Protein AF-0000000077108508 (afdb_homodimer)

Structure (mmCIF, N/CA/C/O backbone):
data_AF-0000000077108508-model_v1
#
loop_
_entity.id
_entity.type
_entity.pdbx_description
1 polymer 'Transcriptional regulator, LacI family'
#
loop_
_atom_site.group_PDB
_atom_site.id
_atom_site.type_symbol
_atom_site.label_atom_id
_atom_site.label_alt_id
_atom_site.label_comp_id
_atom_site.label_asym_id
_atom_site.label_entity_id
_atom_site.label_seq_id
_atom_site.pdbx_PDB_ins_code
_atom_site.Cartn_x
_atom_site.Cartn_y
_atom_site.Cartn_z
_atom_site.occupancy
_atom_site.B_iso_or_equiv
_atom_site.auth_seq_id
_atom_site.auth_comp_id
_atom_site.auth_asym_id
_atom_site.auth_atom_id
_atom_site.pdbx_PDB_model_num
ATOM 1 N N . MET A 1 1 ? 47.406 37.906 76.688 1 27.36 1 MET A N 1
ATOM 2 C CA . MET A 1 1 ? 47.469 37.531 75.312 1 27.36 1 MET A CA 1
ATOM 3 C C . MET A 1 1 ? 46.125 37 74.812 1 27.36 1 MET A C 1
ATOM 5 O O . MET A 1 1 ? 45.656 35.969 75.25 1 27.36 1 MET A O 1
ATOM 9 N N . SER A 1 2 ? 45.125 37.906 74.562 1 27.97 2 SER A N 1
ATOM 10 C CA . SER A 1 2 ? 43.688 38 74.312 1 27.97 2 SER A CA 1
ATOM 11 C C . SER A 1 2 ? 43.312 37.312 73 1 27.97 2 SER A C 1
ATOM 13 O O . SER A 1 2 ? 43.812 37.719 71.938 1 27.97 2 SER A O 1
ATOM 15 N N . SER A 1 3 ? 43.188 35.969 73 1 30.86 3 SER A N 1
ATOM 16 C CA . SER A 1 3 ? 42.969 35.125 71.812 1 30.86 3 SER A CA 1
ATOM 17 C C . SER A 1 3 ? 41.719 35.531 71.062 1 30.86 3 SER A C 1
ATOM 19 O O . SER A 1 3 ? 40.625 35.469 71.625 1 30.86 3 SER A O 1
ATOM 21 N N . ASP A 1 4 ? 41.719 36.469 70.188 1 29.7 4 ASP A N 1
ATOM 22 C CA . ASP A 1 4 ? 40.656 37.062 69.312 1 29.7 4 ASP A CA 1
ATOM 23 C C . ASP A 1 4 ? 40 36 68.438 1 29.7 4 ASP A C 1
ATOM 25 O O . ASP A 1 4 ? 40.656 35.312 67.688 1 29.7 4 ASP A O 1
ATOM 29 N N . ASP A 1 5 ? 38.875 35.438 68.938 1 31.34 5 ASP A N 1
ATOM 30 C CA . ASP A 1 5 ? 38.062 34.375 68.375 1 31.34 5 ASP A CA 1
ATOM 31 C C . ASP A 1 5 ? 37.594 34.75 66.938 1 31.34 5 ASP A C 1
ATOM 33 O O . ASP A 1 5 ? 37.062 35.844 66.75 1 31.34 5 ASP A O 1
ATOM 37 N N . PRO A 1 6 ? 38.094 34.094 65.875 1 32.44 6 PRO A N 1
ATOM 38 C CA . PRO A 1 6 ? 37.781 34.469 64.5 1 32.44 6 PRO A CA 1
ATOM 39 C C . PRO A 1 6 ? 36.281 34.375 64.188 1 32.44 6 PRO A C 1
ATOM 41 O O . PRO A 1 6 ? 35.562 33.594 64.812 1 32.44 6 PRO A O 1
ATOM 44 N N . GLU A 1 7 ? 35.531 35.469 63.812 1 29.55 7 GLU A N 1
ATOM 45 C CA . GLU A 1 7 ? 34.156 35.688 63.406 1 29.55 7 GLU A CA 1
ATOM 46 C C . GLU A 1 7 ? 33.75 34.719 62.281 1 29.55 7 GLU A C 1
ATOM 48 O O . GLU A 1 7 ? 34.438 34.625 61.281 1 29.55 7 GLU A O 1
ATOM 53 N N . GLU A 1 8 ? 33.125 33.594 62.625 1 28.28 8 GLU A N 1
ATOM 54 C CA . GLU A 1 8 ? 32.531 32.594 61.75 1 28.28 8 GLU A CA 1
ATOM 55 C C . GLU A 1 8 ? 31.609 33.25 60.719 1 28.28 8 GLU A C 1
ATOM 57 O O . GLU A 1 8 ? 30.688 33.969 61.062 1 28.28 8 GLU A O 1
ATOM 62 N N . PHE A 1 9 ? 32.062 33.531 59.438 1 27.84 9 PHE A N 1
ATOM 63 C CA . PHE A 1 9 ? 31.328 34 58.281 1 27.84 9 PHE A CA 1
ATOM 64 C C . PHE A 1 9 ? 30.156 33.031 58 1 27.84 9 PHE A C 1
ATOM 66 O O . PHE A 1 9 ? 30.359 31.828 57.812 1 27.84 9 PHE A O 1
ATOM 73 N N . ASP A 1 10 ? 28.938 33.25 58.594 1 28.22 10 ASP A N 1
ATOM 74 C CA . ASP A 1 10 ? 27.672 32.562 58.344 1 28.22 10 ASP A CA 1
ATOM 75 C C . ASP A 1 10 ? 27.297 32.625 56.875 1 28.22 10 ASP A C 1
ATOM 77 O O . ASP A 1 10 ? 26.984 33.719 56.344 1 28.22 10 ASP A O 1
ATOM 81 N N . SER A 1 11 ? 27.922 31.891 55.938 1 29.72 11 SER A N 1
ATOM 82 C CA . SER A 1 11 ? 27.656 31.75 54.5 1 29.72 11 SER A CA 1
ATOM 83 C C . SER A 1 11 ? 26.219 31.312 54.25 1 29.72 11 SER A C 1
ATOM 85 O O . SER A 1 11 ? 25.969 30.172 53.875 1 29.72 11 SER A O 1
ATOM 87 N N . SER A 1 12 ? 25.188 31.828 54.938 1 29.97 12 SER A N 1
ATOM 88 C CA . SER A 1 12 ? 23.828 31.438 54.562 1 29.97 12 SER A CA 1
ATOM 89 C C . SER A 1 12 ? 23.562 31.766 53.094 1 29.97 12 SER A C 1
ATOM 91 O O . SER A 1 12 ? 23.484 32.938 52.719 1 29.97 12 SER A O 1
ATOM 93 N N . ILE A 1 13 ? 24.031 31 52.156 1 32.47 13 ILE A N 1
ATOM 94 C CA . ILE A 1 13 ? 23.703 31.094 50.75 1 32.47 13 ILE A CA 1
ATOM 95 C C . ILE A 1 13 ? 22.188 31.125 50.562 1 32.47 13 ILE A C 1
ATOM 97 O O . ILE A 1 13 ? 21.484 30.234 51.062 1 32.47 13 ILE A O 1
ATOM 101 N N . PRO A 1 14 ? 21.562 32.344 50.438 1 33.72 14 PRO A N 1
ATOM 102 C CA . PRO A 1 14 ? 20.125 32.469 50.188 1 33.72 14 PRO A CA 1
ATOM 103 C C . PRO A 1 14 ? 19.609 31.422 49.188 1 33.72 14 PRO A C 1
ATOM 105 O O . PRO A 1 14 ? 20.359 30.953 48.344 1 33.72 14 PRO A O 1
ATOM 108 N N . ASN A 1 15 ? 18.5 30.75 49.531 1 32.88 15 ASN A N 1
ATOM 109 C CA . ASN A 1 15 ? 17.719 29.703 48.875 1 32.88 15 ASN A CA 1
ATOM 110 C C . ASN A 1 15 ? 17.406 30.094 47.438 1 32.88 15 ASN A C 1
ATOM 112 O O . ASN A 1 15 ? 16.625 31.016 47.188 1 32.88 15 ASN A O 1
ATOM 116 N N . GLU A 1 16 ? 18.422 30.078 46.531 1 34.88 16 GLU A N 1
ATOM 117 C CA . GLU A 1 16 ? 18.359 30.203 45.094 1 34.88 16 GLU A CA 1
ATOM 118 C C . GLU A 1 16 ? 17.219 29.359 44.531 1 34.88 16 GLU A C 1
ATOM 120 O O . GLU A 1 16 ? 17.016 29.312 43.312 1 34.88 16 GLU A O 1
ATOM 125 N N . GLU A 1 17 ? 16.516 28.641 45.406 1 37.62 17 GLU A N 1
ATOM 126 C CA . GLU A 1 17 ? 15.438 27.812 44.875 1 37.62 17 GLU A CA 1
ATOM 127 C C . GLU A 1 17 ? 14.258 28.656 44.406 1 37.62 17 GLU A C 1
ATOM 129 O O . GLU A 1 17 ? 13.453 28.203 43.594 1 37.62 17 GLU A O 1
ATOM 134 N N . ILE A 1 18 ? 14.016 29.797 45.094 1 37.59 18 ILE A N 1
ATOM 135 C CA . ILE A 1 18 ? 12.82 30.578 44.781 1 37.59 18 ILE A CA 1
ATOM 136 C C . ILE A 1 18 ? 12.93 31.109 43.344 1 37.59 18 ILE A C 1
ATOM 138 O O . ILE A 1 18 ? 11.93 31.188 42.625 1 37.59 18 ILE A O 1
ATOM 142 N N . SER A 1 19 ? 14.172 31.484 43 1 37.28 19 SER A N 1
ATOM 143 C CA . SER A 1 19 ? 14.273 32.188 41.75 1 37.28 19 SER A CA 1
ATOM 144 C C . SER A 1 19 ? 13.93 31.281 40.562 1 37.28 19 SER A C 1
ATOM 146 O O . SER A 1 19 ? 13.438 31.75 39.531 1 37.28 19 SER A O 1
ATOM 148 N N . LEU A 1 20 ? 14.203 30.016 40.719 1 40.56 20 LEU A N 1
ATOM 149 C CA . LEU A 1 20 ? 13.914 29.125 39.594 1 40.56 20 LEU A CA 1
ATOM 150 C C . LEU A 1 20 ? 12.414 28.938 39.438 1 40.56 20 LEU A C 1
ATOM 152 O O . LEU A 1 20 ? 11.922 28.766 38.312 1 40.56 20 LEU A O 1
ATOM 156 N N . SER A 1 21 ? 11.664 28.922 40.594 1 40.81 21 SER A N 1
ATOM 157 C CA . SER A 1 21 ? 10.227 28.656 40.562 1 40.81 21 SER A CA 1
ATOM 158 C C . SER A 1 21 ? 9.461 29.844 40 1 40.81 21 SER A C 1
ATOM 160 O O . SER A 1 21 ? 8.469 29.672 39.281 1 40.81 21 SER A O 1
ATOM 162 N N . LYS A 1 22 ? 9.68 31.078 40.406 1 41.69 22 LYS A N 1
ATOM 163 C CA . LYS A 1 22 ? 8.992 32.281 39.938 1 41.69 22 LYS A CA 1
ATOM 164 C C . LYS A 1 22 ? 9.266 32.562 38.469 1 41.69 22 LYS A C 1
ATOM 166 O O . LYS A 1 22 ? 8.43 33.125 37.781 1 41.69 22 LYS A O 1
ATOM 171 N N . LEU A 1 23 ? 10.469 32.406 38.062 1 40.44 23 LEU A N 1
ATOM 172 C CA . LEU A 1 23 ? 10.68 32.562 36.625 1 40.44 23 LEU A CA 1
ATOM 173 C C . LEU A 1 23 ? 9.883 31.516 35.844 1 40.44 23 LEU A C 1
ATOM 175 O O . LEU A 1 23 ? 9.648 31.672 34.656 1 40.44 23 LEU A O 1
ATOM 179 N N . ALA A 1 24 ? 9.477 30.438 36.469 1 40.66 24 ALA A N 1
ATOM 180 C CA . ALA A 1 24 ? 8.633 29.422 35.844 1 40.66 24 ALA A CA 1
ATOM 181 C C . ALA A 1 24 ? 7.195 29.922 35.688 1 40.66 24 ALA A C 1
ATOM 183 O O . ALA A 1 24 ? 6.434 29.391 34.875 1 40.66 24 ALA A O 1
ATOM 184 N N . ALA A 1 25 ? 6.535 30.625 36.625 1 38.41 25 ALA A N 1
ATOM 185 C CA . ALA A 1 25 ? 5.113 30.953 36.688 1 38.41 25 ALA A CA 1
ATOM 186 C C . ALA A 1 25 ? 4.73 31.984 35.625 1 38.41 25 ALA A C 1
ATOM 188 O O . ALA A 1 25 ? 3.633 31.922 35.062 1 38.41 25 ALA A O 1
ATOM 189 N N . SER A 1 26 ? 5.176 33.281 35.75 1 36.53 26 SER A N 1
ATOM 190 C CA . SER A 1 26 ? 4.477 34.375 35.062 1 36.53 26 SER A CA 1
ATOM 191 C C . SER A 1 26 ? 4.664 34.25 33.562 1 36.53 26 SER A C 1
ATOM 193 O O . SER A 1 26 ? 3.959 34.938 32.781 1 36.53 26 SER A O 1
ATOM 195 N N . LYS A 1 27 ? 5.973 34.188 33.156 1 37.41 27 LYS A N 1
ATOM 196 C CA . LYS A 1 27 ? 6.078 34.406 31.719 1 37.41 27 LYS A CA 1
ATOM 197 C C . LYS A 1 27 ? 5.402 33.312 30.938 1 37.41 27 LYS A C 1
ATOM 199 O O . LYS A 1 27 ? 5.465 32.125 31.328 1 37.41 27 LYS A O 1
ATOM 204 N N . ASP A 1 28 ? 4.488 33.719 30 1 38.06 28 ASP A N 1
ATOM 205 C CA . ASP A 1 28 ? 3.775 32.906 29.016 1 38.06 28 ASP A CA 1
ATOM 206 C C . ASP A 1 28 ? 4.574 31.656 28.656 1 38.06 28 ASP A C 1
ATOM 208 O O . ASP A 1 28 ? 5.766 31.75 28.344 1 38.06 28 ASP A O 1
ATOM 212 N N . ARG A 1 29 ? 4.492 30.547 29.406 1 42.03 29 ARG A N 1
ATOM 213 C CA . ARG A 1 29 ? 4.945 29.219 29 1 42.03 29 ARG A CA 1
ATOM 214 C C . ARG A 1 29 ? 5.363 29.219 27.531 1 42.03 29 ARG A C 1
ATOM 216 O O . ARG A 1 29 ? 5.375 28.156 26.891 1 42.03 29 ARG A O 1
ATOM 223 N N . SER A 1 30 ? 5.246 30.391 26.953 1 46.12 30 SER A N 1
ATOM 224 C CA . SER A 1 30 ? 5.637 30.453 25.547 1 46.12 30 SER A CA 1
ATOM 225 C C . SER A 1 30 ? 7.004 29.812 25.328 1 46.12 30 SER A C 1
ATOM 227 O O . SER A 1 30 ? 7.742 29.562 26.281 1 46.12 30 SER A O 1
ATOM 229 N N . ARG A 1 31 ? 7.812 30.062 24.078 1 58 31 ARG A N 1
ATOM 230 C CA . ARG A 1 31 ? 8.805 29.266 23.359 1 58 31 ARG A CA 1
ATOM 231 C C . ARG A 1 31 ? 10.172 29.359 24.016 1 58 31 ARG A C 1
ATOM 233 O O . ARG A 1 31 ? 10.859 30.391 23.906 1 58 31 ARG A O 1
ATOM 240 N N . SER A 1 32 ? 10.383 28.719 25.156 1 69.44 32 SER A N 1
ATOM 241 C CA . SER A 1 32 ? 11.758 28.578 25.609 1 69.44 32 SER A CA 1
ATOM 242 C C . SER A 1 32 ? 12.703 28.328 24.438 1 69.44 32 SER A C 1
ATOM 244 O O . SER A 1 32 ? 12.359 27.578 23.516 1 69.44 32 SER A O 1
ATOM 246 N N . THR A 1 33 ? 13.625 29.188 24.375 1 75.5 33 THR A N 1
ATOM 247 C CA . THR A 1 33 ? 14.609 29.094 23.297 1 75.5 33 THR A CA 1
ATOM 248 C C . THR A 1 33 ? 15.898 28.453 23.797 1 75.5 33 THR A C 1
ATOM 250 O O . THR A 1 33 ? 16.078 28.266 25 1 75.5 33 THR A O 1
ATOM 253 N N . ILE A 1 34 ? 16.641 28.094 22.859 1 83.19 34 ILE A N 1
ATOM 254 C CA . ILE A 1 34 ? 17.953 27.516 23.172 1 83.19 34 ILE A CA 1
ATOM 255 C C . ILE A 1 34 ? 18.766 28.5 24 1 83.19 34 ILE A C 1
ATOM 257 O O . ILE A 1 34 ? 19.562 28.094 24.844 1 83.19 34 ILE A O 1
ATOM 261 N N . ASN A 1 35 ? 18.5 29.797 23.844 1 83.56 35 ASN A N 1
ATOM 262 C CA . ASN A 1 35 ? 19.188 30.828 24.625 1 83.56 35 ASN A CA 1
ATOM 263 C C . ASN A 1 35 ? 18.797 30.781 26.109 1 83.56 35 ASN A C 1
ATOM 265 O O . ASN A 1 35 ? 19.641 31 26.984 1 83.56 35 ASN A O 1
ATOM 269 N N . ASP A 1 36 ? 17.562 30.469 26.266 1 85.25 36 ASP A N 1
ATOM 270 C CA . ASP A 1 36 ? 17.094 30.359 27.641 1 85.25 36 ASP A CA 1
ATOM 271 C C . ASP A 1 36 ? 17.781 29.203 28.359 1 85.25 36 ASP A C 1
ATOM 273 O O . ASP A 1 36 ? 18.188 29.344 29.516 1 85.25 36 ASP A O 1
ATOM 277 N N . VAL A 1 37 ? 17.844 28.156 27.594 1 88.06 37 VAL A N 1
ATOM 278 C CA . VAL A 1 37 ? 18.516 26.984 28.172 1 88.06 37 VAL A CA 1
ATOM 279 C C . VAL A 1 37 ? 19.969 27.328 28.484 1 88.06 37 VAL A C 1
ATOM 281 O O . VAL A 1 37 ? 20.469 27 29.547 1 88.06 37 VAL A O 1
ATOM 284 N N . ALA A 1 38 ? 20.547 27.953 27.594 1 90.38 38 ALA A N 1
ATOM 285 C CA . ALA A 1 38 ? 21.953 28.328 27.766 1 90.38 38 ALA A CA 1
ATOM 286 C C . ALA A 1 38 ? 22.141 29.234 28.969 1 90.38 38 ALA A C 1
ATOM 288 O O . ALA A 1 38 ? 23.062 29.031 29.766 1 90.38 38 ALA A O 1
ATOM 289 N N . ARG A 1 39 ? 21.328 30.156 29.094 1 87.06 39 ARG A N 1
ATOM 290 C CA . ARG A 1 39 ? 21.375 31.109 30.203 1 87.06 39 ARG A CA 1
ATOM 291 C C . ARG A 1 39 ? 21.172 30.406 31.531 1 87.06 39 ARG A C 1
ATOM 293 O O . ARG A 1 39 ? 21.953 30.609 32.469 1 87.06 39 ARG A O 1
ATOM 300 N N . LEU A 1 40 ? 20.219 29.578 31.562 1 87.75 40 LEU A N 1
ATOM 301 C CA . LEU A 1 40 ? 19.875 28.891 32.812 1 87.75 40 LEU A CA 1
ATOM 302 C C . LEU A 1 40 ? 20.953 27.875 33.188 1 87.75 40 LEU A C 1
ATOM 304 O O . LEU A 1 40 ? 21.234 27.672 34.375 1 87.75 40 LEU A O 1
ATOM 308 N N . ALA A 1 41 ? 21.438 27.266 32.188 1 89.94 41 ALA A N 1
ATOM 309 C CA . ALA A 1 41 ? 22.469 26.266 32.406 1 89.94 41 ALA A CA 1
ATOM 310 C C . ALA A 1 41 ? 23.844 26.906 32.562 1 89.94 41 ALA A C 1
ATOM 312 O O . ALA A 1 41 ? 24.828 26.234 32.906 1 89.94 41 ALA A O 1
ATOM 313 N N . GLN A 1 42 ? 23.984 28.188 32.312 1 89.62 42 GLN A N 1
ATOM 314 C CA . GLN A 1 42 ? 25.234 28.953 32.344 1 89.62 42 GLN A CA 1
ATOM 315 C C . GLN A 1 42 ? 26.281 28.344 31.438 1 89.62 42 GLN A C 1
ATOM 317 O O . GLN A 1 42 ? 27.422 28.141 31.844 1 89.62 42 GLN A O 1
ATOM 322 N N . VAL A 1 43 ? 25.828 27.969 30.328 1 90.25 43 VAL A N 1
ATOM 323 C CA . VAL A 1 43 ? 26.703 27.484 29.266 1 90.25 43 VAL A CA 1
ATOM 324 C C . VAL A 1 43 ? 26.391 28.234 27.969 1 90.25 43 VAL A C 1
ATOM 326 O O . VAL A 1 43 ? 25.406 28.984 27.891 1 90.25 43 VAL A O 1
ATOM 329 N N . SER A 1 44 ? 27.312 28.109 27.047 1 85.31 44 SER A N 1
ATOM 330 C CA . SER A 1 44 ? 27.094 28.734 25.75 1 85.31 44 SER A CA 1
ATOM 331 C C . SER A 1 44 ? 25.969 28.016 24.984 1 85.31 44 SER A C 1
ATOM 333 O O . SER A 1 44 ? 25.656 26.859 25.266 1 85.31 44 SER A O 1
ATOM 335 N N . LYS A 1 45 ? 25.375 28.719 24 1 86.69 45 LYS A N 1
ATOM 336 C CA . LYS A 1 45 ? 24.391 28.125 23.094 1 86.69 45 LYS A CA 1
ATOM 337 C C . LYS A 1 45 ? 24.969 26.906 22.375 1 86.69 45 LYS A C 1
ATOM 339 O O . LYS A 1 45 ? 24.266 25.922 22.172 1 86.69 45 LYS A O 1
ATOM 344 N N . LYS A 1 46 ? 26.234 27.031 22.141 1 81.88 46 LYS A N 1
ATOM 345 C CA . LYS A 1 46 ? 26.922 25.938 21.453 1 81.88 46 LYS A CA 1
ATOM 346 C C . LYS A 1 46 ? 26.984 24.688 22.312 1 81.88 46 LYS A C 1
ATOM 348 O O . LYS A 1 46 ? 26.812 23.578 21.812 1 81.88 46 LYS A O 1
ATOM 353 N N . THR A 1 47 ? 27.188 24.922 23.531 1 85.69 47 THR A N 1
ATOM 354 C CA . THR A 1 47 ? 27.25 23.812 24.469 1 85.69 47 THR A CA 1
ATOM 355 C C . THR A 1 47 ? 25.891 23.141 24.609 1 85.69 47 THR A C 1
ATOM 357 O O . THR A 1 47 ? 25.797 21.906 24.641 1 85.69 47 THR A O 1
ATOM 360 N N . VAL A 1 48 ? 24.828 23.969 24.641 1 85.25 48 VAL A N 1
ATOM 361 C CA . VAL A 1 48 ? 23.469 23.422 24.719 1 85.25 48 VAL A CA 1
ATOM 362 C C . VAL A 1 48 ? 23.172 22.594 23.484 1 85.25 48 VAL A C 1
ATOM 364 O O . VAL A 1 48 ? 22.656 21.484 23.578 1 85.25 48 VAL A O 1
ATOM 367 N N . SER A 1 49 ? 23.562 23.062 22.375 1 80.38 49 SER A N 1
ATOM 368 C CA . SER A 1 49 ? 23.359 22.375 21.109 1 80.38 49 SER A CA 1
ATOM 369 C C . SER A 1 49 ? 24.094 21.031 21.094 1 80.38 49 SER A C 1
ATOM 371 O O . SER A 1 49 ? 23.547 20.016 20.656 1 80.38 49 SER A O 1
ATOM 373 N N . ARG A 1 50 ? 25.281 21.094 21.641 1 77.94 50 ARG A N 1
ATOM 374 C CA . ARG A 1 50 ? 26.094 19.891 21.688 1 77.94 50 ARG A CA 1
ATOM 375 C C . ARG A 1 50 ? 25.453 18.844 22.594 1 77.94 50 ARG A C 1
ATOM 377 O O . ARG A 1 50 ? 25.484 17.641 22.281 1 77.94 50 ARG A O 1
ATOM 384 N N . VAL A 1 51 ? 24.906 19.281 23.641 1 79.75 51 VAL A N 1
ATOM 385 C CA . VAL A 1 51 ? 24.266 18.375 24.578 1 79.75 51 VAL A CA 1
ATOM 386 C C . VAL A 1 51 ? 23.016 17.75 23.938 1 79.75 51 VAL A C 1
ATOM 388 O O . VAL A 1 51 ? 22.812 16.547 24.031 1 79.75 51 VAL A O 1
ATOM 391 N N . ILE A 1 52 ? 22.266 18.594 23.219 1 78.38 52 ILE A N 1
ATOM 392 C CA . ILE A 1 52 ? 21.031 18.172 22.594 1 78.38 52 ILE A CA 1
ATOM 393 C C . ILE A 1 52 ? 21.312 17.156 21.5 1 78.38 52 ILE A C 1
ATOM 395 O O . ILE A 1 52 ? 20.578 16.188 21.328 1 78.38 52 ILE A O 1
ATOM 399 N N . ASN A 1 53 ? 22.469 17.344 20.891 1 70.56 53 ASN A N 1
ATOM 400 C CA . ASN A 1 53 ? 22.812 16.516 19.766 1 70.56 53 ASN A CA 1
ATOM 401 C C . ASN A 1 53 ? 23.672 15.32 20.188 1 70.56 53 ASN A C 1
ATOM 403 O O . ASN A 1 53 ? 24.219 14.609 19.344 1 70.56 53 ASN A O 1
ATOM 407 N N . GLY A 1 54 ? 23.844 15.203 21.406 1 68.88 54 GLY A N 1
ATOM 408 C CA . GLY A 1 54 ? 24.562 14.062 21.953 1 68.88 54 GLY A CA 1
ATOM 409 C C . GLY A 1 54 ? 26.047 14.102 21.656 1 68.88 54 GLY A C 1
ATOM 410 O O . GLY A 1 54 ? 26.688 13.055 21.516 1 68.88 54 GLY A O 1
ATOM 411 N N . SER A 1 55 ? 26.547 15.219 21.547 1 68.94 55 SER A N 1
ATOM 412 C CA . SER A 1 55 ? 27.969 15.352 21.281 1 68.94 55 SER A CA 1
ATOM 413 C C . SER A 1 55 ? 28.812 14.828 22.438 1 68.94 55 SER A C 1
ATOM 415 O O . SER A 1 55 ? 28.516 15.109 23.594 1 68.94 55 SER A O 1
ATOM 417 N N . PRO A 1 56 ? 29.766 14.047 22.078 1 73.5 56 PRO A N 1
ATOM 418 C CA . PRO A 1 56 ? 30.625 13.516 23.141 1 73.5 56 PRO A CA 1
ATOM 419 C C . PRO A 1 56 ? 31.547 14.57 23.75 1 73.5 56 PRO A C 1
ATOM 421 O O . PRO A 1 56 ? 32.125 14.352 24.812 1 73.5 56 PRO A O 1
ATOM 424 N N . SER A 1 57 ? 31.594 15.672 23.266 1 76.81 57 SER A N 1
ATOM 425 C CA . SER A 1 57 ? 32.562 16.672 23.656 1 76.81 57 SER A CA 1
ATOM 426 C C . SER A 1 57 ? 32.125 17.438 24.891 1 76.81 57 SER A C 1
ATOM 428 O O . SER A 1 57 ? 32.844 18.297 25.406 1 76.81 57 SER A O 1
ATOM 430 N N . VAL A 1 58 ? 30.984 17.078 25.391 1 81.38 58 VAL A N 1
ATOM 431 C CA . VAL A 1 58 ? 30.453 17.812 26.531 1 81.38 58 VAL A CA 1
ATOM 432 C C . VAL A 1 58 ? 30.609 16.969 27.797 1 81.38 58 VAL A C 1
ATOM 434 O O . VAL A 1 58 ? 30.328 15.766 27.781 1 81.38 58 VAL A O 1
ATOM 437 N N . ARG A 1 59 ? 31.141 17.594 28.844 1 86.75 59 ARG A N 1
ATOM 438 C CA . ARG A 1 59 ? 31.312 16.922 30.125 1 86.75 59 ARG A CA 1
ATOM 439 C C . ARG A 1 59 ? 29.984 16.406 30.656 1 86.75 59 ARG A C 1
ATOM 441 O O . ARG A 1 59 ? 28.953 17.062 30.5 1 86.75 59 ARG A O 1
ATOM 448 N N . GLU A 1 60 ? 30.047 15.289 31.281 1 86.38 60 GLU A N 1
ATOM 449 C CA . GLU A 1 60 ? 28.844 14.609 31.766 1 86.38 60 GLU A CA 1
ATOM 450 C C . GLU A 1 60 ? 28.047 15.492 32.719 1 86.38 60 GLU A C 1
ATOM 452 O O . GLU A 1 60 ? 26.828 15.516 32.688 1 86.38 60 GLU A O 1
ATOM 457 N N . GLU A 1 61 ? 28.766 16.125 33.562 1 86.62 61 GLU A N 1
ATOM 458 C CA . GLU A 1 61 ? 28.094 17 34.531 1 86.62 61 GLU A CA 1
ATOM 459 C C . GLU A 1 61 ? 27.266 18.078 33.812 1 86.62 61 GLU A C 1
ATOM 461 O O . GLU A 1 61 ? 26.125 18.344 34.219 1 86.62 61 GLU A O 1
ATOM 466 N N . THR A 1 62 ? 27.828 18.609 32.812 1 88.31 62 THR A N 1
ATOM 467 C CA . THR A 1 62 ? 27.156 19.641 32.031 1 88.31 62 THR A CA 1
ATOM 468 C C . THR A 1 62 ? 25.969 19.062 31.266 1 88.31 62 THR A C 1
ATOM 470 O O . THR A 1 62 ? 24.906 19.688 31.203 1 88.31 62 THR A O 1
ATOM 473 N N . ARG A 1 63 ? 26.141 17.969 30.719 1 88.69 63 ARG A N 1
ATOM 474 C CA . ARG A 1 63 ? 25.094 17.281 29.969 1 88.69 63 ARG A CA 1
ATOM 475 C C . ARG A 1 63 ? 23.859 17.047 30.828 1 88.69 63 ARG A C 1
ATOM 477 O O . ARG A 1 63 ? 22.734 17.312 30.406 1 88.69 63 ARG A O 1
ATOM 484 N N . VAL A 1 64 ? 24.141 16.516 32.031 1 87.25 64 VAL A N 1
ATOM 485 C CA . VAL A 1 64 ? 23.047 16.219 32.969 1 87.25 64 VAL A CA 1
ATOM 486 C C . VAL A 1 64 ? 22.312 17.5 33.344 1 87.25 64 VAL A C 1
ATOM 488 O O . VAL A 1 64 ? 21.078 17.547 33.344 1 87.25 64 VAL A O 1
ATOM 491 N N . ARG A 1 65 ? 23.078 18.5 33.625 1 87.19 65 ARG A N 1
ATOM 492 C CA . ARG A 1 65 ? 22.5 19.781 34 1 87.19 65 ARG A CA 1
ATOM 493 C C . ARG A 1 65 ? 21.656 20.359 32.875 1 87.19 65 ARG A C 1
ATOM 495 O O . ARG A 1 65 ? 20.531 20.812 33.125 1 87.19 65 ARG A O 1
ATOM 502 N N . VAL A 1 66 ? 22.156 20.375 31.688 1 89.12 66 VAL A N 1
ATOM 503 C CA . VAL A 1 66 ? 21.453 20.922 30.531 1 89.12 66 VAL A CA 1
ATOM 504 C C . VAL A 1 66 ? 20.172 20.141 30.266 1 89.12 66 VAL A C 1
ATOM 506 O O . VAL A 1 66 ? 19.109 20.719 30.047 1 89.12 66 VAL A O 1
ATOM 509 N N . LYS A 1 67 ? 20.266 18.859 30.344 1 86.31 67 LYS A N 1
ATOM 510 C CA . LYS A 1 67 ? 19.109 18 30.109 1 86.31 67 LYS A CA 1
ATOM 511 C C . LYS A 1 67 ? 18.031 18.25 31.156 1 86.31 67 LYS A C 1
ATOM 513 O O . LYS A 1 67 ? 16.828 18.25 30.828 1 86.31 67 LYS A O 1
ATOM 518 N N . GLN A 1 68 ? 18.469 18.391 32.406 1 84.38 68 GLN A N 1
ATOM 519 C CA . GLN A 1 68 ? 17.531 18.688 33.5 1 84.38 68 GLN A CA 1
ATOM 520 C C . GLN A 1 68 ? 16.797 19.984 33.25 1 84.38 68 GLN A C 1
ATOM 522 O O . GLN A 1 68 ? 15.578 20.078 33.438 1 84.38 68 GLN A O 1
ATOM 527 N N . ILE A 1 69 ? 17.484 20.938 32.812 1 85.12 69 ILE A N 1
ATOM 528 C CA . ILE A 1 69 ? 16.891 22.25 32.562 1 85.12 69 ILE A CA 1
ATOM 529 C C . ILE A 1 69 ? 15.922 22.156 31.391 1 85.12 69 ILE A C 1
ATOM 531 O O . ILE A 1 69 ? 14.836 22.75 31.438 1 85.12 69 ILE A O 1
ATOM 535 N N . ILE A 1 70 ? 16.344 21.484 30.328 1 81.62 70 ILE A N 1
ATOM 536 C CA . ILE A 1 70 ? 15.5 21.281 29.156 1 81.62 70 ILE A CA 1
ATOM 537 C C . ILE A 1 70 ? 14.164 20.672 29.594 1 81.62 70 ILE A C 1
ATOM 539 O O . ILE A 1 70 ? 13.102 21.125 29.172 1 81.62 70 ILE A O 1
ATOM 543 N N . LYS A 1 71 ? 14.266 19.75 30.422 1 79.62 71 LYS A N 1
ATOM 544 C CA . LYS A 1 71 ? 13.07 19.094 30.938 1 79.62 71 LYS A CA 1
ATOM 545 C C . LYS A 1 71 ? 12.234 20.047 31.797 1 79.62 71 LYS A C 1
ATOM 547 O O . LYS A 1 71 ? 11.008 20.078 31.672 1 79.62 71 LYS A O 1
ATOM 552 N N . GLU A 1 72 ? 12.875 20.75 32.594 1 78.12 72 GLU A N 1
ATOM 553 C CA . GLU A 1 72 ? 12.227 21.625 33.562 1 78.12 72 GLU A CA 1
ATOM 554 C C . GLU A 1 72 ? 11.469 22.766 32.875 1 78.12 72 GLU A C 1
ATOM 556 O O . GLU A 1 72 ? 10.367 23.125 33.281 1 78.12 72 GLU A O 1
ATOM 561 N N . ILE A 1 73 ? 12.086 23.203 31.812 1 79.19 73 ILE A N 1
ATOM 562 C CA . ILE A 1 73 ? 11.461 24.375 31.203 1 79.19 73 ILE A CA 1
ATOM 563 C C . ILE A 1 73 ? 10.633 23.969 30 1 79.19 73 ILE A C 1
ATOM 565 O O . ILE A 1 73 ? 10 24.797 29.344 1 79.19 73 ILE A O 1
ATOM 569 N N . GLY A 1 74 ? 10.742 22.688 29.672 1 70.5 74 GLY A N 1
ATOM 570 C CA . GLY A 1 74 ? 9.945 22.141 28.578 1 70.5 74 GLY A CA 1
ATOM 571 C C . GLY A 1 74 ? 10.438 22.578 27.219 1 70.5 74 GLY A C 1
ATOM 572 O O . GLY A 1 74 ? 9.633 22.828 26.312 1 70.5 74 GLY A O 1
ATOM 573 N N . PHE A 1 75 ? 11.781 22.828 27.203 1 72.5 75 PHE A N 1
ATOM 574 C CA . PHE A 1 75 ? 12.367 23.234 25.922 1 72.5 75 PHE A CA 1
ATOM 575 C C . PHE A 1 75 ? 12.398 22.062 24.953 1 72.5 75 PHE A C 1
ATOM 577 O O . PHE A 1 75 ? 12.82 20.969 25.297 1 72.5 75 PHE A O 1
ATOM 584 N N . THR A 1 76 ? 11.797 22.234 23.75 1 65.94 76 THR A N 1
ATOM 585 C CA . THR A 1 76 ? 11.93 21.281 22.656 1 65.94 76 THR A CA 1
ATOM 586 C C . THR A 1 76 ? 12.703 21.906 21.5 1 65.94 76 THR A C 1
ATOM 588 O O . THR A 1 76 ? 12.328 22.969 20.984 1 65.94 76 THR A O 1
ATOM 591 N N . PRO A 1 77 ? 13.906 21.297 21.297 1 62.41 77 PRO A N 1
ATOM 592 C CA . PRO A 1 77 ? 14.68 21.844 20.188 1 62.41 77 PRO A CA 1
ATOM 593 C C . PRO A 1 77 ? 13.883 21.938 18.891 1 62.41 77 PRO A C 1
ATOM 595 O O . PRO A 1 77 ? 13.055 21.062 18.609 1 62.41 77 PRO A O 1
ATOM 598 N N . ASP A 1 78 ? 13.977 23.062 18.219 1 62.84 78 ASP A N 1
ATOM 599 C CA . ASP A 1 78 ? 13.375 23.266 16.906 1 62.84 78 ASP A CA 1
ATOM 600 C C . ASP A 1 78 ? 14 22.328 15.875 1 62.84 78 ASP A C 1
ATOM 602 O O . ASP A 1 78 ? 15.211 22.344 15.664 1 62.84 78 ASP A O 1
ATOM 606 N N . PRO A 1 79 ? 13.242 21.391 15.391 1 60.25 79 PRO A N 1
ATOM 607 C CA . PRO A 1 79 ? 13.812 20.469 14.422 1 60.25 79 PRO A CA 1
ATOM 608 C C . PRO A 1 79 ? 14.516 21.172 13.258 1 60.25 79 PRO A C 1
ATOM 610 O O . PRO A 1 79 ? 15.531 20.688 12.758 1 60.25 79 PRO A O 1
ATOM 613 N N . GLN A 1 80 ? 13.992 22.234 12.844 1 61.91 80 GLN A N 1
ATOM 614 C CA . GLN A 1 80 ? 14.633 22.984 11.773 1 61.91 80 GLN A CA 1
ATOM 615 C C . GLN A 1 80 ? 15.984 23.531 12.211 1 61.91 80 GLN A C 1
ATOM 617 O O . GLN A 1 80 ? 16.953 23.5 11.445 1 61.91 80 GLN A O 1
ATOM 622 N N . ALA A 1 81 ? 15.969 23.984 13.43 1 59.94 81 ALA A N 1
ATOM 623 C CA . ALA A 1 81 ? 17.219 24.469 14 1 59.94 81 ALA A CA 1
ATOM 624 C C . ALA A 1 81 ? 18.219 23.328 14.18 1 59.94 81 ALA A C 1
ATOM 626 O O . ALA A 1 81 ? 19.406 23.484 13.914 1 59.94 81 ALA A O 1
ATOM 627 N N . ARG A 1 82 ? 17.672 22.266 14.656 1 58.81 82 ARG A N 1
ATOM 628 C CA . ARG A 1 82 ? 18.5 21.078 14.812 1 58.81 82 ARG A CA 1
ATOM 629 C C . ARG A 1 82 ? 19.094 20.641 13.477 1 58.81 82 ARG A C 1
ATOM 631 O O . ARG A 1 82 ? 20.266 20.266 13.391 1 58.81 82 ARG A O 1
ATOM 638 N N . ALA A 1 83 ? 18.156 20.578 12.57 1 60.06 83 ALA A N 1
ATOM 639 C CA . ALA A 1 83 ? 18.609 20.219 11.234 1 60.06 83 ALA A CA 1
ATOM 640 C C . ALA A 1 83 ? 19.719 21.141 10.75 1 60.06 83 ALA A C 1
ATOM 642 O O . ALA A 1 83 ? 20.688 20.703 10.141 1 60.06 83 ALA A O 1
ATOM 643 N N . LEU A 1 84 ? 19.562 22.344 11.047 1 58.12 84 LEU A N 1
ATOM 644 C CA . LEU A 1 84 ? 20.562 23.344 10.68 1 58.12 84 LEU A CA 1
ATOM 645 C C . LEU A 1 84 ? 21.875 23.078 11.406 1 58.12 84 LEU A C 1
ATOM 647 O O . LEU A 1 84 ? 22.953 23.172 10.82 1 58.12 84 LEU A O 1
ATOM 651 N N . ALA A 1 85 ? 21.641 22.719 12.672 1 53.5 85 ALA A N 1
ATOM 652 C CA . ALA A 1 85 ? 22.812 22.484 13.492 1 53.5 85 ALA A CA 1
ATOM 653 C C . ALA A 1 85 ? 23.531 21.203 13.078 1 53.5 85 ALA A C 1
ATOM 655 O O . ALA A 1 85 ? 24.766 21.156 13.039 1 53.5 85 ALA A O 1
ATOM 656 N N . MET A 1 86 ? 22.703 20.219 12.93 1 56.28 86 MET A N 1
ATOM 657 C CA . MET A 1 86 ? 23.25 18.906 12.586 1 56.28 86 MET A CA 1
ATOM 658 C C . MET A 1 86 ? 23.594 18.828 11.102 1 56.28 86 MET A C 1
ATOM 660 O O . MET A 1 86 ? 24.281 17.906 10.664 1 56.28 86 MET A O 1
ATOM 664 N N . ARG A 1 87 ? 23.203 19.797 10.461 1 61.78 87 ARG A N 1
ATOM 665 C CA . ARG A 1 87 ? 23.359 19.859 9.008 1 61.78 87 ARG A CA 1
ATOM 666 C C . ARG A 1 87 ? 22.594 18.719 8.336 1 61.78 87 ARG A C 1
ATOM 668 O O . ARG A 1 87 ? 22.938 18.312 7.215 1 61.78 87 ARG A O 1
ATOM 675 N N . LYS A 1 88 ? 21.75 17.922 9.195 1 74.06 88 LYS A N 1
ATOM 676 C CA . LYS A 1 88 ? 20.906 16.875 8.617 1 74.06 88 LYS A CA 1
ATOM 677 C C . LYS A 1 88 ? 19.484 16.953 9.156 1 74.06 88 LYS A C 1
ATOM 679 O O . LYS A 1 88 ? 19.266 17.312 10.312 1 74.06 88 LYS A O 1
ATOM 684 N N . SER A 1 89 ? 18.594 16.672 8.297 1 81.69 89 SER A N 1
ATOM 685 C CA . SER A 1 89 ? 17.203 16.625 8.711 1 81.69 89 SER A CA 1
ATOM 686 C C . SER A 1 89 ? 16.844 15.25 9.266 1 81.69 89 SER A C 1
ATOM 688 O O . SER A 1 89 ? 17.641 14.305 9.18 1 81.69 89 SER A O 1
ATOM 690 N N . MET A 1 90 ? 15.742 15.125 9.953 1 86.12 90 MET A N 1
ATOM 691 C CA . MET A 1 90 ? 15.281 13.875 10.547 1 86.12 90 MET A CA 1
ATOM 692 C C . MET A 1 90 ? 14.523 13.039 9.523 1 86.12 90 MET A C 1
ATOM 694 O O . MET A 1 90 ? 13.789 12.117 9.891 1 86.12 90 MET A O 1
ATOM 698 N N . LEU A 1 91 ? 14.766 13.336 8.242 1 92.88 91 LEU A N 1
ATOM 699 C CA . LEU A 1 91 ? 14.031 12.656 7.18 1 92.88 91 LEU A CA 1
ATOM 700 C C . LEU A 1 91 ? 14.758 11.383 6.746 1 92.88 91 LEU A C 1
ATOM 702 O O . LEU A 1 91 ? 15.984 11.375 6.629 1 92.88 91 LEU A O 1
ATOM 706 N N . ILE A 1 92 ? 14.023 10.305 6.688 1 97.06 92 ILE A N 1
ATOM 707 C CA . ILE A 1 92 ? 14.445 9.094 5.988 1 97.06 92 ILE A CA 1
ATOM 708 C C . ILE A 1 92 ? 13.617 8.914 4.719 1 97.06 92 ILE A C 1
ATOM 710 O O . ILE A 1 92 ? 12.383 8.883 4.77 1 97.06 92 ILE A O 1
ATOM 714 N N . GLY A 1 93 ? 14.297 8.867 3.572 1 97.75 93 GLY A N 1
ATOM 715 C CA . GLY A 1 93 ? 13.602 8.688 2.309 1 97.75 93 GLY A CA 1
ATOM 716 C C . GLY A 1 93 ? 13.562 7.242 1.853 1 97.75 93 GLY A C 1
ATOM 717 O O . GLY A 1 93 ? 14.578 6.547 1.88 1 97.75 93 GLY A O 1
ATOM 718 N N . MET A 1 94 ? 12.398 6.758 1.551 1 98 94 MET A N 1
ATOM 719 C CA . MET A 1 94 ? 12.266 5.508 0.811 1 98 94 MET A CA 1
ATOM 720 C C . MET A 1 94 ? 12.148 5.77 -0.687 1 98 94 MET A C 1
ATOM 722 O O . MET A 1 94 ? 11.188 6.398 -1.138 1 98 94 MET A O 1
ATOM 726 N N . VAL A 1 95 ? 13.117 5.324 -1.45 1 97 95 VAL A N 1
ATOM 727 C CA . VAL A 1 95 ? 13.156 5.512 -2.896 1 97 95 VAL A CA 1
ATOM 728 C C . VAL A 1 95 ? 12.75 4.215 -3.594 1 97 95 VAL A C 1
ATOM 730 O O . VAL A 1 95 ? 13.383 3.172 -3.395 1 97 95 VAL A O 1
ATOM 733 N N . TYR A 1 96 ? 11.703 4.301 -4.375 1 93.81 96 TYR A N 1
ATOM 734 C CA . TYR A 1 96 ? 11.219 3.037 -4.918 1 93.81 96 TYR A CA 1
ATOM 735 C C . TYR A 1 96 ? 10.586 3.238 -6.289 1 93.81 96 TYR A C 1
ATOM 737 O O . TYR A 1 96 ? 10.117 4.332 -6.609 1 93.81 96 TYR A O 1
ATOM 745 N N . ASP A 1 97 ? 10.727 2.186 -7.07 1 86.31 97 ASP A N 1
ATOM 746 C CA . ASP A 1 97 ? 10.07 2.004 -8.359 1 86.31 97 ASP A CA 1
ATOM 747 C C . ASP A 1 97 ? 9.305 0.682 -8.406 1 86.31 97 ASP A C 1
ATOM 749 O O . ASP A 1 97 ? 9.641 -0.205 -9.195 1 86.31 97 ASP A O 1
ATOM 753 N N . ASN A 1 98 ? 8.5 0.422 -7.387 1 73.25 98 ASN A N 1
ATOM 754 C CA . ASN A 1 98 ? 7.812 -0.86 -7.289 1 73.25 98 ASN A CA 1
ATOM 755 C C . ASN A 1 98 ? 6.309 -0.703 -7.484 1 73.25 98 ASN A C 1
ATOM 757 O O . ASN A 1 98 ? 5.664 0.087 -6.789 1 73.25 98 ASN A O 1
ATOM 761 N N . PRO A 1 99 ? 5.855 -1.459 -8.328 1 69.31 99 PRO A N 1
ATOM 762 C CA . PRO A 1 99 ? 4.438 -1.304 -8.664 1 69.31 99 PRO A CA 1
ATOM 763 C C . PRO A 1 99 ? 3.52 -2.064 -7.711 1 69.31 99 PRO A C 1
ATOM 765 O O . PRO A 1 99 ? 2.295 -1.94 -7.797 1 69.31 99 PRO A O 1
ATOM 768 N N . SER A 1 100 ? 4.09 -2.91 -6.844 1 83.62 100 SER A N 1
ATOM 769 C CA . SER A 1 100 ? 3.291 -3.797 -6.004 1 83.62 100 SER A CA 1
ATOM 770 C C . SER A 1 100 ? 2.855 -3.098 -4.719 1 83.62 100 SER A C 1
ATOM 772 O O . SER A 1 100 ? 3.68 -2.83 -3.842 1 83.62 100 SER A O 1
ATOM 774 N N . PRO A 1 101 ? 1.553 -2.922 -4.543 1 87.25 101 PRO A N 1
ATOM 775 C CA . PRO A 1 101 ? 1.085 -2.27 -3.316 1 87.25 101 PRO A CA 1
ATOM 776 C C . PRO A 1 101 ? 1.425 -3.064 -2.059 1 87.25 101 PRO A C 1
ATOM 778 O O . PRO A 1 101 ? 1.77 -2.479 -1.028 1 87.25 101 PRO A O 1
ATOM 781 N N . GLN A 1 102 ? 1.372 -4.375 -2.207 1 87.31 102 GLN A N 1
ATOM 782 C CA . GLN A 1 102 ? 1.649 -5.227 -1.052 1 87.31 102 GLN A CA 1
ATOM 783 C C . GLN A 1 102 ? 3.111 -5.117 -0.629 1 87.31 102 GLN A C 1
ATOM 785 O O . GLN A 1 102 ? 3.414 -5.039 0.563 1 87.31 102 GLN A O 1
ATOM 790 N N . TYR A 1 103 ? 3.928 -5.086 -1.6 1 90.88 103 TYR A N 1
ATOM 791 C CA . TYR A 1 103 ? 5.348 -4.922 -1.304 1 90.88 103 TYR A CA 1
ATOM 792 C C . TYR A 1 103 ? 5.613 -3.58 -0.631 1 90.88 103 TYR A C 1
ATOM 794 O O . TYR A 1 103 ? 6.309 -3.516 0.386 1 90.88 103 TYR A O 1
ATOM 802 N N . LEU A 1 104 ? 5.039 -2.564 -1.131 1 92.56 104 LEU A N 1
ATOM 803 C CA . LEU A 1 104 ? 5.293 -1.201 -0.68 1 92.56 104 LEU A CA 1
ATOM 804 C C . LEU A 1 104 ? 4.816 -1.006 0.756 1 92.56 104 LEU A C 1
ATOM 806 O O . LEU A 1 104 ? 5.562 -0.496 1.598 1 92.56 104 LEU A O 1
ATOM 810 N N . VAL A 1 105 ? 3.666 -1.44 1.009 1 92.69 105 VAL A N 1
ATOM 811 C CA . VAL A 1 105 ? 3.098 -1.221 2.334 1 92.69 105 VAL A CA 1
ATOM 812 C C . VAL A 1 105 ? 3.867 -2.039 3.369 1 92.69 105 VAL A C 1
ATOM 814 O O . VAL A 1 105 ? 4.117 -1.566 4.48 1 92.69 105 VAL A O 1
ATOM 817 N N . ASN A 1 106 ? 4.254 -3.254 3.029 1 93.38 106 ASN A N 1
ATOM 818 C CA . ASN A 1 106 ? 5.02 -4.078 3.959 1 93.38 106 ASN A CA 1
ATOM 819 C C . ASN A 1 106 ? 6.41 -3.502 4.207 1 93.38 106 ASN A C 1
ATOM 821 O O . ASN A 1 106 ? 6.914 -3.543 5.328 1 93.38 106 ASN A O 1
ATOM 825 N N . MET A 1 107 ? 6.992 -2.994 3.154 1 96.12 107 MET A N 1
ATOM 826 C CA . MET A 1 107 ? 8.281 -2.33 3.293 1 96.12 107 MET A CA 1
ATOM 827 C C . MET A 1 107 ? 8.172 -1.095 4.18 1 96.12 107 MET A C 1
ATOM 829 O O . MET A 1 107 ? 8.969 -0.91 5.098 1 96.12 107 MET A O 1
ATOM 833 N N . GLN A 1 108 ? 7.148 -0.297 3.951 1 96.25 108 GLN A N 1
ATOM 834 C CA . GLN A 1 108 ? 6.906 0.906 4.742 1 96.25 108 GLN A CA 1
ATOM 835 C C . GLN A 1 108 ? 6.68 0.562 6.211 1 96.25 108 GLN A C 1
ATOM 837 O O . GLN A 1 108 ? 7.25 1.201 7.098 1 96.25 108 GLN A O 1
ATOM 842 N N . ARG A 1 109 ? 5.898 -0.468 6.398 1 94.5 109 ARG A N 1
ATOM 843 C CA . ARG A 1 109 ? 5.625 -0.896 7.766 1 94.5 109 ARG A CA 1
ATOM 844 C C . ARG A 1 109 ? 6.906 -1.343 8.469 1 94.5 109 ARG A C 1
ATOM 846 O O . ARG A 1 109 ? 7.137 -0.998 9.625 1 94.5 109 ARG A O 1
ATOM 853 N N . GLY A 1 110 ? 7.703 -2.117 7.789 1 97 110 GLY A N 1
ATOM 854 C CA . GLY A 1 110 ? 8.977 -2.541 8.344 1 97 110 GLY A CA 1
ATOM 855 C C . GLY A 1 110 ? 9.891 -1.382 8.703 1 97 110 GLY A C 1
ATOM 856 O O . GLY A 1 110 ? 10.453 -1.341 9.797 1 97 110 GLY A O 1
ATOM 857 N N . ILE A 1 111 ? 9.969 -0.428 7.773 1 97.94 111 ILE A N 1
ATOM 858 C CA . ILE A 1 111 ? 10.812 0.742 7.996 1 97.94 111 ILE A CA 1
ATOM 859 C C . ILE A 1 111 ? 10.328 1.501 9.227 1 97.94 111 ILE A C 1
ATOM 861 O O . ILE A 1 111 ? 11.117 1.852 10.102 1 97.94 111 ILE A O 1
ATOM 865 N N . LEU A 1 112 ? 9.031 1.715 9.305 1 95.81 112 LEU A N 1
ATOM 866 C CA . LEU A 1 112 ? 8.453 2.473 10.414 1 95.81 112 LEU A CA 1
ATOM 867 C C . LEU A 1 112 ? 8.641 1.736 11.734 1 95.81 112 LEU A C 1
ATOM 869 O O . LEU A 1 112 ? 8.852 2.363 12.773 1 95.81 112 LEU A O 1
ATOM 873 N N . GLU A 1 113 ? 8.586 0.424 11.688 1 95.5 113 GLU A N 1
ATOM 874 C CA . GLU A 1 113 ? 8.859 -0.366 12.883 1 95.5 113 GLU A CA 1
ATOM 875 C C . GLU A 1 113 ? 10.297 -0.17 13.352 1 95.5 113 GLU A C 1
ATOM 877 O O . GLU A 1 113 ? 10.562 -0.121 14.562 1 95.5 113 GLU A O 1
ATOM 882 N N . GLY A 1 114 ? 11.203 -0.054 12.422 1 96.81 114 GLY A N 1
ATOM 883 C CA . GLY A 1 114 ? 12.602 0.175 12.75 1 96.81 114 GLY A CA 1
ATOM 884 C C . GLY A 1 114 ? 12.867 1.572 13.281 1 96.81 114 GLY A C 1
ATOM 885 O O . GLY A 1 114 ? 13.93 1.839 13.836 1 96.81 114 GLY A O 1
ATOM 886 N N . LEU A 1 115 ? 11.883 2.469 13.117 1 94.31 115 LEU A N 1
ATOM 887 C CA . LEU A 1 115 ? 12.047 3.863 13.508 1 94.31 115 LEU A CA 1
ATOM 888 C C . LEU A 1 115 ? 11.203 4.188 14.734 1 94.31 115 LEU A C 1
ATOM 890 O O . LEU A 1 115 ? 11.086 5.352 15.125 1 94.31 115 LEU A O 1
ATOM 894 N N . VAL A 1 116 ? 10.656 3.145 15.289 1 87.19 116 VAL A N 1
ATOM 895 C CA . VAL A 1 116 ? 9.828 3.355 16.469 1 87.19 116 VAL A CA 1
ATOM 896 C C . VAL A 1 116 ? 10.648 4.039 17.562 1 87.19 116 VAL A C 1
ATOM 898 O O . VAL A 1 116 ? 11.844 3.771 17.703 1 87.19 116 VAL A O 1
ATOM 901 N N . ASP A 1 117 ? 10.086 5.012 18.281 1 81.06 117 ASP A N 1
ATOM 902 C CA . ASP A 1 117 ? 10.68 5.723 19.422 1 81.06 117 ASP A CA 1
ATOM 903 C C . ASP A 1 117 ? 11.781 6.672 18.953 1 81.06 117 ASP A C 1
ATOM 905 O O . ASP A 1 117 ? 12.719 6.949 19.688 1 81.06 117 ASP A O 1
ATOM 909 N N . THR A 1 118 ? 11.844 6.945 17.656 1 86.5 118 THR A N 1
ATOM 910 C CA . THR A 1 118 ? 12.711 7.98 17.109 1 86.5 118 THR A CA 1
ATOM 911 C C . THR A 1 118 ? 11.891 9.133 16.547 1 86.5 118 THR A C 1
ATOM 913 O O . THR A 1 118 ? 10.664 9.047 16.453 1 86.5 118 THR A O 1
ATOM 916 N N . ASP A 1 119 ? 12.57 10.203 16.234 1 83.94 119 ASP A N 1
ATOM 917 C CA . ASP A 1 119 ? 11.898 11.367 15.672 1 83.94 119 ASP A CA 1
ATOM 918 C C . ASP A 1 119 ? 12.023 11.391 14.156 1 83.94 119 ASP A C 1
ATOM 920 O O . ASP A 1 119 ? 11.672 12.383 13.516 1 83.94 119 ASP A O 1
ATOM 924 N N . TYR A 1 120 ? 12.539 10.25 13.641 1 91.25 120 TYR A N 1
ATOM 925 C CA . TYR A 1 120 ? 12.703 10.227 12.195 1 91.25 120 TYR A CA 1
ATOM 926 C C . TYR A 1 120 ? 11.359 10.117 11.492 1 9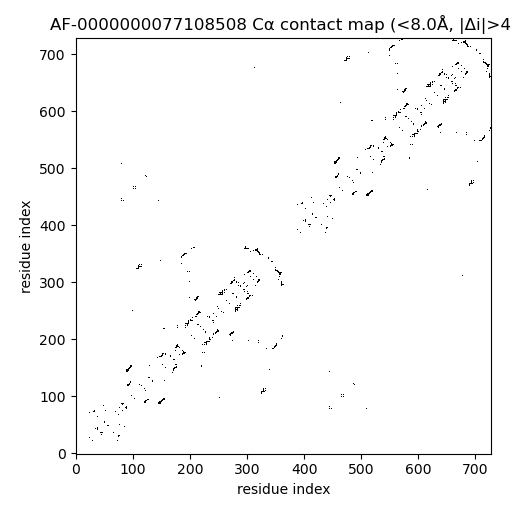1.25 120 TYR A C 1
ATOM 928 O O . TYR A 1 120 ? 10.43 9.492 12.008 1 91.25 120 TYR A O 1
ATOM 936 N N . LEU A 1 121 ? 11.312 10.773 10.367 1 93.81 121 LEU A N 1
ATOM 937 C CA . LEU A 1 121 ? 10.109 10.773 9.531 1 93.81 121 LEU A CA 1
ATOM 938 C C . LEU A 1 121 ? 10.375 10.078 8.203 1 93.81 121 LEU A C 1
ATOM 940 O O . LEU A 1 121 ? 11.438 10.242 7.605 1 93.81 121 LEU A O 1
ATOM 944 N N . LEU A 1 122 ? 9.43 9.242 7.832 1 96.94 122 LEU A N 1
ATOM 945 C CA . LEU A 1 122 ? 9.562 8.539 6.562 1 96.94 122 LEU A CA 1
ATOM 946 C C . LEU A 1 122 ? 8.922 9.328 5.43 1 96.94 122 LEU A C 1
ATOM 948 O O . LEU A 1 122 ? 7.734 9.648 5.48 1 96.94 122 LEU A O 1
ATOM 952 N N . VAL A 1 123 ? 9.742 9.633 4.426 1 96.5 123 VAL A N 1
ATOM 953 C CA . VAL A 1 123 ? 9.289 10.328 3.227 1 96.5 123 VAL A CA 1
ATOM 954 C C . VAL A 1 123 ? 9.32 9.375 2.033 1 96.5 123 VAL A C 1
ATOM 956 O O . VAL A 1 123 ? 10.25 8.578 1.895 1 96.5 123 VAL A O 1
ATOM 959 N N . LEU A 1 124 ? 8.273 9.492 1.252 1 95.62 124 LEU A N 1
ATOM 960 C CA . LEU A 1 124 ? 8.188 8.648 0.066 1 95.62 124 LEU A CA 1
ATOM 961 C C . LEU A 1 124 ? 8.742 9.375 -1.157 1 95.62 124 LEU A C 1
ATOM 963 O O . LEU A 1 124 ? 8.344 10.5 -1.449 1 95.62 124 LEU A O 1
ATOM 967 N N . ILE A 1 125 ? 9.688 8.727 -1.831 1 94.19 125 ILE A N 1
ATOM 968 C CA . ILE A 1 125 ? 10.25 9.242 -3.074 1 94.19 125 ILE A CA 1
ATOM 969 C C . ILE A 1 125 ? 10 8.242 -4.203 1 94.19 125 ILE A C 1
ATOM 971 O O . ILE A 1 125 ? 10.727 7.258 -4.348 1 94.19 125 ILE A O 1
ATOM 975 N N . VAL A 1 126 ? 8.992 8.531 -4.984 1 91.19 126 VAL A N 1
ATOM 976 C CA . VAL A 1 126 ? 8.617 7.652 -6.086 1 91.19 126 VAL A CA 1
ATOM 977 C C . VAL A 1 126 ? 9.461 7.973 -7.316 1 91.19 126 VAL A C 1
ATOM 979 O O . VAL A 1 126 ? 9.578 9.133 -7.711 1 91.19 126 VAL A O 1
ATOM 982 N N . CYS A 1 127 ? 10 6.918 -7.867 1 88.62 127 CYS A N 1
ATOM 983 C CA . CYS A 1 127 ? 10.836 7.074 -9.047 1 88.62 127 CYS A CA 1
ATOM 984 C C . CYS A 1 127 ? 10.383 6.133 -10.164 1 88.62 127 CYS A C 1
ATOM 986 O O . CYS A 1 127 ? 9.727 5.129 -9.906 1 88.62 127 CYS A O 1
ATOM 988 N N . GLU A 1 128 ? 10.555 6.617 -11.289 1 82.25 128 GLU A N 1
ATOM 989 C CA . GLU A 1 128 ? 10.445 5.75 -12.453 1 82.25 128 GLU A CA 1
ATOM 990 C C . GLU A 1 128 ? 11.82 5.484 -13.07 1 82.25 128 GLU A C 1
ATOM 992 O O . GLU A 1 128 ? 12.383 6.352 -13.742 1 82.25 128 GLU A O 1
ATOM 997 N N . ARG A 1 129 ? 12.234 4.297 -12.898 1 76.94 129 ARG A N 1
ATOM 998 C CA . ARG A 1 129 ? 13.594 3.975 -13.32 1 76.94 129 ARG A CA 1
ATOM 999 C C . ARG A 1 129 ? 13.758 4.145 -14.828 1 76.94 129 ARG A C 1
ATOM 1001 O O . ARG A 1 129 ? 14.859 4.414 -15.312 1 76.94 129 ARG A O 1
ATOM 1008 N N . GLY A 1 130 ? 12.641 3.988 -15.539 1 79.06 130 GLY A N 1
ATOM 1009 C CA . GLY A 1 130 ? 12.734 4.211 -16.969 1 79.06 130 GLY A CA 1
ATOM 1010 C C . GLY A 1 130 ? 12.961 5.664 -17.328 1 79.06 130 GLY A C 1
ATOM 1011 O O . GLY A 1 130 ? 13.352 5.973 -18.469 1 79.06 130 GLY A O 1
ATOM 1012 N N . ASP A 1 131 ? 12.82 6.492 -16.344 1 81.81 131 ASP A N 1
ATOM 1013 C CA . ASP A 1 131 ? 13.078 7.922 -16.484 1 81.81 131 ASP A CA 1
ATOM 1014 C C . ASP A 1 131 ? 14.414 8.312 -15.867 1 81.81 131 ASP A C 1
ATOM 1016 O O . ASP A 1 131 ? 14.531 8.383 -14.641 1 81.81 131 ASP A O 1
ATOM 1020 N N . LEU A 1 132 ? 15.359 8.586 -16.719 1 74.81 132 LEU A N 1
ATOM 1021 C CA . LEU A 1 132 ? 16.703 8.852 -16.219 1 74.81 132 LEU A CA 1
ATOM 1022 C C . LEU A 1 132 ? 16.719 10.125 -15.367 1 74.81 132 LEU A C 1
ATOM 1024 O O . LEU A 1 132 ? 17.641 10.328 -14.578 1 74.81 132 LEU A O 1
ATOM 1028 N N . SER A 1 133 ? 15.734 10.828 -15.469 1 85.25 133 SER A N 1
ATOM 1029 C CA . SER A 1 133 ? 15.703 12.062 -14.695 1 85.25 133 SER A CA 1
ATOM 1030 C C . SER A 1 133 ? 15.406 11.797 -13.227 1 85.25 133 SER A C 1
ATOM 1032 O O . SER A 1 133 ? 15.492 12.695 -12.391 1 85.25 133 SER A O 1
ATOM 1034 N N . TYR A 1 134 ? 15.258 10.43 -12.914 1 90.19 134 TYR A N 1
ATOM 1035 C CA . TYR A 1 134 ? 14.906 10.156 -11.523 1 90.19 134 TYR A CA 1
ATOM 1036 C C . TYR A 1 134 ? 16.094 10.375 -10.602 1 90.19 134 TYR A C 1
ATOM 1038 O O . TYR A 1 134 ? 15.93 10.742 -9.438 1 90.19 134 TYR A O 1
ATOM 1046 N N . ARG A 1 135 ? 17.391 10.258 -11.117 1 93.88 135 ARG A N 1
ATOM 1047 C CA . ARG A 1 135 ? 18.594 10.5 -10.328 1 93.88 135 ARG A CA 1
ATOM 1048 C C . ARG A 1 135 ? 18.672 11.953 -9.875 1 93.88 135 ARG A C 1
ATOM 1050 O O . ARG A 1 135 ? 19.016 12.234 -8.727 1 93.88 135 ARG A O 1
ATOM 1057 N N . GLU A 1 136 ? 18.312 12.758 -10.828 1 90.69 136 GLU A N 1
ATOM 1058 C CA . GLU A 1 136 ? 18.312 14.18 -10.508 1 90.69 136 GLU A CA 1
ATOM 1059 C C . GLU A 1 136 ? 17.281 14.508 -9.43 1 90.69 136 GLU A C 1
ATOM 1061 O O . GLU A 1 136 ? 17.531 15.344 -8.555 1 90.69 136 GLU A O 1
ATOM 1066 N N . LYS A 1 137 ? 16.234 13.898 -9.531 1 89.62 137 LYS A N 1
ATOM 1067 C CA . LYS A 1 137 ? 15.188 14.094 -8.531 1 89.62 137 LYS A CA 1
ATOM 1068 C C . LYS A 1 137 ? 15.664 13.688 -7.145 1 89.62 137 LYS A C 1
ATOM 1070 O O . LYS A 1 137 ? 15.477 14.43 -6.176 1 89.62 137 LYS A O 1
ATOM 1075 N N . VAL A 1 138 ? 16.312 12.555 -7.051 1 94.5 138 VAL A N 1
ATOM 1076 C CA . VAL A 1 138 ? 16.828 12.062 -5.773 1 94.5 138 VAL A CA 1
ATOM 1077 C C . VAL A 1 138 ? 17.969 12.961 -5.289 1 94.5 138 VAL A C 1
ATOM 1079 O O . VAL A 1 138 ? 18.031 13.305 -4.105 1 94.5 138 VAL A O 1
ATOM 1082 N N . GLU A 1 139 ? 18.797 13.367 -6.227 1 93.06 139 GLU A N 1
ATOM 1083 C CA . GLU A 1 139 ? 19.906 14.258 -5.895 1 93.06 139 GLU A CA 1
ATOM 1084 C C . GLU A 1 139 ? 19.391 15.586 -5.34 1 93.06 139 GLU A C 1
ATOM 1086 O O . GLU A 1 139 ? 19.891 16.062 -4.32 1 93.06 139 GLU A O 1
ATOM 1091 N N . ASN A 1 140 ? 18.438 16.141 -6.012 1 87.94 140 ASN A N 1
ATOM 1092 C CA . ASN A 1 140 ? 17.844 17.391 -5.566 1 87.94 140 ASN A CA 1
ATOM 1093 C C . ASN A 1 140 ? 17.234 17.266 -4.168 1 87.94 140 ASN A C 1
ATOM 1095 O O . ASN A 1 140 ? 17.375 18.172 -3.346 1 87.94 140 ASN A O 1
ATOM 1099 N N . PHE A 1 141 ? 16.609 16.156 -3.918 1 90.44 141 PHE A N 1
ATOM 1100 C CA . PHE A 1 141 ? 16.062 15.898 -2.596 1 90.44 141 PHE A CA 1
ATOM 1101 C C . PHE A 1 141 ? 17.156 15.891 -1.541 1 90.44 141 PHE A C 1
ATOM 1103 O O . PHE A 1 141 ? 17.016 16.484 -0.475 1 90.44 141 PHE A O 1
ATOM 1110 N N . VAL A 1 142 ? 18.219 15.234 -1.854 1 92.44 142 VAL A N 1
ATOM 1111 C CA . VAL A 1 142 ? 19.344 15.102 -0.927 1 92.44 142 VAL A CA 1
ATOM 1112 C C . VAL A 1 142 ? 19.953 16.469 -0.647 1 92.44 142 VAL A C 1
ATOM 1114 O O . VAL A 1 142 ? 20.234 16.812 0.504 1 92.44 142 VAL A O 1
ATOM 1117 N N . ILE A 1 143 ? 20.094 17.25 -1.676 1 86.62 143 ILE A N 1
ATOM 1118 C CA . ILE A 1 143 ? 20.719 18.562 -1.557 1 86.62 143 ILE A CA 1
ATOM 1119 C C . ILE A 1 143 ? 19.812 19.484 -0.752 1 86.62 143 ILE A C 1
ATOM 1121 O O . ILE A 1 143 ? 20.281 20.188 0.155 1 86.62 143 ILE A O 1
ATOM 1125 N N . GLN A 1 144 ? 18.578 19.422 -0.994 1 81.75 144 GLN A N 1
ATOM 1126 C CA . GLN A 1 144 ? 17.625 20.375 -0.417 1 81.75 144 GLN A CA 1
ATOM 1127 C C . GLN A 1 144 ? 17.25 19.984 1.01 1 81.75 144 GLN A C 1
ATOM 1129 O O . GLN A 1 144 ? 17.094 20.844 1.874 1 81.75 144 GLN A O 1
ATOM 1134 N N . GLN A 1 145 ? 17.125 18.656 1.23 1 86.44 145 GLN A N 1
ATOM 1135 C CA . GLN A 1 145 ? 16.516 18.234 2.49 1 86.44 145 GLN A CA 1
ATOM 1136 C C . GLN A 1 145 ? 17.578 17.703 3.453 1 86.44 145 GLN A C 1
ATOM 1138 O O . GLN A 1 145 ? 17.328 17.594 4.656 1 86.44 145 GLN A O 1
ATOM 1143 N N . ARG A 1 146 ? 18.734 17.344 2.916 1 89.06 146 ARG A N 1
ATOM 1144 C CA . ARG A 1 146 ? 19.812 16.781 3.721 1 89.06 146 ARG A CA 1
ATOM 1145 C C . ARG A 1 146 ? 19.281 15.703 4.664 1 89.06 146 ARG A C 1
ATOM 1147 O O . ARG A 1 146 ? 19.484 15.789 5.879 1 89.06 146 ARG A O 1
ATOM 1154 N N . PRO A 1 147 ? 18.672 14.633 4.074 1 93.56 147 PRO A N 1
ATOM 1155 C CA . PRO A 1 147 ? 18.062 13.594 4.898 1 93.56 147 PRO A CA 1
ATOM 1156 C C . PRO A 1 147 ? 19.094 12.805 5.711 1 93.56 147 PRO A C 1
ATOM 1158 O O . PRO A 1 147 ? 20.281 12.781 5.355 1 93.56 147 PRO A O 1
ATOM 1161 N N . MET A 1 148 ? 18.594 12.242 6.801 1 91.75 148 MET A N 1
ATOM 1162 C CA . MET A 1 148 ? 19.422 11.336 7.586 1 91.75 148 MET A CA 1
ATOM 1163 C C . MET A 1 148 ? 19.906 10.164 6.742 1 91.75 148 MET A C 1
ATOM 1165 O O . MET A 1 148 ? 21.016 9.664 6.945 1 91.75 148 MET A O 1
ATOM 1169 N N . GLY A 1 149 ? 19.062 9.758 5.855 1 96.88 149 GLY A N 1
ATOM 1170 C CA . GLY A 1 149 ? 19.453 8.68 4.965 1 96.88 149 GLY A CA 1
ATOM 1171 C C . GLY A 1 149 ? 18.344 8.258 4.023 1 96.88 149 GLY A C 1
ATOM 1172 O O . GLY A 1 149 ? 17.203 8.703 4.156 1 96.88 149 GLY A O 1
ATOM 1173 N N . LEU A 1 150 ? 18.75 7.43 3.047 1 98.38 150 LEU A N 1
ATOM 1174 C CA . LEU A 1 150 ? 17.812 6.891 2.072 1 98.38 150 LEU A CA 1
ATOM 1175 C C . LEU A 1 150 ? 17.797 5.367 2.115 1 98.38 150 LEU A C 1
ATOM 1177 O O . LEU A 1 150 ? 18.828 4.734 2.328 1 98.38 150 LEU A O 1
ATOM 1181 N N . ILE A 1 151 ? 16.656 4.801 2 1 98.56 151 ILE A N 1
ATOM 1182 C CA . ILE A 1 151 ? 16.484 3.371 1.767 1 98.56 151 ILE A CA 1
ATOM 1183 C C . ILE A 1 151 ? 16.078 3.131 0.311 1 98.56 151 ILE A C 1
ATOM 1185 O O . ILE A 1 151 ? 15.031 3.592 -0.135 1 98.56 151 ILE A O 1
ATOM 1189 N N . LEU A 1 152 ? 16.938 2.461 -0.434 1 97.62 152 LEU A N 1
ATOM 1190 C CA . LEU A 1 152 ? 16.734 2.182 -1.851 1 97.62 152 LEU A CA 1
ATOM 1191 C C . LEU A 1 152 ? 16.219 0.76 -2.055 1 97.62 152 LEU A C 1
ATOM 1193 O O . LEU A 1 152 ? 16.859 -0.202 -1.617 1 97.62 152 LEU A O 1
ATOM 1197 N N . THR A 1 153 ? 15.062 0.646 -2.646 1 96 153 THR A N 1
ATOM 1198 C CA . THR A 1 153 ? 14.516 -0.669 -2.967 1 96 153 THR A CA 1
ATOM 1199 C C . THR A 1 153 ? 14.781 -1.021 -4.43 1 96 153 THR A C 1
ATOM 1201 O O . THR A 1 153 ? 15.078 -0.144 -5.242 1 96 153 THR A O 1
ATOM 1204 N N . PRO A 1 154 ? 14.703 -2.369 -4.766 1 92.56 154 PRO A N 1
ATOM 1205 C CA . PRO A 1 154 ? 14.867 -2.746 -6.172 1 92.56 154 PRO A CA 1
ATOM 1206 C C . PRO A 1 154 ? 13.789 -2.148 -7.074 1 92.56 154 PRO A C 1
ATOM 1208 O O . PRO A 1 154 ? 12.641 -2.006 -6.652 1 92.56 154 PRO A O 1
ATOM 1211 N N . SER A 1 155 ? 14.18 -1.641 -8.297 1 90.69 155 SER A N 1
ATOM 1212 C CA . SER A 1 155 ? 15.484 -1.809 -8.922 1 90.69 155 SER A CA 1
ATOM 1213 C C . SER A 1 155 ? 16.344 -0.567 -8.734 1 90.69 155 SER A C 1
ATOM 1215 O O . SER A 1 155 ? 17.5 -0.529 -9.188 1 90.69 155 SER A O 1
ATOM 1217 N N . VAL A 1 156 ? 15.844 0.468 -7.98 1 92.94 156 VAL A N 1
ATOM 1218 C CA . VAL A 1 156 ? 16.594 1.698 -7.727 1 92.94 156 VAL A CA 1
ATOM 1219 C C . VAL A 1 156 ? 17.859 1.382 -6.949 1 92.94 156 VAL A C 1
ATOM 1221 O O . VAL A 1 156 ? 18.906 2.006 -7.176 1 92.94 156 VAL A O 1
ATOM 1224 N N . SER A 1 157 ? 17.766 0.423 -6.125 1 95.44 157 SER A N 1
ATOM 1225 C CA . SER A 1 157 ? 18.875 0.032 -5.27 1 95.44 157 SER A CA 1
ATOM 1226 C C . SER A 1 157 ? 20.031 -0.541 -6.09 1 95.44 157 SER A C 1
ATOM 1228 O O . SER A 1 157 ? 21.156 -0.662 -5.598 1 95.44 157 SER A O 1
ATOM 1230 N N . GLU A 1 158 ? 19.781 -0.865 -7.312 1 93.94 158 GLU A N 1
ATOM 1231 C CA . GLU A 1 158 ? 20.766 -1.531 -8.156 1 93.94 158 GLU A CA 1
ATOM 1232 C C . GLU A 1 158 ? 21.453 -0.536 -9.078 1 93.94 158 GLU A C 1
ATOM 1234 O O . GLU A 1 158 ? 22.266 -0.927 -9.922 1 93.94 158 GLU A O 1
ATOM 1239 N N . ASP A 1 159 ? 21.219 0.71 -8.914 1 93.69 159 ASP A N 1
ATOM 1240 C CA . ASP A 1 159 ? 21.797 1.789 -9.703 1 93.69 159 ASP A CA 1
ATOM 1241 C C . ASP A 1 159 ? 23.078 2.316 -9.047 1 93.69 159 ASP A C 1
ATOM 1243 O O . ASP A 1 159 ? 23.016 3.168 -8.156 1 93.69 159 ASP A O 1
ATOM 1247 N N . ASP A 1 160 ? 24.219 1.968 -9.633 1 95.38 160 ASP A N 1
ATOM 1248 C CA . ASP A 1 160 ? 25.5 2.365 -9.086 1 95.38 160 ASP A CA 1
ATOM 1249 C C . ASP A 1 160 ? 25.719 3.871 -9.219 1 95.38 160 ASP A C 1
ATOM 1251 O O . ASP A 1 160 ? 26.359 4.488 -8.367 1 95.38 160 ASP A O 1
ATOM 1255 N N . ASN A 1 161 ? 25.172 4.406 -10.25 1 94.75 161 ASN A N 1
ATOM 1256 C CA . ASN A 1 161 ? 25.312 5.844 -10.445 1 94.75 161 ASN A CA 1
ATOM 1257 C C . ASN A 1 161 ? 24.609 6.629 -9.344 1 94.75 161 ASN A C 1
ATOM 1259 O O . ASN A 1 161 ? 25.125 7.645 -8.867 1 94.75 161 ASN A O 1
ATOM 1263 N N . LEU A 1 162 ? 23.469 6.164 -8.953 1 95.75 162 LEU A N 1
ATOM 1264 C CA . LEU A 1 162 ? 22.75 6.824 -7.871 1 95.75 162 LEU A CA 1
ATOM 1265 C C . LEU A 1 162 ? 23.531 6.719 -6.562 1 95.75 162 LEU A C 1
ATOM 1267 O O . LEU A 1 162 ? 23.641 7.699 -5.82 1 95.75 162 LEU A O 1
ATOM 1271 N N . ALA A 1 163 ? 24.078 5.523 -6.293 1 97.25 163 ALA A N 1
ATOM 1272 C CA . ALA A 1 163 ? 24.859 5.332 -5.082 1 97.25 163 ALA A CA 1
ATOM 1273 C C . ALA A 1 163 ? 26.062 6.289 -5.051 1 97.25 163 ALA A C 1
ATOM 1275 O O . ALA A 1 163 ? 26.391 6.844 -4 1 97.25 163 ALA A O 1
ATOM 1276 N N . GLU A 1 164 ? 26.672 6.508 -6.164 1 97.25 164 GLU A N 1
ATOM 1277 C CA . GLU A 1 164 ? 27.812 7.418 -6.27 1 97.25 164 GLU A CA 1
ATOM 1278 C C . GLU A 1 164 ? 27.391 8.859 -5.988 1 97.25 164 GLU A C 1
ATOM 1280 O O . GLU A 1 164 ? 28.078 9.578 -5.266 1 97.25 164 GLU A O 1
ATOM 1285 N N . ILE A 1 165 ? 26.281 9.211 -6.562 1 96.06 165 ILE A N 1
ATOM 1286 C CA . ILE A 1 165 ? 25.734 10.547 -6.328 1 96.06 165 ILE A CA 1
ATOM 1287 C C . ILE A 1 165 ? 25.5 10.758 -4.836 1 96.06 165 ILE A C 1
ATOM 1289 O O . ILE A 1 165 ? 25.844 11.805 -4.289 1 96.06 165 ILE A O 1
ATOM 1293 N N . LEU A 1 166 ? 24.953 9.758 -4.148 1 97.56 166 LEU A N 1
ATOM 1294 C CA . LEU A 1 166 ? 24.656 9.859 -2.725 1 97.56 166 LEU A CA 1
ATOM 1295 C C . LEU A 1 166 ? 25.938 9.969 -1.903 1 97.56 166 LEU A C 1
ATOM 1297 O O . LEU A 1 166 ? 26 10.75 -0.954 1 97.56 166 LEU A O 1
ATOM 1301 N N . ARG A 1 167 ? 26.984 9.281 -2.293 1 96.06 167 ARG A N 1
ATOM 1302 C CA . ARG A 1 167 ? 28.266 9.359 -1.616 1 96.06 167 ARG A CA 1
ATOM 1303 C C . ARG A 1 167 ? 28.906 10.734 -1.804 1 96.06 167 ARG A C 1
ATOM 1305 O O . ARG A 1 167 ? 29.469 11.297 -0.863 1 96.06 167 ARG A O 1
ATOM 1312 N N . GLU A 1 168 ? 28.781 11.227 -2.959 1 94.75 168 GLU A N 1
ATOM 1313 C CA . GLU A 1 168 ? 29.344 12.531 -3.279 1 94.75 168 GLU A CA 1
ATOM 1314 C C . GLU A 1 168 ? 28.719 13.633 -2.42 1 94.75 168 GLU A C 1
ATOM 1316 O O . GLU A 1 168 ? 29.391 14.617 -2.088 1 94.75 168 GLU A O 1
ATOM 1321 N N . HIS A 1 169 ? 27.516 13.422 -2.064 1 93.06 169 HIS A N 1
ATOM 1322 C CA . HIS A 1 169 ? 26.812 14.422 -1.264 1 93.06 169 HIS A CA 1
ATOM 1323 C C . HIS A 1 169 ? 26.812 14.047 0.214 1 93.06 169 HIS A C 1
ATOM 1325 O O . HIS A 1 169 ? 26.062 14.625 1.008 1 93.06 169 HIS A O 1
ATOM 1331 N N . ASP A 1 170 ? 27.547 13.031 0.559 1 92.31 170 ASP A N 1
ATOM 1332 C CA . ASP A 1 170 ? 27.688 12.555 1.933 1 92.31 170 ASP A CA 1
ATOM 1333 C C . ASP A 1 170 ? 26.328 12.156 2.521 1 92.31 170 ASP A C 1
ATOM 1335 O O . ASP A 1 170 ? 26.031 12.484 3.672 1 92.31 170 ASP A O 1
ATOM 1339 N N . CYS A 1 171 ? 25.484 11.594 1.691 1 95.06 171 CYS A N 1
ATOM 1340 C CA . CYS A 1 171 ? 24.203 11.07 2.133 1 95.06 171 CYS A CA 1
ATOM 1341 C C . CYS A 1 171 ? 24.281 9.586 2.441 1 95.06 171 CYS A C 1
ATOM 1343 O O . CYS A 1 171 ? 24.703 8.797 1.589 1 95.06 171 CYS A O 1
ATOM 1345 N N . ASP A 1 172 ? 23.891 9.219 3.666 1 96.12 172 ASP A N 1
ATOM 1346 C CA . ASP A 1 172 ? 23.844 7.805 4.012 1 96.12 172 ASP A CA 1
ATOM 1347 C C . ASP A 1 172 ? 22.688 7.098 3.307 1 96.12 172 ASP A C 1
ATOM 1349 O O . ASP A 1 172 ? 21.656 7.715 3.016 1 96.12 172 ASP A O 1
ATOM 1353 N N . TYR A 1 173 ? 22.906 5.848 2.982 1 98.19 173 TYR A N 1
ATOM 1354 C CA . TYR A 1 173 ? 21.875 5.074 2.312 1 98.19 173 TYR A CA 1
ATOM 1355 C C . TYR A 1 173 ? 22.047 3.584 2.574 1 98.19 173 TYR A C 1
ATOM 1357 O O . TYR A 1 173 ? 23.109 3.143 3 1 98.19 173 TYR A O 1
ATOM 1365 N N . VAL A 1 174 ? 20.984 2.83 2.43 1 98.62 174 VAL A N 1
ATOM 1366 C CA . VAL A 1 174 ? 20.969 1.37 2.447 1 98.62 174 VAL A CA 1
ATOM 1367 C C . VAL A 1 174 ? 20.359 0.845 1.146 1 98.62 174 VAL A C 1
ATOM 1369 O O . VAL A 1 174 ? 19.266 1.242 0.76 1 98.62 174 VAL A O 1
ATOM 1372 N N . ARG A 1 175 ? 21.094 0.006 0.434 1 98.38 175 ARG A N 1
ATOM 1373 C CA . ARG A 1 175 ? 20.609 -0.656 -0.779 1 98.38 175 ARG A CA 1
ATOM 1374 C C . ARG A 1 175 ? 20.094 -2.053 -0.471 1 98.38 175 ARG A C 1
ATOM 1376 O O . ARG A 1 175 ? 20.812 -2.885 0.087 1 98.38 175 ARG A O 1
ATOM 1383 N N . ILE A 1 176 ? 18.859 -2.312 -0.733 1 97.69 176 ILE A N 1
ATOM 1384 C CA . ILE A 1 176 ? 18.281 -3.656 -0.66 1 97.69 176 ILE A CA 1
ATOM 1385 C C . ILE A 1 176 ? 18.391 -4.336 -2.023 1 97.69 176 ILE A C 1
ATOM 1387 O O . ILE A 1 176 ? 17.875 -3.828 -3.021 1 97.69 176 ILE A O 1
ATOM 1391 N N . ALA A 1 177 ? 19.078 -5.449 -2.102 1 96.75 177 ALA A N 1
ATOM 1392 C CA . ALA A 1 177 ? 19.312 -6.109 -3.387 1 96.75 177 ALA A CA 1
ATOM 1393 C C . ALA A 1 177 ? 19.5 -7.609 -3.205 1 96.75 177 ALA A C 1
ATOM 1395 O O . ALA A 1 177 ? 19.719 -8.086 -2.086 1 96.75 177 ALA A O 1
ATOM 1396 N N . SER A 1 178 ? 19.438 -8.281 -4.32 1 96.38 178 SER A N 1
ATOM 1397 C CA . SER A 1 178 ? 19.594 -9.734 -4.281 1 96.38 178 SER A CA 1
ATOM 1398 C C . SER A 1 178 ? 21.031 -10.133 -4.621 1 96.38 178 SER A C 1
ATOM 1400 O O . SER A 1 178 ? 21.344 -11.32 -4.68 1 96.38 178 SER A O 1
ATOM 1402 N N . VAL A 1 179 ? 21.922 -9.188 -4.891 1 95.69 179 VAL A N 1
ATOM 1403 C CA . VAL A 1 179 ? 23.344 -9.406 -5.168 1 95.69 179 VAL A CA 1
ATOM 1404 C C . VAL A 1 179 ? 24.188 -8.43 -4.344 1 95.69 179 VAL A C 1
ATOM 1406 O O . VAL A 1 179 ? 23.641 -7.508 -3.727 1 95.69 179 VAL A O 1
ATOM 1409 N N . ASP A 1 180 ? 25.469 -8.68 -4.332 1 95.19 180 ASP A N 1
ATOM 1410 C CA . ASP A 1 180 ? 26.375 -7.773 -3.627 1 95.19 180 ASP A CA 1
ATOM 1411 C C . ASP A 1 180 ? 26.594 -6.488 -4.422 1 95.19 180 ASP A C 1
ATOM 1413 O O . ASP A 1 180 ? 27.312 -6.488 -5.43 1 95.19 180 ASP A O 1
ATOM 1417 N N . VAL A 1 181 ? 25.984 -5.414 -3.902 1 95.88 181 VAL A N 1
ATOM 1418 C CA . VAL A 1 181 ? 26.047 -4.18 -4.68 1 95.88 181 VAL A CA 1
ATOM 1419 C C . VAL A 1 181 ? 26.797 -3.111 -3.891 1 95.88 181 VAL A C 1
ATOM 1421 O O . VAL A 1 181 ? 27.094 -2.033 -4.418 1 95.88 181 VAL A O 1
ATOM 1424 N N . ASP A 1 182 ? 27.094 -3.299 -2.611 1 97.31 182 ASP A N 1
ATOM 1425 C CA . ASP A 1 182 ? 27.719 -2.299 -1.753 1 97.31 182 ASP A CA 1
ATOM 1426 C C . ASP A 1 182 ? 28.391 -2.955 -0.547 1 97.31 182 ASP A C 1
ATOM 1428 O O . ASP A 1 182 ? 28.359 -4.18 -0.407 1 97.31 182 ASP A O 1
ATOM 1432 N N . GLU A 1 183 ? 29.094 -2.213 0.296 1 96.31 183 GLU A N 1
ATOM 1433 C CA . GLU A 1 183 ? 29.688 -2.713 1.538 1 96.31 183 GLU A CA 1
ATOM 1434 C C . GLU A 1 183 ? 28.594 -3.062 2.555 1 96.31 183 GLU A C 1
ATOM 1436 O O . GLU A 1 183 ? 27.469 -2.568 2.463 1 96.31 183 GLU A O 1
ATOM 1441 N N . PRO A 1 184 ? 28.859 -3.861 3.539 1 96.62 184 PRO A N 1
ATOM 1442 C CA . PRO A 1 184 ? 27.891 -4.355 4.512 1 96.62 184 PRO A CA 1
ATOM 1443 C C . PRO A 1 184 ? 27.156 -3.23 5.234 1 96.62 184 PRO A C 1
ATOM 1445 O O . PRO A 1 184 ? 25.969 -3.377 5.578 1 96.62 184 PRO A O 1
ATOM 1448 N N . SER A 1 185 ? 27.766 -2.148 5.395 1 95.88 185 SER A N 1
ATOM 1449 C CA . SER A 1 185 ? 27.156 -1.048 6.129 1 95.88 185 SER A CA 1
ATOM 1450 C C . SER A 1 185 ? 26.156 -0.295 5.262 1 95.88 185 SER A C 1
ATOM 1452 O O . SER A 1 185 ? 25.422 0.573 5.754 1 95.88 185 SER A O 1
ATOM 1454 N N . ARG A 1 186 ? 26.047 -0.716 3.947 1 97.25 186 ARG A N 1
ATOM 1455 C CA . ARG A 1 186 ? 25.219 0.063 3.039 1 97.25 186 ARG A CA 1
ATOM 1456 C C . ARG A 1 186 ? 24.281 -0.842 2.238 1 97.25 186 ARG A C 1
ATOM 1458 O O . ARG A 1 186 ? 23.734 -0.428 1.215 1 97.25 186 ARG A O 1
ATOM 1465 N N . MET A 1 187 ? 24.156 -2.08 2.727 1 97.94 187 MET A N 1
ATOM 1466 C CA . MET A 1 187 ? 23.266 -2.922 1.936 1 97.94 187 MET A CA 1
ATOM 1467 C C . MET A 1 187 ? 22.672 -4.039 2.787 1 97.94 187 MET A C 1
ATOM 1469 O O . MET A 1 187 ? 23.203 -4.363 3.852 1 97.94 187 MET A O 1
ATOM 1473 N N . ILE A 1 188 ? 21.578 -4.543 2.426 1 98.25 188 ILE A N 1
ATOM 1474 C CA . ILE A 1 188 ? 20.938 -5.777 2.867 1 98.25 188 ILE A CA 1
ATOM 1475 C C . ILE A 1 188 ? 20.734 -6.711 1.676 1 98.25 188 ILE A C 1
ATOM 1477 O O . ILE A 1 188 ? 20.25 -6.285 0.62 1 98.25 188 ILE A O 1
ATOM 1481 N N . ARG A 1 189 ? 21.109 -7.906 1.818 1 97.81 189 ARG A N 1
ATOM 1482 C CA . ARG A 1 189 ? 21.062 -8.836 0.694 1 97.81 189 ARG A CA 1
ATOM 1483 C C . ARG A 1 189 ? 19.969 -9.883 0.897 1 97.81 189 ARG A C 1
ATOM 1485 O O . ARG A 1 189 ? 19.906 -10.531 1.944 1 97.81 189 ARG A O 1
ATOM 1492 N N . SER A 1 190 ? 19.078 -9.961 -0.022 1 97 190 SER A N 1
ATOM 1493 C CA . SER A 1 190 ? 18.141 -11.086 -0.085 1 97 190 SER A CA 1
ATOM 1494 C C . SER A 1 190 ? 18.734 -12.25 -0.871 1 97 190 SER A C 1
ATOM 1496 O O . SER A 1 190 ? 19.297 -12.055 -1.943 1 97 190 SER A O 1
ATOM 1498 N N . LEU A 1 191 ? 18.625 -13.43 -0.404 1 97.94 191 LEU A N 1
ATOM 1499 C CA . LEU A 1 191 ? 19.188 -14.609 -1.058 1 97.94 191 LEU A CA 1
ATOM 1500 C C . LEU A 1 191 ? 18.172 -15.242 -2.008 1 97.94 191 LEU A C 1
ATOM 1502 O O . LEU A 1 191 ? 17.781 -16.391 -1.816 1 97.94 191 LEU A O 1
ATOM 1506 N N . ASP A 1 192 ? 17.859 -14.492 -3.047 1 97.88 192 ASP A N 1
ATOM 1507 C CA . ASP A 1 192 ? 16.812 -14.859 -3.996 1 97.88 192 ASP A CA 1
ATOM 1508 C C . ASP A 1 192 ? 17.141 -16.188 -4.688 1 97.88 192 ASP A C 1
ATOM 1510 O O . ASP A 1 192 ? 16.234 -16.969 -5.008 1 97.88 192 ASP A O 1
ATOM 1514 N N . PHE A 1 193 ? 18.438 -16.406 -4.984 1 98.12 193 PHE A N 1
ATOM 1515 C CA . PHE A 1 193 ? 18.859 -17.641 -5.617 1 98.12 193 PHE A CA 1
ATOM 1516 C C . PHE A 1 193 ? 18.391 -18.844 -4.812 1 98.12 193 PHE A C 1
ATOM 1518 O O . PHE A 1 193 ? 17.812 -19.781 -5.371 1 98.12 193 PHE A O 1
ATOM 1525 N N . ASP A 1 194 ? 18.562 -18.797 -3.529 1 98.31 194 ASP A N 1
ATOM 1526 C CA . ASP A 1 194 ? 18.219 -19.906 -2.643 1 98.31 194 ASP A CA 1
ATOM 1527 C C . ASP A 1 194 ? 16.703 -20.141 -2.609 1 98.31 194 ASP A C 1
ATOM 1529 O O . ASP A 1 194 ? 16.25 -21.281 -2.645 1 98.31 194 ASP A O 1
ATOM 1533 N N . GLY A 1 195 ? 15.969 -19.047 -2.486 1 98.38 195 GLY A N 1
ATOM 1534 C CA . GLY A 1 195 ? 14.516 -19.156 -2.496 1 98.38 195 GLY A CA 1
ATOM 1535 C C . GLY A 1 195 ? 13.977 -19.75 -3.779 1 98.38 195 GLY A C 1
ATOM 1536 O O . GLY A 1 195 ? 13.102 -20.625 -3.746 1 98.38 195 GLY A O 1
ATOM 1537 N N . ALA A 1 196 ? 14.547 -19.312 -4.863 1 98.62 196 ALA A N 1
ATOM 1538 C CA . ALA A 1 196 ? 14.109 -19.812 -6.16 1 98.62 196 ALA A CA 1
ATOM 1539 C C . ALA A 1 196 ? 14.523 -21.281 -6.348 1 98.62 196 ALA A C 1
ATOM 1541 O O . ALA A 1 196 ? 13.797 -22.047 -6.977 1 98.62 196 ALA A O 1
ATOM 1542 N N . ALA A 1 197 ? 15.656 -21.656 -5.824 1 98.75 197 ALA A N 1
ATOM 1543 C CA . ALA A 1 197 ? 16.094 -23.047 -5.867 1 98.75 197 ALA A CA 1
ATOM 1544 C C . ALA A 1 197 ? 15.109 -23.953 -5.129 1 98.75 197 ALA A C 1
ATOM 1546 O O . ALA A 1 197 ? 14.82 -25.062 -5.578 1 98.75 197 ALA A O 1
ATOM 1547 N N . ASP A 1 198 ? 14.594 -23.453 -4 1 98.69 198 ASP A N 1
ATOM 1548 C CA . ASP A 1 198 ? 13.594 -24.188 -3.25 1 98.69 198 ASP A CA 1
ATOM 1549 C C . ASP A 1 198 ? 12.344 -24.438 -4.098 1 98.69 198 ASP A C 1
ATOM 1551 O O . ASP A 1 198 ? 11.766 -25.531 -4.059 1 98.69 198 ASP A O 1
ATOM 1555 N N . ALA A 1 199 ? 11.969 -23.422 -4.824 1 98.81 199 ALA A N 1
ATOM 1556 C CA . ALA A 1 199 ? 10.82 -23.547 -5.707 1 98.81 199 ALA A CA 1
ATOM 1557 C C . ALA A 1 199 ? 11.078 -24.594 -6.793 1 98.81 199 ALA A C 1
ATOM 1559 O O . ALA A 1 199 ? 10.219 -25.438 -7.078 1 98.81 199 ALA A O 1
ATOM 1560 N N . GLY A 1 200 ? 12.25 -24.531 -7.371 1 98.81 200 GLY A N 1
ATOM 1561 C CA . GLY A 1 200 ? 12.633 -25.516 -8.367 1 98.81 200 GLY A CA 1
ATOM 1562 C C . GLY A 1 200 ? 12.641 -26.938 -7.836 1 98.81 200 GLY A C 1
ATOM 1563 O O . GLY A 1 200 ? 12.094 -27.844 -8.469 1 98.81 200 GLY A O 1
ATOM 1564 N N . ARG A 1 201 ? 13.219 -27.156 -6.66 1 98.75 201 ARG A N 1
ATOM 1565 C CA . ARG A 1 201 ? 13.25 -28.469 -6.008 1 98.75 201 ARG A CA 1
ATOM 1566 C C . ARG A 1 201 ? 11.836 -29 -5.777 1 98.75 201 ARG A C 1
ATOM 1568 O O . ARG A 1 201 ? 11.555 -30.172 -6.039 1 98.75 201 ARG A O 1
ATOM 1575 N N . HIS A 1 202 ? 11 -28.109 -5.305 1 98.88 202 HIS A N 1
ATOM 1576 C CA . HIS A 1 202 ? 9.625 -28.484 -5 1 98.88 202 HIS A CA 1
ATOM 1577 C C . HIS A 1 202 ? 8.906 -28.984 -6.246 1 98.88 202 HIS A C 1
ATOM 1579 O O . HIS A 1 202 ? 8.289 -30.062 -6.219 1 98.88 202 HIS A O 1
ATOM 1585 N N . LEU A 1 203 ? 9.008 -28.25 -7.348 1 98.88 203 LEU A N 1
ATOM 1586 C CA . LEU A 1 203 ? 8.32 -28.609 -8.586 1 98.88 203 LEU A CA 1
ATOM 1587 C C . LEU A 1 203 ? 8.883 -29.906 -9.156 1 98.88 203 LEU A C 1
ATOM 1589 O O . LEU A 1 203 ? 8.133 -30.766 -9.625 1 98.88 203 LEU A O 1
ATOM 1593 N N . ALA A 1 204 ? 10.195 -30.078 -9.094 1 98.75 204 ALA A N 1
ATOM 1594 C CA . ALA A 1 204 ? 10.828 -31.297 -9.586 1 98.75 204 ALA A CA 1
ATOM 1595 C C . ALA A 1 204 ? 10.43 -32.5 -8.75 1 98.75 204 ALA A C 1
ATOM 1597 O O . ALA A 1 204 ? 10.164 -33.594 -9.289 1 98.75 204 ALA A O 1
ATOM 1598 N N . GLN A 1 205 ? 10.406 -32.312 -7.438 1 98.69 205 GLN A N 1
ATOM 1599 C CA . GLN A 1 205 ? 10.047 -33.406 -6.52 1 98.69 205 GLN A CA 1
ATOM 1600 C C . GLN A 1 205 ? 8.617 -33.844 -6.75 1 98.69 205 GLN A C 1
ATOM 1602 O O . GLN A 1 205 ? 8.297 -35.031 -6.562 1 98.69 205 GLN A O 1
ATOM 1607 N N . LEU A 1 206 ? 7.727 -32.938 -7.109 1 98.75 206 LEU A N 1
ATOM 1608 C CA . LEU A 1 206 ? 6.34 -33.281 -7.422 1 98.75 206 LEU A CA 1
ATOM 1609 C C . LEU A 1 206 ? 6.254 -34.062 -8.719 1 98.75 206 LEU A C 1
ATOM 1611 O O . LEU A 1 206 ? 5.223 -34.688 -9.008 1 98.75 206 LEU A O 1
ATOM 1615 N N . GLY A 1 207 ? 7.348 -34 -9.562 1 98.75 207 GLY A N 1
ATOM 1616 C CA . GLY A 1 207 ? 7.387 -34.781 -10.773 1 98.75 207 GLY A CA 1
ATOM 1617 C C . GLY A 1 207 ? 7.234 -33.969 -12.039 1 98.75 207 GLY A C 1
ATOM 1618 O O . GLY A 1 207 ? 7.145 -34.5 -13.141 1 98.75 207 GLY A O 1
ATOM 1619 N N . HIS A 1 208 ? 7.184 -32.625 -11.922 1 98.75 208 HIS A N 1
ATOM 1620 C CA . HIS A 1 208 ? 7.066 -31.766 -13.102 1 98.75 208 HIS A CA 1
ATOM 1621 C C . HIS A 1 208 ? 8.344 -31.797 -13.93 1 98.75 208 HIS A C 1
ATOM 1623 O O . HIS A 1 208 ? 9.445 -31.75 -13.383 1 98.75 208 HIS A O 1
ATOM 1629 N N . LYS A 1 209 ? 8.242 -31.875 -15.219 1 98 209 LYS A N 1
ATOM 1630 C CA . LYS A 1 209 ? 9.383 -31.906 -16.125 1 98 209 LYS A CA 1
ATOM 1631 C C . LYS A 1 209 ? 9.367 -30.703 -17.078 1 98 209 LYS A C 1
ATOM 1633 O O . LYS A 1 209 ? 10.414 -30.266 -17.531 1 98 209 LYS A O 1
ATOM 1638 N N . ARG A 1 210 ? 8.18 -30.281 -17.406 1 98 210 ARG A N 1
ATOM 1639 C CA . ARG A 1 210 ? 8.008 -29.109 -18.266 1 98 210 ARG A CA 1
ATOM 1640 C C . ARG A 1 210 ? 7.504 -27.906 -17.453 1 98 210 ARG A C 1
ATOM 1642 O O . ARG A 1 210 ? 6.301 -27.75 -17.266 1 98 210 ARG A O 1
ATOM 1649 N N . ILE A 1 211 ? 8.414 -27.094 -17.109 1 98.5 211 ILE A N 1
ATOM 1650 C CA . ILE A 1 211 ? 8.148 -26 -16.172 1 98.5 211 ILE A CA 1
ATOM 1651 C C . ILE A 1 211 ? 8.352 -24.656 -16.875 1 98.5 211 ILE A C 1
ATOM 1653 O O . ILE A 1 211 ? 9.336 -24.469 -17.594 1 98.5 211 ILE A O 1
ATOM 1657 N N . GLY A 1 212 ? 7.34 -23.766 -16.781 1 98.75 212 GLY A N 1
ATOM 1658 C CA . GLY A 1 212 ? 7.477 -22.391 -17.25 1 98.75 212 GLY A CA 1
ATOM 1659 C C . GLY A 1 212 ? 7.98 -21.438 -16.188 1 98.75 212 GLY A C 1
ATOM 1660 O O . GLY A 1 212 ? 7.883 -21.734 -14.992 1 98.75 212 GLY A O 1
ATOM 1661 N N . HIS A 1 213 ? 8.57 -20.359 -16.656 1 98.81 213 HIS A N 1
ATOM 1662 C CA . HIS A 1 213 ? 9.023 -19.297 -15.773 1 98.81 213 HIS A CA 1
ATOM 1663 C C . HIS A 1 213 ? 8.695 -17.922 -16.344 1 98.81 213 HIS A C 1
ATOM 1665 O O . HIS A 1 213 ? 9.039 -17.609 -17.484 1 98.81 213 HIS A O 1
ATOM 1671 N N . ILE A 1 214 ? 7.934 -17.156 -15.555 1 98.75 214 ILE A N 1
ATOM 1672 C CA . ILE A 1 214 ? 7.676 -15.75 -15.883 1 98.75 214 ILE A CA 1
ATOM 1673 C C . ILE A 1 214 ? 8.445 -14.852 -14.914 1 98.75 214 ILE A C 1
ATOM 1675 O O . ILE A 1 214 ? 8.156 -14.82 -13.719 1 98.75 214 ILE A O 1
ATOM 1679 N N . HIS A 1 215 ? 9.484 -14.203 -15.398 1 97.75 215 HIS A N 1
ATOM 1680 C CA . HIS A 1 215 ? 10.336 -13.375 -14.555 1 97.75 215 HIS A CA 1
ATOM 1681 C C . HIS A 1 215 ? 10.07 -11.891 -14.781 1 97.75 215 HIS A C 1
ATOM 1683 O O . HIS A 1 215 ? 9.305 -11.523 -15.68 1 97.75 215 HIS A O 1
ATOM 1689 N N . GLY A 1 216 ? 10.578 -11.031 -13.891 1 94 216 GLY A N 1
ATOM 1690 C CA . GLY A 1 216 ? 10.461 -9.594 -14.062 1 94 216 GLY A CA 1
ATOM 1691 C C . GLY A 1 216 ? 11.398 -9.039 -15.117 1 94 216 GLY A C 1
ATOM 1692 O O . GLY A 1 216 ? 12.055 -9.797 -15.836 1 94 216 GLY A O 1
ATOM 1693 N N . PRO A 1 217 ? 11.414 -7.684 -15.195 1 91.69 217 PRO A N 1
ATOM 1694 C CA . PRO A 1 217 ? 12.289 -7.047 -16.188 1 91.69 217 PRO A CA 1
ATOM 1695 C C . PRO A 1 217 ? 13.758 -7.383 -15.969 1 91.69 217 PRO A C 1
ATOM 1697 O O . PRO A 1 217 ? 14.211 -7.496 -14.82 1 91.69 217 PRO A O 1
ATOM 1700 N N . LYS A 1 218 ? 14.492 -7.426 -17.031 1 88.75 218 LYS A N 1
ATOM 1701 C CA . LYS A 1 218 ? 15.914 -7.754 -17 1 88.75 218 LYS A CA 1
ATOM 1702 C C . LYS A 1 218 ? 16.703 -6.68 -16.25 1 88.75 218 LYS A C 1
ATOM 1704 O O . LYS A 1 218 ? 17.844 -6.922 -15.828 1 88.75 218 LYS A O 1
ATOM 1709 N N . THR A 1 219 ? 16.062 -5.578 -15.977 1 81.75 219 THR A N 1
ATOM 1710 C CA . THR A 1 219 ? 16.703 -4.488 -15.25 1 81.75 219 THR A CA 1
ATOM 1711 C C . THR A 1 219 ? 16.781 -4.797 -13.758 1 81.75 219 THR A C 1
ATOM 1713 O O . THR A 1 219 ? 17.5 -4.129 -13.016 1 81.75 219 THR A O 1
ATOM 1716 N N . PHE A 1 220 ? 16.109 -5.809 -13.367 1 87.25 220 PHE A N 1
ATOM 1717 C CA . PHE A 1 220 ? 16.156 -6.238 -11.969 1 87.25 220 PHE A CA 1
ATOM 1718 C C . PHE A 1 220 ? 17.156 -7.371 -11.797 1 87.25 220 PHE A C 1
ATOM 1720 O O . PHE A 1 220 ? 17.094 -8.383 -12.492 1 87.25 220 PHE A O 1
ATOM 1727 N N . PHE A 1 221 ? 18.016 -7.246 -10.797 1 91.5 221 PHE A N 1
ATOM 1728 C CA . PHE A 1 221 ? 18.938 -8.328 -10.5 1 91.5 221 PHE A CA 1
ATOM 1729 C C . PHE A 1 221 ? 18.203 -9.539 -9.945 1 91.5 221 PHE A C 1
ATOM 1731 O O . PHE A 1 221 ? 18.688 -10.672 -10.055 1 91.5 221 PHE A O 1
ATOM 1738 N N . SER A 1 222 ? 17.062 -9.258 -9.336 1 91.94 222 SER A N 1
ATOM 1739 C CA . SER A 1 222 ? 16.281 -10.344 -8.742 1 91.94 222 SER A CA 1
ATOM 1740 C C . SER A 1 222 ? 15.953 -11.414 -9.781 1 91.94 222 SER A C 1
ATOM 1742 O O . SER A 1 222 ? 15.992 -12.609 -9.484 1 91.94 222 SER A O 1
ATOM 1744 N N . GLN A 1 223 ? 15.609 -10.93 -10.984 1 93.62 223 GLN A N 1
ATOM 1745 C CA . GLN A 1 223 ? 15.227 -11.891 -12.016 1 93.62 223 GLN A CA 1
ATOM 1746 C C . GLN A 1 223 ? 16.391 -12.812 -12.367 1 93.62 223 GLN A C 1
ATOM 1748 O O . GLN A 1 223 ? 16.188 -14.008 -12.594 1 93.62 223 GLN A O 1
ATOM 1753 N N . LYS A 1 224 ? 17.625 -12.352 -12.391 1 94.31 224 LYS A N 1
ATOM 1754 C CA . LYS A 1 224 ? 18.797 -13.172 -12.672 1 94.31 224 LYS A CA 1
ATOM 1755 C C . LYS A 1 224 ? 19.031 -14.195 -11.562 1 94.31 224 LYS A C 1
ATOM 1757 O O . LYS A 1 224 ? 19.297 -15.367 -11.836 1 94.31 224 LYS A O 1
ATOM 1762 N N . GLU A 1 225 ? 18.922 -13.734 -10.375 1 97.19 225 GLU A N 1
ATOM 1763 C CA . GLU A 1 225 ? 19.109 -14.617 -9.227 1 97.19 225 GLU A CA 1
ATOM 1764 C C . GLU A 1 225 ? 18.016 -15.68 -9.172 1 97.19 225 GLU A C 1
ATOM 1766 O O . GLU A 1 225 ? 18.297 -16.859 -8.93 1 97.19 225 GLU A O 1
ATOM 1771 N N . ARG A 1 226 ? 16.781 -15.297 -9.398 1 98.06 226 ARG A N 1
ATOM 1772 C CA . ARG A 1 226 ? 15.664 -16.219 -9.266 1 98.06 226 ARG A CA 1
ATOM 1773 C C . ARG A 1 226 ? 15.68 -17.266 -10.383 1 98.06 226 ARG A C 1
ATOM 1775 O O . ARG A 1 226 ? 15.43 -18.438 -10.133 1 98.06 226 ARG A O 1
ATOM 1782 N N . ILE A 1 227 ? 16 -16.844 -11.617 1 98 227 ILE A N 1
ATOM 1783 C CA . ILE A 1 227 ? 16.062 -17.828 -12.688 1 98 227 ILE A CA 1
ATOM 1784 C C . ILE A 1 227 ? 17.234 -18.781 -12.461 1 98 227 ILE A C 1
ATOM 1786 O O . ILE A 1 227 ? 17.125 -19.984 -12.734 1 98 227 ILE A O 1
ATOM 1790 N N . GLY A 1 228 ? 18.391 -18.219 -12.047 1 97.94 228 GLY A N 1
ATOM 1791 C CA . GLY A 1 228 ? 19.516 -19.062 -11.703 1 97.94 228 GLY A CA 1
ATOM 1792 C C . GLY A 1 228 ? 19.188 -20.094 -10.625 1 97.94 228 GLY A C 1
ATOM 1793 O O . GLY A 1 228 ? 19.531 -21.266 -10.758 1 97.94 228 GLY A O 1
ATOM 1794 N N . GLY A 1 229 ? 18.531 -19.641 -9.562 1 98.69 229 GLY A N 1
ATOM 1795 C CA . GLY A 1 229 ? 18.109 -20.547 -8.5 1 98.69 229 GLY A CA 1
ATOM 1796 C C . GLY A 1 229 ? 17.141 -21.609 -8.984 1 98.69 229 GLY A C 1
ATOM 1797 O O . GLY A 1 229 ? 17.297 -22.781 -8.648 1 98.69 229 GLY A O 1
ATOM 1798 N N . LEU A 1 230 ? 16.172 -21.172 -9.773 1 98.81 230 LEU A N 1
ATOM 1799 C CA . LEU A 1 230 ? 15.203 -22.109 -10.336 1 98.81 230 LEU A CA 1
ATOM 1800 C C . LEU A 1 230 ? 15.914 -23.203 -11.117 1 98.81 230 LEU A C 1
ATOM 1802 O O . LEU A 1 230 ? 15.648 -24.391 -10.906 1 98.81 230 LEU A O 1
ATOM 1806 N N . ARG A 1 231 ? 16.797 -22.859 -12.008 1 98.75 231 ARG A N 1
ATOM 1807 C CA . ARG A 1 231 ? 17.562 -23.812 -12.812 1 98.75 231 ARG A CA 1
ATOM 1808 C C . ARG A 1 231 ? 18.359 -24.766 -11.93 1 98.75 231 ARG A C 1
ATOM 1810 O O . ARG A 1 231 ? 18.391 -25.969 -12.172 1 98.75 231 ARG A O 1
ATOM 1817 N N . ALA A 1 232 ? 19 -24.219 -10.938 1 98.75 232 ALA A N 1
ATOM 1818 C CA . ALA A 1 232 ? 19.812 -25.031 -10.031 1 98.75 232 ALA A CA 1
ATOM 1819 C C . ALA A 1 232 ? 18.953 -26.062 -9.297 1 98.75 232 ALA A C 1
ATOM 1821 O O . ALA A 1 232 ? 19.344 -27.219 -9.18 1 98.75 232 ALA A O 1
ATOM 1822 N N . GLY A 1 233 ? 17.828 -25.625 -8.719 1 98.75 233 GLY A N 1
ATOM 1823 C CA . GLY A 1 233 ? 16.922 -26.531 -8.023 1 98.75 233 GLY A CA 1
ATOM 1824 C C . GLY A 1 233 ? 16.391 -27.641 -8.914 1 98.75 233 GLY A C 1
ATOM 1825 O O . GLY A 1 233 ? 16.312 -28.797 -8.492 1 98.75 233 GLY A O 1
ATOM 1826 N N . LEU A 1 234 ? 16.078 -27.297 -10.141 1 98.81 234 LEU A N 1
ATOM 1827 C CA . LEU A 1 234 ? 15.586 -28.266 -11.117 1 98.81 234 LEU A CA 1
ATOM 1828 C C . LEU A 1 234 ? 16.688 -29.266 -11.484 1 98.81 234 LEU A C 1
ATOM 1830 O O . LEU A 1 234 ? 16.438 -30.469 -11.57 1 98.81 234 LEU A O 1
ATOM 1834 N N . ALA A 1 235 ? 17.828 -28.781 -11.664 1 98.56 235 ALA A N 1
ATOM 1835 C CA . ALA A 1 235 ? 18.953 -29.578 -12.117 1 98.56 235 ALA A CA 1
ATOM 1836 C C . ALA A 1 235 ? 19.266 -30.703 -11.125 1 98.56 235 ALA A C 1
ATOM 1838 O O . ALA A 1 235 ? 19.75 -31.766 -11.516 1 98.56 235 ALA A O 1
ATOM 1839 N N . GLU A 1 236 ? 19 -30.469 -9.852 1 98.5 236 GLU A N 1
ATOM 1840 C CA . GLU A 1 236 ? 19.219 -31.484 -8.828 1 98.5 236 GLU A CA 1
ATOM 1841 C C . GLU A 1 236 ? 18.406 -32.75 -9.117 1 98.5 236 GLU A C 1
ATOM 1843 O O . GLU A 1 236 ? 18.719 -33.812 -8.609 1 98.5 236 GLU A O 1
ATOM 1848 N N . PHE A 1 237 ? 17.422 -32.688 -9.953 1 98.44 237 PHE A N 1
ATOM 1849 C CA . PHE A 1 237 ? 16.547 -33.812 -10.266 1 98.44 237 PHE A CA 1
ATOM 1850 C C . PHE A 1 237 ? 16.562 -34.094 -11.766 1 98.44 237 PHE A C 1
ATOM 1852 O O . PHE A 1 237 ? 15.617 -34.688 -12.297 1 98.44 237 PHE A O 1
ATOM 1859 N N . ASP A 1 238 ? 17.547 -33.594 -12.438 1 98.25 238 ASP A N 1
ATOM 1860 C CA . ASP A 1 238 ? 17.781 -33.812 -13.859 1 98.25 238 ASP A CA 1
ATOM 1861 C C . ASP A 1 238 ? 16.656 -33.219 -14.703 1 98.25 238 ASP A C 1
ATOM 1863 O O . ASP A 1 238 ? 16.203 -33.844 -15.68 1 98.25 238 ASP A O 1
ATOM 1867 N N . VAL A 1 239 ? 16.094 -32.156 -14.242 1 98.44 239 VAL A N 1
ATOM 1868 C CA . VAL A 1 239 ? 15.102 -31.406 -15 1 98.44 239 VAL A CA 1
ATOM 1869 C C . VAL A 1 239 ? 15.727 -30.125 -15.547 1 98.44 239 VAL A C 1
ATOM 1871 O O . VAL A 1 239 ? 16.453 -29.438 -14.828 1 98.44 239 VAL A O 1
ATOM 1874 N N . MET A 1 240 ? 15.5 -29.844 -16.812 1 97.94 240 MET A N 1
ATOM 1875 C CA . MET A 1 240 ? 16.047 -28.656 -17.438 1 97.94 240 MET A CA 1
ATOM 1876 C C . MET A 1 240 ? 14.953 -27.641 -17.734 1 97.94 240 MET A C 1
ATOM 1878 O O . MET A 1 240 ? 13.852 -28.016 -18.156 1 97.94 240 MET A O 1
ATOM 1882 N N . LEU A 1 241 ? 15.242 -26.406 -17.484 1 98.31 241 LEU A N 1
ATOM 1883 C CA . LEU A 1 241 ? 14.344 -25.328 -17.859 1 98.31 241 LEU A CA 1
ATOM 1884 C C . LEU A 1 241 ? 14.562 -24.922 -19.312 1 98.31 241 LEU A C 1
ATOM 1886 O O . LEU A 1 241 ? 15.633 -24.422 -19.672 1 98.31 241 LEU A O 1
ATOM 1890 N N . SER A 1 242 ? 13.586 -25.141 -20.125 1 96.81 242 SER A N 1
ATOM 1891 C CA . SER A 1 242 ? 13.688 -24.781 -21.531 1 96.81 242 SER A CA 1
ATOM 1892 C C . SER A 1 242 ? 13.57 -23.266 -21.719 1 96.81 242 SER A C 1
ATOM 1894 O O . SER A 1 242 ? 12.695 -22.641 -21.125 1 96.81 242 SER A O 1
ATOM 1896 N N . ASP A 1 243 ? 14.328 -22.672 -22.594 1 95.81 243 ASP A N 1
ATOM 1897 C CA . ASP A 1 243 ? 14.344 -21.219 -22.828 1 95.81 243 ASP A CA 1
ATOM 1898 C C . ASP A 1 243 ? 13.031 -20.75 -23.453 1 95.81 243 ASP A C 1
ATOM 1900 O O . ASP A 1 243 ? 12.609 -19.625 -23.25 1 95.81 243 ASP A O 1
ATOM 1904 N N . ASP A 1 244 ? 12.375 -21.641 -24.156 1 95.31 244 ASP A N 1
ATOM 1905 C CA . ASP A 1 244 ? 11.133 -21.281 -24.844 1 95.31 244 ASP A CA 1
ATOM 1906 C C . ASP A 1 244 ? 9.984 -21.141 -23.844 1 95.31 244 ASP A C 1
ATOM 1908 O O . ASP A 1 244 ? 8.93 -20.594 -24.172 1 95.31 244 ASP A O 1
ATOM 1912 N N . LEU A 1 245 ? 10.258 -21.609 -22.594 1 97.62 245 LEU A N 1
ATOM 1913 C CA . LEU A 1 245 ? 9.227 -21.531 -21.562 1 97.62 245 LEU A CA 1
ATOM 1914 C C . LEU A 1 245 ? 9.562 -20.422 -20.562 1 97.62 245 LEU A C 1
ATOM 1916 O O . LEU A 1 245 ? 8.945 -20.344 -19.5 1 97.62 245 LEU A O 1
ATOM 1920 N N . VAL A 1 246 ? 10.57 -19.609 -20.906 1 98.06 246 VAL A N 1
ATOM 1921 C CA . VAL A 1 246 ? 10.961 -18.469 -20.078 1 98.06 246 VAL A CA 1
ATOM 1922 C C . VAL A 1 246 ? 10.469 -17.172 -20.719 1 98.06 246 VAL A C 1
ATOM 1924 O O . VAL A 1 246 ? 10.844 -16.859 -21.844 1 98.06 246 VAL A O 1
ATOM 1927 N N . VAL A 1 247 ? 9.562 -16.438 -19.969 1 98.19 247 VAL A N 1
ATOM 1928 C CA . VAL A 1 247 ? 8.93 -15.242 -20.516 1 98.19 247 VAL A CA 1
ATOM 1929 C C . VAL A 1 247 ? 9.188 -14.055 -19.594 1 98.19 247 VAL A C 1
ATOM 1931 O O . VAL A 1 247 ? 9.156 -14.188 -18.375 1 98.19 247 VAL A O 1
ATOM 1934 N N . GLU A 1 248 ? 9.477 -12.898 -20.203 1 97.62 248 GLU A N 1
ATOM 1935 C CA . GLU A 1 248 ? 9.742 -11.68 -19.438 1 97.62 248 GLU A CA 1
ATOM 1936 C C . GLU A 1 248 ? 8.445 -10.922 -19.141 1 97.62 248 GLU A C 1
ATOM 1938 O O . GLU A 1 248 ? 7.703 -10.578 -20.062 1 97.62 248 GLU A O 1
ATOM 1943 N N . GLY A 1 249 ? 8.195 -10.734 -17.875 1 96.69 249 GLY A N 1
ATOM 1944 C CA . GLY A 1 249 ? 7.105 -9.891 -17.406 1 96.69 249 GLY A CA 1
ATOM 1945 C C . GLY A 1 249 ? 7.582 -8.602 -16.766 1 96.69 249 GLY A C 1
ATOM 1946 O O . GLY A 1 249 ? 8.672 -8.117 -17.078 1 96.69 249 GLY A O 1
ATOM 1947 N N . ALA A 1 250 ? 6.668 -7.98 -15.945 1 93.38 250 ALA A N 1
ATOM 1948 C CA . ALA A 1 250 ? 6.988 -6.656 -15.406 1 93.38 250 ALA A CA 1
ATOM 1949 C C . ALA A 1 250 ? 6.672 -6.578 -13.922 1 93.38 250 ALA A C 1
ATOM 1951 O O . ALA A 1 250 ? 6.438 -5.492 -13.383 1 93.38 250 ALA A O 1
ATOM 1952 N N . TYR A 1 251 ? 6.539 -7.75 -13.266 1 93.38 251 TYR A N 1
ATOM 1953 C CA . TYR A 1 251 ? 6.23 -7.855 -11.844 1 93.38 251 TYR A CA 1
ATOM 1954 C C . TYR A 1 251 ? 4.863 -7.262 -11.531 1 93.38 251 TYR A C 1
ATOM 1956 O O . TYR A 1 251 ? 4.59 -6.879 -10.398 1 93.38 251 TYR A O 1
ATOM 1964 N N . THR A 1 252 ? 4.02 -7.094 -12.57 1 93.5 252 THR A N 1
ATOM 1965 C CA . THR A 1 252 ? 2.666 -6.582 -12.391 1 93.5 252 THR A CA 1
ATOM 1966 C C . THR A 1 252 ? 1.633 -7.664 -12.688 1 93.5 252 THR A C 1
ATOM 1968 O O . THR A 1 252 ? 1.925 -8.633 -13.391 1 93.5 252 THR A O 1
ATOM 1971 N N . TYR A 1 253 ? 0.489 -7.473 -12.156 1 94.19 253 TYR A N 1
ATOM 1972 C CA . TYR A 1 253 ? -0.633 -8.359 -12.43 1 94.19 253 TYR A CA 1
ATOM 1973 C C . TYR A 1 253 ? -0.854 -8.516 -13.93 1 94.19 253 TYR A C 1
ATOM 1975 O O . TYR A 1 253 ? -0.94 -9.633 -14.438 1 94.19 253 TYR A O 1
ATOM 1983 N N . ASP A 1 254 ? -0.94 -7.395 -14.641 1 95.12 254 ASP A N 1
ATOM 1984 C CA . ASP A 1 254 ? -1.259 -7.395 -16.062 1 95.12 254 ASP A CA 1
ATOM 1985 C C . ASP A 1 254 ? -0.186 -8.125 -16.859 1 95.12 254 ASP A C 1
ATOM 1987 O O . ASP A 1 254 ? -0.501 -8.898 -17.766 1 95.12 254 ASP A O 1
ATOM 1991 N N . SER A 1 255 ? 1.015 -7.914 -16.516 1 96.88 255 SER A N 1
ATOM 1992 C CA . SER A 1 255 ? 2.08 -8.602 -17.25 1 96.88 255 SER A CA 1
ATOM 1993 C C . SER A 1 255 ? 2.057 -10.102 -16.984 1 96.88 255 SER A C 1
ATOM 1995 O O . SER A 1 255 ? 2.33 -10.898 -17.875 1 96.88 255 SER A O 1
ATOM 1997 N N . GLY A 1 256 ? 1.751 -10.492 -15.711 1 97.94 256 GLY A N 1
ATOM 1998 C CA . GLY A 1 256 ? 1.609 -11.898 -15.383 1 97.94 256 GLY A CA 1
ATOM 1999 C C . GLY A 1 256 ? 0.516 -12.586 -16.188 1 97.94 256 GLY A C 1
ATOM 2000 O O . GLY A 1 256 ? 0.706 -13.703 -16.672 1 97.94 256 GLY A O 1
ATOM 2001 N N . LYS A 1 257 ? -0.572 -11.875 -16.297 1 97.75 257 LYS A N 1
ATOM 2002 C CA . LYS A 1 257 ? -1.703 -12.406 -17.047 1 97.75 257 LYS A CA 1
ATOM 2003 C C . LYS A 1 257 ? -1.346 -12.586 -18.516 1 97.75 257 LYS A C 1
ATOM 2005 O O . LYS A 1 257 ? -1.612 -13.633 -19.109 1 97.75 257 LYS A O 1
ATOM 2010 N N . GLU A 1 258 ? -0.747 -11.602 -19.078 1 98.25 258 GLU A N 1
ATOM 2011 C CA . GLU A 1 258 ? -0.37 -11.625 -20.484 1 98.25 258 GLU A CA 1
ATOM 2012 C C . GLU A 1 258 ? 0.674 -12.695 -20.766 1 98.25 258 GLU A C 1
ATOM 2014 O O . GLU A 1 258 ? 0.567 -13.438 -21.75 1 98.25 258 GLU A O 1
ATOM 2019 N N . CYS A 1 259 ? 1.665 -12.773 -19.938 1 98.69 259 CYS A N 1
ATOM 2020 C CA . CYS A 1 259 ? 2.746 -13.734 -20.109 1 98.69 259 CYS A CA 1
ATOM 2021 C C . CYS A 1 259 ? 2.234 -15.164 -19.953 1 98.69 259 CYS A C 1
ATOM 2023 O O . CYS A 1 259 ? 2.65 -16.062 -20.688 1 98.69 259 CYS A O 1
ATOM 2025 N N . MET A 1 260 ? 1.384 -15.352 -19.016 1 98.81 260 MET A N 1
ATOM 2026 C CA . MET A 1 260 ? 0.792 -16.672 -18.828 1 98.81 260 MET A CA 1
ATOM 2027 C C . MET A 1 260 ? -0.036 -17.078 -20.047 1 98.81 260 MET A C 1
ATOM 2029 O O . MET A 1 260 ? 0.017 -18.219 -20.484 1 98.81 260 MET A O 1
ATOM 2033 N N . ALA A 1 261 ? -0.814 -16.141 -20.516 1 98.31 261 ALA A N 1
ATOM 2034 C CA . ALA A 1 261 ? -1.605 -16.406 -21.719 1 98.31 261 ALA A CA 1
ATOM 2035 C C . ALA A 1 261 ? -0.715 -16.844 -22.875 1 98.31 261 ALA A C 1
ATOM 2037 O O . ALA A 1 261 ? -1.076 -17.734 -23.641 1 98.31 261 ALA A O 1
ATOM 2038 N N . LYS A 1 262 ? 0.388 -16.203 -23 1 97.88 262 LYS A N 1
ATOM 2039 C CA . LYS A 1 262 ? 1.355 -16.562 -24.031 1 97.88 262 LYS A CA 1
ATOM 2040 C C . LYS A 1 262 ? 1.852 -18 -23.859 1 97.88 262 LYS A C 1
ATOM 2042 O O . LYS A 1 262 ? 1.921 -18.766 -24.828 1 97.88 262 LYS A O 1
ATOM 2047 N N . LEU A 1 263 ? 2.197 -18.406 -22.641 1 98 263 LEU A N 1
ATOM 2048 C CA . LEU A 1 263 ? 2.66 -19.766 -22.359 1 98 263 LEU A CA 1
ATOM 2049 C C . LEU A 1 263 ? 1.576 -20.797 -22.672 1 98 263 LEU A C 1
ATOM 2051 O O . LEU A 1 263 ? 1.872 -21.875 -23.172 1 98 263 LEU A O 1
ATOM 2055 N N . LEU A 1 264 ? 0.313 -20.422 -22.453 1 97.62 264 LEU A N 1
ATOM 2056 C CA . LEU A 1 264 ? -0.808 -21.344 -22.578 1 97.62 264 LEU A CA 1
ATOM 2057 C C . LEU A 1 264 ? -1.247 -21.453 -24.047 1 97.62 264 LEU A C 1
ATOM 2059 O O . LEU A 1 264 ? -2.037 -22.328 -24.391 1 97.62 264 LEU A O 1
ATOM 2063 N N . SER A 1 265 ? -0.747 -20.578 -24.859 1 95.31 265 SER A N 1
ATOM 2064 C CA . SER A 1 265 ? -1.092 -20.609 -26.281 1 95.31 265 SER A CA 1
ATOM 2065 C C . SER A 1 265 ? -0.241 -21.625 -27.031 1 95.31 265 SER A C 1
ATOM 2067 O O . SER A 1 265 ? -0.542 -21.969 -28.172 1 95.31 265 SER A O 1
ATOM 2069 N N . ALA A 1 266 ? 0.774 -22.094 -26.422 1 91.75 266 ALA A N 1
ATOM 2070 C CA . ALA A 1 266 ? 1.642 -23.094 -27.047 1 91.75 266 ALA A CA 1
ATOM 2071 C C . ALA A 1 266 ? 0.934 -24.438 -27.156 1 91.75 266 ALA A C 1
ATOM 2073 O O . ALA A 1 266 ? -0.045 -24.703 -26.453 1 91.75 266 ALA A O 1
ATOM 2074 N N . GLU A 1 267 ? 1.374 -25.25 -28.078 1 90.88 267 GLU A N 1
ATOM 2075 C CA . GLU A 1 267 ? 0.809 -26.578 -28.281 1 90.88 267 GLU A CA 1
ATOM 2076 C C . GLU A 1 267 ? 1.04 -27.453 -27.062 1 90.88 267 GLU A C 1
ATOM 2078 O O . GLU A 1 267 ? 0.131 -28.172 -26.625 1 90.88 267 GLU A O 1
ATOM 2083 N N . ASN A 1 268 ? 2.207 -27.406 -26.609 1 93.88 268 ASN A N 1
ATOM 2084 C CA . ASN A 1 268 ? 2.566 -28.141 -25.406 1 93.88 268 ASN A CA 1
ATOM 2085 C C . ASN A 1 268 ? 2.779 -27.203 -24.219 1 93.88 268 ASN A C 1
ATOM 2087 O O . ASN A 1 268 ? 3.881 -26.688 -24.031 1 93.88 268 ASN A O 1
ATOM 2091 N N . ILE A 1 269 ? 1.739 -27.141 -23.406 1 96.38 269 ILE A N 1
ATOM 2092 C CA . ILE A 1 269 ? 1.797 -26.188 -22.297 1 96.38 269 ILE A CA 1
ATOM 2093 C C . ILE A 1 269 ? 2.572 -26.797 -21.125 1 96.38 269 ILE A C 1
ATOM 2095 O O . ILE A 1 269 ? 2.627 -28.016 -20.984 1 96.38 269 ILE A O 1
ATOM 2099 N N . PRO A 1 270 ? 3.238 -25.984 -20.328 1 98.25 270 PRO A N 1
ATOM 2100 C CA . PRO A 1 270 ? 3.881 -26.516 -19.125 1 98.25 270 PRO A CA 1
ATOM 2101 C C . PRO A 1 270 ? 2.875 -27.047 -18.094 1 98.25 270 PRO A C 1
ATOM 2103 O O . PRO A 1 270 ? 1.697 -26.688 -18.141 1 98.25 270 PRO A O 1
ATOM 2106 N N . THR A 1 271 ? 3.354 -27.906 -17.281 1 98.44 271 THR A N 1
ATOM 2107 C CA . THR A 1 271 ? 2.494 -28.453 -16.234 1 98.44 271 THR A CA 1
ATOM 2108 C C . THR A 1 271 ? 2.643 -27.641 -14.938 1 98.44 271 THR A C 1
ATOM 2110 O O . THR A 1 271 ? 1.856 -27.812 -14.008 1 98.44 271 THR A O 1
ATOM 2113 N N . ALA A 1 272 ? 3.66 -26.766 -14.867 1 98.88 272 ALA A N 1
ATOM 2114 C CA . ALA A 1 272 ? 3.885 -25.859 -13.742 1 98.88 272 ALA A CA 1
ATOM 2115 C C . ALA A 1 272 ? 4.547 -24.562 -14.203 1 98.88 272 ALA A C 1
ATOM 2117 O O . ALA A 1 272 ? 5.277 -24.547 -15.195 1 98.88 272 ALA A O 1
ATOM 2118 N N . VAL A 1 273 ? 4.223 -23.5 -13.562 1 98.94 273 VAL A N 1
ATOM 2119 C CA . VAL A 1 273 ? 4.855 -22.219 -13.844 1 98.94 273 VAL A CA 1
ATOM 2120 C C . VAL A 1 273 ? 5.301 -21.547 -12.547 1 98.94 273 VAL A C 1
ATOM 2122 O O . VAL A 1 273 ? 4.527 -21.469 -11.586 1 98.94 273 VAL A O 1
ATOM 2125 N N . PHE A 1 274 ? 6.582 -21.188 -12.445 1 98.94 274 PHE A N 1
ATOM 2126 C CA . PHE A 1 274 ? 7.125 -20.359 -11.375 1 98.94 274 PHE A CA 1
ATOM 2127 C C . PHE A 1 274 ? 7.137 -18.891 -11.789 1 98.94 274 PHE A C 1
ATOM 2129 O O . PHE A 1 274 ? 7.754 -18.531 -12.789 1 98.94 274 PHE A O 1
ATOM 2136 N N . LEU A 1 275 ? 6.41 -18.062 -11.039 1 98.75 275 LEU A N 1
ATOM 2137 C CA . LEU A 1 275 ? 6.348 -16.625 -11.336 1 98.75 275 LEU A CA 1
ATOM 2138 C C . LEU A 1 275 ? 7.281 -15.844 -10.414 1 98.75 275 LEU A C 1
ATOM 2140 O O . LEU A 1 275 ? 7.406 -16.156 -9.234 1 98.75 275 LEU A O 1
ATOM 2144 N N . GLY A 1 276 ? 7.828 -14.773 -10.961 1 97.31 276 GLY A N 1
ATOM 2145 C CA . GLY A 1 276 ? 8.828 -13.977 -10.266 1 97.31 276 GLY A CA 1
ATOM 2146 C C . GLY A 1 276 ? 8.273 -13.219 -9.078 1 97.31 276 GLY A C 1
ATOM 2147 O O . GLY A 1 276 ? 9.031 -12.742 -8.234 1 97.31 276 GLY A O 1
ATOM 2148 N N . ASN A 1 277 ? 6.988 -13.055 -8.945 1 96 277 ASN A N 1
ATOM 2149 C CA . ASN A 1 277 ? 6.336 -12.5 -7.762 1 96 277 ASN A CA 1
ATOM 2150 C C . ASN A 1 277 ? 4.855 -12.867 -7.715 1 96 277 ASN A C 1
ATOM 2152 O O . ASN A 1 277 ? 4.305 -13.367 -8.695 1 96 277 ASN A O 1
ATOM 2156 N N . ASP A 1 278 ? 4.277 -12.578 -6.59 1 96.06 278 ASP A N 1
ATOM 2157 C CA . ASP A 1 278 ? 2.889 -12.969 -6.359 1 96.06 278 ASP A CA 1
ATOM 2158 C C . ASP A 1 278 ? 1.938 -12.172 -7.25 1 96.06 278 ASP A C 1
ATOM 2160 O O . ASP A 1 278 ? 0.899 -12.68 -7.672 1 96.06 278 ASP A O 1
ATOM 2164 N N . GLU A 1 279 ? 2.281 -10.938 -7.57 1 94.56 279 GLU A N 1
ATOM 2165 C CA . GLU A 1 279 ? 1.431 -10.133 -8.445 1 94.56 279 GLU A CA 1
ATOM 2166 C C . GLU A 1 279 ? 1.267 -10.789 -9.812 1 94.56 279 GLU A C 1
ATOM 2168 O O . GLU A 1 279 ? 0.149 -10.906 -10.32 1 94.56 279 GLU A O 1
ATOM 2173 N N . MET A 1 280 ? 2.359 -11.156 -10.375 1 96.75 280 MET A N 1
ATOM 2174 C CA . MET A 1 280 ? 2.305 -11.844 -11.664 1 96.75 280 MET A CA 1
ATOM 2175 C C . MET A 1 280 ? 1.614 -13.195 -11.523 1 96.75 280 MET A C 1
ATOM 2177 O O . MET A 1 280 ? 0.888 -13.625 -12.43 1 96.75 280 MET A O 1
ATOM 2181 N N . ALA A 1 281 ? 1.84 -13.875 -10.383 1 98.12 281 ALA A N 1
ATOM 2182 C CA . ALA A 1 281 ? 1.182 -15.164 -10.148 1 98.12 281 ALA A CA 1
ATOM 2183 C C . ALA A 1 281 ? -0.335 -15 -10.117 1 98.12 281 ALA A C 1
ATOM 2185 O O . ALA A 1 281 ? -1.066 -15.844 -10.648 1 98.12 281 ALA A O 1
ATOM 2186 N N . MET A 1 282 ? -0.805 -13.93 -9.492 1 95.75 282 MET A N 1
ATOM 2187 C CA . MET A 1 282 ? -2.24 -13.664 -9.484 1 95.75 282 MET A CA 1
ATOM 2188 C C . MET A 1 282 ? -2.762 -13.461 -10.898 1 95.75 282 MET A C 1
ATOM 2190 O O . MET A 1 282 ? -3.852 -13.922 -11.242 1 95.75 282 MET A O 1
ATOM 2194 N N . GLY A 1 283 ? -1.969 -12.742 -11.727 1 96.81 283 GLY A N 1
ATOM 2195 C CA . GLY A 1 283 ? -2.318 -12.617 -13.133 1 96.81 283 GLY A CA 1
ATOM 2196 C C . GLY A 1 283 ? -2.375 -13.953 -13.852 1 96.81 283 GLY A C 1
ATOM 2197 O O . GLY A 1 283 ? -3.275 -14.188 -14.656 1 96.81 283 GLY A O 1
ATOM 2198 N N . ALA A 1 284 ? -1.476 -14.812 -13.523 1 98.44 284 ALA A N 1
ATOM 2199 C CA . ALA A 1 284 ? -1.416 -16.156 -14.109 1 98.44 284 ALA A CA 1
ATOM 2200 C C . ALA A 1 284 ? -2.641 -16.969 -13.727 1 98.44 284 ALA A C 1
ATOM 2202 O O . ALA A 1 284 ? -3.166 -17.734 -14.539 1 98.44 284 ALA A O 1
ATOM 2203 N N . TYR A 1 285 ? -3.082 -16.844 -12.445 1 97.06 285 TYR A N 1
ATOM 2204 C CA . TYR A 1 285 ? -4.324 -17.469 -12.016 1 97.06 285 TYR A CA 1
ATOM 2205 C C . TYR A 1 285 ? -5.473 -17.125 -12.953 1 97.06 285 TYR A C 1
ATOM 2207 O O . TYR A 1 285 ? -6.203 -18 -13.406 1 97.06 285 TYR A O 1
ATOM 2215 N N . SER A 1 286 ? -5.578 -15.844 -13.203 1 94.75 286 SER A N 1
ATOM 2216 C CA . SER A 1 286 ? -6.676 -15.344 -14.031 1 94.75 286 SER A CA 1
ATOM 2217 C C . SER A 1 286 ? -6.594 -15.891 -15.453 1 94.75 286 SER A C 1
ATOM 2219 O O . SER A 1 286 ? -7.602 -16.312 -16.016 1 94.75 286 SER A O 1
ATOM 2221 N N . ALA A 1 287 ? -5.43 -15.844 -16.016 1 97.19 287 ALA A N 1
ATOM 2222 C CA . ALA A 1 287 ? -5.234 -16.328 -17.391 1 97.19 287 ALA A CA 1
ATOM 2223 C C . ALA A 1 287 ? -5.578 -17.812 -17.5 1 97.19 287 ALA A C 1
ATOM 2225 O O . ALA A 1 287 ? -6.223 -18.234 -18.453 1 97.19 287 ALA A O 1
ATOM 2226 N N . ALA A 1 288 ? -5.129 -18.609 -16.531 1 97.62 288 ALA A N 1
ATOM 2227 C CA . ALA A 1 288 ? -5.414 -20.047 -16.531 1 97.62 288 ALA A CA 1
ATOM 2228 C C . ALA A 1 288 ? -6.918 -20.297 -16.469 1 97.62 288 ALA A C 1
ATOM 2230 O O . ALA A 1 288 ? -7.445 -21.125 -17.234 1 97.62 288 ALA A O 1
ATOM 2231 N N . ARG A 1 289 ? -7.574 -19.578 -15.633 1 92.38 289 ARG A N 1
ATOM 2232 C CA . ARG A 1 289 ? -9.016 -19.75 -15.453 1 92.38 289 ARG A CA 1
ATOM 2233 C C . ARG A 1 289 ? -9.773 -19.375 -16.719 1 92.38 289 ARG A C 1
ATOM 2235 O O . ARG A 1 289 ? -10.766 -20.016 -17.062 1 92.38 289 ARG A O 1
ATOM 2242 N N . GLU A 1 290 ? -9.305 -18.375 -17.328 1 92.12 290 GLU A N 1
ATOM 2243 C CA . GLU A 1 290 ? -9.969 -17.875 -18.531 1 92.12 290 GLU A CA 1
ATOM 2244 C C . GLU A 1 290 ? -9.977 -18.922 -19.641 1 92.12 290 GLU A C 1
ATOM 2246 O O . GLU A 1 290 ? -10.883 -18.953 -20.469 1 92.12 290 GLU A O 1
ATOM 2251 N N . VAL A 1 291 ? -9.031 -19.812 -19.656 1 95.31 291 VAL A N 1
ATOM 2252 C CA . VAL A 1 291 ? -8.961 -20.828 -20.703 1 95.31 291 VAL A CA 1
ATOM 2253 C C . VAL A 1 291 ? -9.438 -22.172 -20.156 1 95.31 291 VAL A C 1
ATOM 2255 O O . VAL A 1 291 ? -9.219 -23.219 -20.766 1 95.31 291 VAL A O 1
ATOM 2258 N N . GLY A 1 292 ? -9.945 -22.172 -18.922 1 94.19 292 GLY A N 1
ATOM 2259 C CA . GLY A 1 292 ? -10.625 -23.328 -18.375 1 94.19 292 GLY A CA 1
ATOM 2260 C C . GLY A 1 292 ? -9.688 -24.297 -17.672 1 94.19 292 GLY A C 1
ATOM 2261 O O . GLY A 1 292 ? -10.047 -25.453 -17.422 1 94.19 292 GLY A O 1
ATOM 2262 N N . LEU A 1 293 ? -8.492 -23.844 -17.328 1 96.62 293 LEU A N 1
ATOM 2263 C CA . LEU A 1 293 ? -7.555 -24.719 -16.625 1 96.62 293 LEU A CA 1
ATOM 2264 C C . LEU A 1 293 ? -7.766 -24.641 -15.117 1 96.62 293 LEU A C 1
ATOM 2266 O O . LEU A 1 293 ? -8.062 -23.578 -14.578 1 96.62 293 LEU A O 1
ATOM 2270 N N . ARG A 1 294 ? -7.738 -25.844 -14.57 1 95.31 294 ARG A N 1
ATOM 2271 C CA . ARG A 1 294 ? -7.848 -25.922 -13.117 1 95.31 294 ARG A CA 1
AT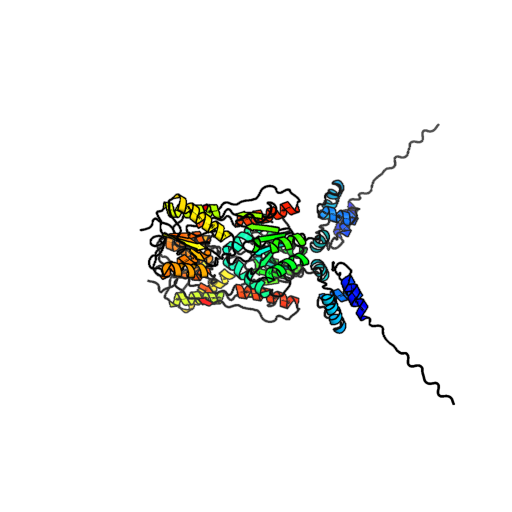OM 2272 C C . ARG A 1 294 ? -6.473 -25.828 -12.461 1 95.31 294 ARG A C 1
ATOM 2274 O O . ARG A 1 294 ? -5.508 -26.422 -12.93 1 95.31 294 ARG A O 1
ATOM 2281 N N . ILE A 1 295 ? -6.348 -25 -11.391 1 97.38 295 ILE A N 1
ATOM 2282 C CA . ILE A 1 295 ? -5.18 -24.922 -10.516 1 97.38 295 ILE A CA 1
ATOM 2283 C C . ILE A 1 295 ? -5.457 -25.688 -9.219 1 97.38 295 ILE A C 1
ATOM 2285 O O . ILE A 1 295 ? -6.43 -25.391 -8.523 1 97.38 295 ILE A O 1
ATOM 2289 N N . PRO A 1 296 ? -4.691 -26.609 -8.859 1 97.62 296 PRO A N 1
ATOM 2290 C CA . PRO A 1 296 ? -3.41 -27 -9.445 1 97.62 296 PRO A CA 1
ATOM 2291 C C . PRO A 1 296 ? -3.547 -28.141 -10.445 1 97.62 296 PRO A C 1
ATOM 2293 O O . PRO A 1 296 ? -2.566 -28.516 -11.094 1 97.62 296 PRO A O 1
ATOM 2296 N N . ASP A 1 297 ? -4.695 -28.688 -10.641 1 97.81 297 ASP A N 1
ATOM 2297 C CA . ASP A 1 297 ? -4.875 -30.016 -11.258 1 97.81 297 ASP A CA 1
ATOM 2298 C C . ASP A 1 297 ? -4.371 -30.016 -12.695 1 97.81 297 ASP A C 1
ATOM 2300 O O . ASP A 1 297 ? -3.836 -31.016 -13.164 1 97.81 297 ASP A O 1
ATOM 2304 N N . ASP A 1 298 ? -4.613 -28.969 -13.414 1 97.75 298 ASP A N 1
ATOM 2305 C CA . ASP A 1 298 ? -4.184 -28.891 -14.805 1 97.75 298 ASP A CA 1
ATOM 2306 C C . ASP A 1 298 ? -2.846 -28.172 -14.93 1 97.75 298 ASP A C 1
ATOM 2308 O O . ASP A 1 298 ? -2.084 -28.406 -15.867 1 97.75 298 ASP A O 1
ATOM 2312 N N . ILE A 1 299 ? -2.611 -27.266 -13.977 1 98.62 299 ILE A N 1
ATOM 2313 C CA . ILE A 1 299 ? -1.371 -26.5 -14 1 98.62 299 ILE A CA 1
ATOM 2314 C C . ILE A 1 299 ? -1.032 -26.031 -12.594 1 98.62 299 ILE A C 1
ATOM 2316 O O . ILE A 1 299 ? -1.863 -25.406 -11.922 1 98.62 299 ILE A O 1
ATOM 2320 N N . SER A 1 300 ? 0.198 -26.328 -12.102 1 98.88 300 SER A N 1
ATOM 2321 C CA . SER A 1 300 ? 0.694 -25.844 -10.82 1 98.88 300 SER A CA 1
ATOM 2322 C C . SER A 1 300 ? 1.282 -24.438 -10.953 1 98.88 300 SER A C 1
ATOM 2324 O O . SER A 1 300 ? 1.932 -24.125 -11.953 1 98.88 300 SER A O 1
ATOM 2326 N N . ILE A 1 301 ? 1.021 -23.594 -9.953 1 98.88 301 ILE A N 1
ATOM 2327 C CA . ILE A 1 301 ? 1.528 -22.219 -9.969 1 98.88 301 ILE A CA 1
ATOM 2328 C C . ILE A 1 301 ? 2.266 -21.922 -8.664 1 98.88 301 ILE A C 1
ATOM 2330 O O . ILE A 1 301 ? 1.764 -22.234 -7.578 1 98.88 301 ILE A O 1
ATOM 2334 N N . VAL A 1 302 ? 3.475 -21.422 -8.742 1 98.88 302 VAL A N 1
ATOM 2335 C CA . VAL A 1 302 ? 4.273 -20.969 -7.605 1 98.88 302 VAL A CA 1
ATOM 2336 C C . VAL A 1 302 ? 4.574 -19.484 -7.758 1 98.88 302 VAL A C 1
ATOM 2338 O O . VAL A 1 302 ? 5.008 -19.031 -8.82 1 98.88 302 VAL A O 1
ATOM 2341 N N . GLY A 1 303 ? 4.309 -18.734 -6.719 1 98.44 303 GLY A N 1
ATOM 2342 C CA . GLY A 1 303 ? 4.637 -17.312 -6.711 1 98.44 303 GLY A CA 1
ATOM 2343 C C . GLY A 1 303 ? 5.91 -17 -5.949 1 98.44 303 GLY A C 1
ATOM 2344 O O . GLY A 1 303 ? 6.77 -17.859 -5.781 1 98.44 303 GLY A O 1
ATOM 2345 N N . TYR A 1 304 ? 6.105 -15.727 -5.566 1 97.75 304 TYR A N 1
ATOM 2346 C CA . TYR A 1 304 ? 7.254 -15.227 -4.82 1 97.75 304 TYR A CA 1
ATOM 2347 C C . TYR A 1 304 ? 6.887 -13.977 -4.027 1 97.75 304 TYR A C 1
ATOM 2349 O O . TYR A 1 304 ? 6.203 -13.086 -4.539 1 97.75 304 TYR A O 1
ATOM 2357 N N . ASP A 1 305 ? 7.328 -13.891 -2.789 1 95.69 305 ASP A N 1
ATOM 2358 C CA . ASP A 1 305 ? 7.176 -12.781 -1.854 1 95.69 305 ASP A CA 1
ATOM 2359 C C . ASP A 1 305 ? 6.34 -13.195 -0.646 1 95.69 305 ASP A C 1
ATOM 2361 O O . ASP A 1 305 ? 6.641 -12.812 0.487 1 95.69 305 ASP A O 1
ATOM 2365 N N . ASP A 1 306 ? 5.273 -13.969 -0.928 1 96.5 306 ASP A N 1
ATOM 2366 C CA . ASP A 1 306 ? 4.293 -14.375 0.072 1 96.5 306 ASP A CA 1
ATOM 2367 C C . ASP A 1 306 ? 3.551 -13.172 0.643 1 96.5 306 ASP A C 1
ATOM 2369 O O . ASP A 1 306 ? 3.492 -12.992 1.861 1 96.5 306 ASP A O 1
ATOM 2373 N N . THR A 1 307 ? 3.092 -12.359 -0.259 1 90.31 307 THR A N 1
ATOM 2374 C CA . THR A 1 307 ? 2.23 -11.273 0.189 1 90.31 307 THR A CA 1
ATOM 2375 C C . THR A 1 307 ? 0.938 -11.812 0.791 1 90.31 307 THR A C 1
ATOM 2377 O O . THR A 1 307 ? 0.559 -12.961 0.53 1 90.31 307 THR A O 1
ATOM 2380 N N . PRO A 1 308 ? 0.254 -11.031 1.606 1 87.5 308 PRO A N 1
ATOM 2381 C CA . PRO A 1 308 ? -0.971 -11.531 2.234 1 87.5 308 PRO A CA 1
ATOM 2382 C C . PRO A 1 308 ? -1.959 -12.109 1.224 1 87.5 308 PRO A C 1
ATOM 2384 O O . PRO A 1 308 ? -2.701 -13.039 1.543 1 87.5 308 PRO A O 1
ATOM 2387 N N . MET A 1 309 ? -1.86 -11.695 0.044 1 89.12 309 MET A N 1
ATOM 2388 C CA . MET A 1 309 ? -2.785 -12.141 -0.992 1 89.12 309 MET A CA 1
ATOM 2389 C C . MET A 1 309 ? -2.531 -13.602 -1.348 1 89.12 309 MET A C 1
ATOM 2391 O O . MET A 1 309 ? -3.449 -14.32 -1.756 1 89.12 309 MET A O 1
ATOM 2395 N N . ALA A 1 310 ? -1.336 -14.055 -1.182 1 93.75 310 ALA A N 1
ATOM 2396 C CA . ALA A 1 310 ? -0.966 -15.414 -1.566 1 93.75 310 ALA A CA 1
ATOM 2397 C C . ALA A 1 310 ? -1.829 -16.438 -0.842 1 93.75 310 ALA A C 1
ATOM 2399 O O . ALA A 1 310 ? -2.25 -17.438 -1.437 1 93.75 310 ALA A O 1
ATOM 2400 N N . LYS A 1 311 ? -2.109 -16.156 0.402 1 91.25 311 LYS A N 1
ATOM 2401 C CA . LYS A 1 311 ? -2.9 -17.109 1.184 1 91.25 311 LYS A CA 1
ATOM 2402 C C . LYS A 1 311 ? -4.395 -16.875 0.975 1 91.25 311 LYS A C 1
ATOM 2404 O O . LYS A 1 311 ? -5.211 -17.75 1.289 1 91.25 311 LYS A O 1
ATOM 2409 N N . ARG A 1 312 ? -4.738 -15.766 0.385 1 87.69 312 ARG A N 1
ATOM 2410 C CA . ARG A 1 312 ? -6.141 -15.375 0.271 1 87.69 312 ARG A CA 1
ATOM 2411 C C . ARG A 1 312 ? -6.711 -15.781 -1.084 1 87.69 312 ARG A C 1
ATOM 2413 O O . ARG A 1 312 ? -7.93 -15.797 -1.271 1 87.69 312 ARG A O 1
ATOM 2420 N N . MET A 1 313 ? -5.836 -16.141 -2.012 1 89.69 313 MET A N 1
ATOM 2421 C CA . MET A 1 313 ? -6.254 -16.625 -3.324 1 89.69 313 MET A CA 1
ATOM 2422 C C . MET A 1 313 ? -6.879 -18.016 -3.221 1 89.69 313 MET A C 1
ATOM 2424 O O . MET A 1 313 ? -6.801 -18.656 -2.176 1 89.69 313 MET A O 1
ATOM 2428 N N . TRP A 1 314 ? -7.617 -18.391 -4.367 1 86.94 314 TRP A N 1
ATOM 2429 C CA . TRP A 1 314 ? -8.117 -19.75 -4.445 1 86.94 314 TRP A CA 1
ATOM 2430 C C . TRP A 1 314 ? -7.676 -20.422 -5.746 1 86.94 314 TRP A C 1
ATOM 2432 O O . TRP A 1 314 ? -7.988 -19.922 -6.836 1 86.94 314 TRP A O 1
ATOM 2442 N N . PRO A 1 315 ? -7.125 -21.594 -5.582 1 92.5 315 PRO A N 1
ATOM 2443 C CA . PRO A 1 315 ? -6.59 -22.156 -4.336 1 92.5 315 PRO A CA 1
ATOM 2444 C C . PRO A 1 315 ? -5.5 -21.281 -3.721 1 92.5 315 PRO A C 1
ATOM 2446 O O . PRO A 1 315 ? -4.934 -20.422 -4.402 1 92.5 315 PRO A O 1
ATOM 2449 N N . PRO A 1 316 ? -5.273 -21.469 -2.344 1 94.5 316 PRO A N 1
ATOM 2450 C CA . PRO A 1 316 ? -4.168 -20.719 -1.739 1 94.5 316 PRO A CA 1
ATOM 2451 C C . PRO A 1 316 ? -2.834 -20.969 -2.439 1 94.5 316 PRO A C 1
ATOM 2453 O O . PRO A 1 316 ? -2.525 -22.109 -2.797 1 94.5 316 PRO A O 1
ATOM 2456 N N . MET A 1 317 ? -2.061 -19.984 -2.586 1 97.62 317 MET A N 1
ATOM 2457 C CA . MET A 1 317 ? -0.934 -19.984 -3.516 1 97.62 317 MET A CA 1
ATOM 2458 C C . MET A 1 317 ? 0.326 -20.516 -2.838 1 97.62 317 MET A C 1
ATOM 2460 O O . MET A 1 317 ? 0.718 -20.031 -1.777 1 97.62 317 MET A O 1
ATOM 2464 N N . THR A 1 318 ? 0.917 -21.562 -3.371 1 98.81 318 THR A N 1
ATOM 2465 C CA . THR A 1 318 ? 2.303 -21.906 -3.066 1 98.81 318 THR A CA 1
ATOM 2466 C C . THR A 1 318 ? 3.24 -20.781 -3.521 1 98.81 318 THR A C 1
ATOM 2468 O O . THR A 1 318 ? 3.129 -20.297 -4.645 1 98.81 318 THR A O 1
ATOM 2471 N N . THR A 1 319 ? 4.098 -20.312 -2.627 1 98.69 319 THR A N 1
ATOM 2472 C CA . THR A 1 319 ? 4.957 -19.172 -2.949 1 98.69 319 THR A CA 1
ATOM 2473 C C . THR A 1 319 ? 6.254 -19.234 -2.15 1 98.69 319 THR A C 1
ATOM 2475 O O . THR A 1 319 ? 6.43 -20.109 -1.303 1 98.69 319 THR A O 1
ATOM 2478 N N . VAL A 1 320 ? 7.242 -18.469 -2.574 1 98.75 320 VAL A N 1
ATOM 2479 C CA . VAL A 1 320 ? 8.477 -18.281 -1.813 1 98.75 320 VAL A CA 1
ATOM 2480 C C . VAL A 1 320 ? 8.359 -17.047 -0.932 1 98.75 320 VAL A C 1
ATOM 2482 O O . VAL A 1 320 ? 8.133 -15.938 -1.432 1 98.75 320 VAL A O 1
ATOM 2485 N N . LYS A 1 321 ? 8.461 -17.219 0.331 1 98.12 321 LYS A N 1
ATOM 2486 C CA . LYS A 1 321 ? 8.281 -16.141 1.294 1 98.12 321 LYS A CA 1
ATOM 2487 C C . LYS A 1 321 ? 9.547 -15.297 1.421 1 98.12 321 LYS A C 1
ATOM 2489 O O . LYS A 1 321 ? 10.586 -15.797 1.855 1 98.12 321 LYS A O 1
ATOM 2494 N N . SER A 1 322 ? 9.469 -14.086 0.992 1 95.75 322 SER A N 1
ATOM 2495 C CA . SER A 1 322 ? 10.492 -13.078 1.25 1 95.75 322 SER A CA 1
ATOM 2496 C C . SER A 1 322 ? 10.133 -12.234 2.469 1 95.75 322 SER A C 1
ATOM 2498 O O . SER A 1 322 ? 9.031 -11.688 2.555 1 95.75 322 SER A O 1
ATOM 2500 N N . PRO A 1 323 ? 10.961 -12.125 3.471 1 95.56 323 PRO A N 1
ATOM 2501 C CA . PRO A 1 323 ? 10.641 -11.352 4.668 1 95.56 323 PRO A CA 1
ATOM 2502 C C . PRO A 1 323 ? 10.719 -9.844 4.43 1 95.56 323 PRO A C 1
ATOM 2504 O O . PRO A 1 323 ? 11.562 -9.164 5.016 1 95.56 323 PRO A O 1
ATOM 2507 N N . ILE A 1 324 ? 9.805 -9.289 3.713 1 95.75 324 ILE A N 1
ATOM 2508 C CA . ILE A 1 324 ? 9.797 -7.906 3.234 1 95.75 324 ILE A CA 1
ATOM 2509 C C . ILE A 1 324 ? 9.766 -6.949 4.422 1 95.75 324 ILE A C 1
ATOM 2511 O O . ILE A 1 324 ? 10.562 -6.012 4.492 1 95.75 324 ILE A O 1
ATOM 2515 N N . ARG A 1 325 ? 8.906 -7.203 5.383 1 95.5 325 ARG A N 1
ATOM 2516 C CA . ARG A 1 325 ? 8.773 -6.336 6.547 1 95.5 325 ARG A CA 1
ATOM 2517 C C . ARG A 1 325 ? 10.055 -6.355 7.387 1 95.5 325 ARG A C 1
ATOM 2519 O O . ARG A 1 325 ? 10.547 -5.301 7.793 1 95.5 325 ARG A O 1
ATOM 2526 N N . ALA A 1 326 ? 10.57 -7.535 7.617 1 97.69 326 ALA A N 1
ATOM 2527 C CA . ALA A 1 326 ? 11.812 -7.668 8.367 1 97.69 326 ALA A CA 1
ATOM 2528 C C . ALA A 1 326 ? 12.961 -6.938 7.668 1 97.69 326 ALA A C 1
ATOM 2530 O O . ALA A 1 326 ? 13.82 -6.348 8.32 1 97.69 326 ALA A O 1
ATOM 2531 N N . THR A 1 327 ? 12.969 -7.035 6.367 1 97.88 327 THR A N 1
ATOM 2532 C CA . THR A 1 327 ? 13.984 -6.348 5.578 1 97.88 327 THR A CA 1
ATOM 2533 C C . THR A 1 327 ? 13.875 -4.836 5.754 1 97.88 327 THR A C 1
ATOM 2535 O O . THR A 1 327 ? 14.883 -4.152 5.934 1 97.88 327 THR A O 1
ATOM 2538 N N . GLY A 1 328 ? 12.648 -4.297 5.676 1 98.12 328 GLY A N 1
ATOM 2539 C CA . GLY A 1 328 ? 12.438 -2.879 5.91 1 98.12 328 GLY A CA 1
ATOM 2540 C C . GLY A 1 328 ? 12.906 -2.422 7.277 1 98.12 328 GLY A C 1
ATOM 2541 O O . GLY A 1 328 ? 13.57 -1.388 7.398 1 98.12 328 GLY A O 1
ATOM 2542 N N . LYS A 1 329 ? 12.562 -3.199 8.281 1 98.31 329 LYS A N 1
ATOM 2543 C CA . LYS A 1 329 ? 12.992 -2.895 9.641 1 98.31 329 LYS A CA 1
ATOM 2544 C C . LYS A 1 329 ? 14.516 -2.873 9.75 1 98.31 329 LYS A C 1
ATOM 2546 O O . LYS A 1 329 ? 15.094 -1.939 10.32 1 98.31 329 LYS A O 1
ATOM 2551 N N . ALA A 1 330 ? 15.164 -3.871 9.172 1 98.06 330 ALA A N 1
ATOM 2552 C CA . ALA A 1 330 ? 16.625 -3.98 9.203 1 98.06 330 ALA A CA 1
ATOM 2553 C C . ALA A 1 330 ? 17.281 -2.795 8.5 1 98.06 330 ALA A C 1
ATOM 2555 O O . ALA A 1 330 ? 18.312 -2.307 8.938 1 98.06 330 ALA A O 1
ATOM 2556 N N . ALA A 1 331 ? 16.672 -2.361 7.387 1 98.38 331 ALA A N 1
ATOM 2557 C CA . ALA A 1 331 ? 17.219 -1.233 6.641 1 98.38 331 ALA A CA 1
ATOM 2558 C C . ALA A 1 331 ? 17.203 0.039 7.48 1 98.38 331 ALA A C 1
ATOM 2560 O O . ALA A 1 331 ? 18.203 0.77 7.523 1 98.38 331 ALA A O 1
ATOM 2561 N N . ALA A 1 332 ? 16.094 0.285 8.172 1 98 332 ALA A N 1
ATOM 2562 C CA . ALA A 1 332 ? 15.992 1.445 9.055 1 98 332 ALA A CA 1
ATOM 2563 C C . ALA A 1 332 ? 17 1.359 10.195 1 98 332 ALA A C 1
ATOM 2565 O O . ALA A 1 332 ? 17.656 2.352 10.531 1 98 332 ALA A O 1
ATOM 2566 N N . GLU A 1 333 ? 17.141 0.188 10.758 1 97.06 333 GLU A N 1
ATOM 2567 C CA . GLU A 1 333 ? 18.062 -0.024 11.867 1 97.06 333 GLU A CA 1
ATOM 2568 C C . GLU A 1 333 ? 19.5 0.168 11.422 1 97.06 333 GLU A C 1
ATOM 2570 O O . GLU A 1 333 ? 20.328 0.696 12.18 1 97.06 333 GLU A O 1
ATOM 2575 N N . LEU A 1 334 ? 19.781 -0.277 10.242 1 97.38 334 LEU A N 1
ATOM 2576 C CA . LEU A 1 334 ? 21.125 -0.107 9.703 1 97.38 334 LEU A CA 1
ATOM 2577 C C . LEU A 1 334 ? 21.469 1.372 9.562 1 97.38 334 LEU A C 1
ATOM 2579 O O . LEU A 1 334 ? 22.578 1.787 9.906 1 97.38 334 LEU A O 1
ATOM 2583 N N . LEU A 1 335 ? 20.562 2.201 9.062 1 96.12 335 LEU A N 1
ATOM 2584 C CA . LEU A 1 335 ? 20.766 3.643 8.961 1 96.12 335 LEU A CA 1
ATOM 2585 C C . LEU A 1 335 ? 21 4.25 10.344 1 96.12 335 LEU A C 1
ATOM 2587 O O . LEU A 1 335 ? 21.859 5.125 10.5 1 96.12 335 LEU A O 1
ATOM 2591 N N . ARG A 1 336 ? 20.234 3.771 11.312 1 93.69 336 ARG A N 1
ATOM 2592 C CA . ARG A 1 336 ? 20.375 4.285 12.672 1 93.69 336 ARG A CA 1
ATOM 2593 C C . ARG A 1 336 ? 21.734 3.941 13.266 1 93.69 336 ARG A C 1
ATOM 2595 O O . ARG A 1 336 ? 22.344 4.77 13.938 1 93.69 336 ARG A O 1
ATOM 2602 N N . LYS A 1 337 ? 22.141 2.693 13.039 1 94 337 LYS A N 1
ATOM 2603 C CA . LYS A 1 337 ? 23.453 2.271 13.516 1 94 337 LYS A CA 1
ATOM 2604 C C . LYS A 1 337 ? 24.562 3.127 12.898 1 94 337 LYS A C 1
ATOM 2606 O O . LYS A 1 337 ? 25.5 3.521 13.586 1 94 337 LYS A O 1
ATOM 2611 N N . LYS A 1 338 ? 24.422 3.396 11.625 1 91.12 338 LYS A N 1
ATOM 2612 C CA . LYS A 1 338 ? 25.406 4.223 10.938 1 91.12 338 LYS A CA 1
ATOM 2613 C C . LYS A 1 338 ? 25.438 5.637 11.508 1 91.12 338 LYS A C 1
ATOM 2615 O O . LYS A 1 338 ? 26.5 6.207 11.719 1 91.12 338 LYS A O 1
ATOM 2620 N N . ALA A 1 339 ? 24.281 6.184 11.703 1 85.44 339 ALA A N 1
ATOM 2621 C CA . ALA A 1 339 ? 24.172 7.516 12.289 1 85.44 339 ALA A CA 1
ATOM 2622 C C . ALA A 1 339 ? 24.812 7.57 13.664 1 85.44 339 ALA A C 1
ATOM 2624 O O . ALA A 1 339 ? 25.391 8.594 14.047 1 85.44 339 ALA A O 1
ATOM 2625 N N . ALA A 1 340 ? 24.766 6.477 14.391 1 85.62 340 ALA A N 1
ATOM 2626 C CA . ALA A 1 340 ? 25.328 6.379 15.734 1 85.62 340 ALA A CA 1
ATOM 2627 C C . ALA A 1 340 ? 26.812 6.004 15.672 1 85.62 340 ALA A C 1
ATOM 2629 O O . ALA A 1 340 ? 27.453 5.805 16.703 1 85.62 340 ALA A O 1
ATOM 2630 N N . LYS A 1 341 ? 27.312 5.797 14.508 1 88.56 341 LYS A N 1
ATOM 2631 C CA . LYS A 1 341 ? 28.719 5.461 14.266 1 88.56 341 LYS A CA 1
ATOM 2632 C C . LYS A 1 341 ? 29.062 4.098 14.852 1 88.56 341 LYS A C 1
ATOM 2634 O O . LYS A 1 341 ? 30.156 3.906 15.383 1 88.56 341 LYS A O 1
ATOM 2639 N N . ILE A 1 342 ? 28.047 3.324 14.898 1 88.44 342 ILE A N 1
ATOM 2640 C CA . ILE A 1 342 ? 28.281 1.94 15.289 1 88.44 342 ILE A CA 1
ATOM 2641 C C . ILE A 1 342 ? 28.891 1.163 14.125 1 88.44 342 ILE A C 1
ATOM 2643 O O . ILE A 1 342 ? 28.375 1.213 13.008 1 88.44 342 ILE A O 1
ATOM 2647 N N . ALA A 1 343 ? 29.953 0.488 14.344 1 87.38 343 ALA A N 1
ATOM 2648 C CA . ALA A 1 343 ? 30.641 -0.267 13.305 1 87.38 343 ALA A CA 1
ATOM 2649 C C . ALA A 1 343 ? 29.797 -1.448 12.828 1 87.38 343 ALA A C 1
ATOM 2651 O O . ALA A 1 343 ? 29.234 -2.182 13.648 1 87.38 343 ALA A O 1
ATOM 2652 N N . ILE A 1 344 ? 29.625 -1.487 11.555 1 88.69 344 ILE A N 1
ATOM 2653 C CA . ILE A 1 344 ? 28.906 -2.588 10.922 1 88.69 344 ILE A CA 1
ATOM 2654 C C . ILE A 1 344 ? 29.875 -3.424 10.086 1 88.69 344 ILE A C 1
ATOM 2656 O O . ILE A 1 344 ? 30.438 -2.936 9.102 1 88.69 344 ILE A O 1
ATOM 2660 N N . ARG A 1 345 ? 30.016 -4.766 10.508 1 87.44 345 ARG A N 1
ATOM 2661 C CA . ARG A 1 345 ? 31.031 -5.582 9.844 1 87.44 345 ARG A CA 1
ATOM 2662 C C . ARG A 1 345 ? 30.375 -6.711 9.047 1 87.44 345 ARG A C 1
ATOM 2664 O O . ARG A 1 345 ? 30.906 -7.141 8.023 1 87.44 345 ARG A O 1
ATOM 2671 N N . GLU A 1 346 ? 29.25 -7.055 9.469 1 93.44 346 GLU A N 1
ATOM 2672 C CA . GLU A 1 346 ? 28.641 -8.219 8.852 1 93.44 346 GLU A CA 1
ATOM 2673 C C . GLU A 1 346 ? 27.484 -7.812 7.941 1 93.44 346 GLU A C 1
ATOM 2675 O O . GLU A 1 346 ? 26.719 -6.902 8.266 1 93.44 346 GLU A O 1
ATOM 2680 N N . LEU A 1 347 ? 27.516 -8.477 6.805 1 95.62 347 LEU A N 1
ATOM 2681 C CA . LEU A 1 347 ? 26.438 -8.266 5.855 1 95.62 347 LEU A CA 1
ATOM 2682 C C . LEU A 1 347 ? 25.141 -8.883 6.363 1 95.62 347 LEU A C 1
ATOM 2684 O O . LEU A 1 347 ? 25.109 -10.055 6.746 1 95.62 347 LEU A O 1
ATOM 2688 N N . GLU A 1 348 ? 24.125 -8.07 6.48 1 96.56 348 GLU A N 1
ATOM 2689 C CA . GLU A 1 348 ? 22.797 -8.578 6.832 1 96.56 348 GLU A CA 1
ATOM 2690 C C . GLU A 1 348 ? 22.141 -9.273 5.641 1 96.56 348 GLU A C 1
ATOM 2692 O O . GLU A 1 348 ? 22.062 -8.703 4.551 1 96.56 348 GLU A O 1
ATOM 2697 N N . THR A 1 349 ? 21.719 -10.539 5.836 1 97.38 349 THR A N 1
ATOM 2698 C CA . THR A 1 349 ? 21.094 -11.312 4.762 1 97.38 349 THR A CA 1
ATOM 2699 C C . THR A 1 349 ? 19.766 -11.891 5.223 1 97.38 349 THR A C 1
ATOM 2701 O O . THR A 1 349 ? 19.562 -12.141 6.414 1 97.38 349 THR A O 1
ATOM 2704 N N . PHE A 1 350 ? 18.875 -12.031 4.32 1 97.38 350 PHE A N 1
ATOM 2705 C CA . PHE A 1 350 ? 17.594 -12.711 4.547 1 97.38 350 PHE A CA 1
ATOM 2706 C C . PHE A 1 350 ? 17.406 -13.844 3.545 1 97.38 350 PHE A C 1
ATOM 2708 O O . PHE A 1 350 ? 17.516 -13.633 2.336 1 97.38 350 PHE A O 1
ATOM 2715 N N . ARG A 1 351 ? 17.156 -15 4 1 96.44 351 ARG A N 1
ATOM 2716 C CA . ARG A 1 351 ? 16.922 -16.141 3.135 1 96.44 351 ARG A CA 1
ATOM 2717 C C . ARG A 1 351 ? 15.422 -16.406 2.959 1 96.44 351 ARG A C 1
ATOM 2719 O O . ARG A 1 351 ? 14.719 -16.719 3.926 1 96.44 351 ARG A O 1
ATOM 2726 N N . PRO A 1 352 ? 14.922 -16.344 1.754 1 97.31 352 PRO A N 1
ATOM 2727 C CA . PRO A 1 352 ? 13.523 -16.719 1.514 1 97.31 352 PRO A CA 1
ATOM 2728 C C . PRO A 1 352 ? 13.289 -18.219 1.646 1 97.31 352 PRO A C 1
ATOM 2730 O O . PRO A 1 352 ? 14.242 -19 1.579 1 97.31 352 PRO A O 1
ATOM 2733 N N . GLU A 1 353 ? 12.062 -18.562 1.928 1 96.69 353 GLU A N 1
ATOM 2734 C CA . GLU A 1 353 ? 11.68 -19.969 2.088 1 96.69 353 GLU A CA 1
ATOM 2735 C C . GLU A 1 353 ? 10.367 -20.266 1.367 1 96.69 353 GLU A C 1
ATOM 2737 O O . GLU A 1 353 ? 9.438 -19.453 1.399 1 96.69 353 GLU A O 1
ATOM 2742 N N . ILE A 1 354 ? 10.305 -21.438 0.849 1 98.44 354 ILE A N 1
ATOM 2743 C CA . ILE A 1 354 ? 9.086 -21.812 0.135 1 98.44 354 ILE A CA 1
ATOM 2744 C C . ILE A 1 354 ? 7.984 -22.141 1.136 1 98.44 354 ILE A C 1
ATOM 2746 O O . ILE A 1 354 ? 8.25 -22.734 2.189 1 98.44 354 ILE A O 1
ATOM 2750 N N . VAL A 1 355 ? 6.859 -21.734 0.933 1 98.69 355 VAL A N 1
ATOM 2751 C CA . VAL A 1 355 ? 5.641 -22.062 1.667 1 98.69 355 VAL A CA 1
ATOM 2752 C C . VAL A 1 355 ? 4.672 -22.812 0.755 1 98.69 355 VAL A C 1
ATOM 2754 O O . VAL A 1 355 ? 4.141 -22.234 -0.199 1 98.69 355 VAL A O 1
ATOM 2757 N N . ILE A 1 356 ? 4.461 -24.031 1.061 1 98.69 356 ILE A N 1
ATOM 2758 C CA . ILE A 1 356 ? 3.635 -24.891 0.219 1 98.69 356 ILE A CA 1
ATOM 2759 C C . ILE A 1 356 ? 2.168 -24.75 0.618 1 98.69 356 ILE A C 1
ATOM 2761 O O . ILE A 1 356 ? 1.822 -24.891 1.795 1 98.69 356 ILE A O 1
ATOM 2765 N N . ARG A 1 357 ? 1.278 -24.406 -0.413 1 97.5 357 ARG A N 1
ATOM 2766 C CA . ARG A 1 357 ? -0.162 -24.328 -0.19 1 97.5 357 ARG A CA 1
ATOM 2767 C C . ARG A 1 357 ? -0.928 -25.125 -1.237 1 97.5 357 ARG A C 1
ATOM 2769 O O . ARG A 1 357 ? -0.555 -26.25 -1.559 1 97.5 357 ARG A O 1
ATOM 2776 N N . GLY A 1 358 ? -2.014 -24.562 -1.791 1 97.12 358 GLY A N 1
ATOM 2777 C CA . GLY A 1 358 ? -2.93 -25.391 -2.559 1 97.12 358 GLY A CA 1
ATOM 2778 C C . GLY A 1 358 ? -2.768 -25.234 -4.059 1 97.12 358 GLY A C 1
ATOM 2779 O O . GLY A 1 358 ? -3.498 -25.844 -4.84 1 97.12 358 GLY A O 1
ATOM 2780 N N . SER A 1 359 ? -1.731 -24.484 -4.5 1 98.44 359 SER A N 1
ATOM 2781 C CA . SER A 1 359 ? -1.658 -24.203 -5.93 1 98.44 359 SER A CA 1
ATOM 2782 C C . SER A 1 359 ? -0.659 -25.109 -6.629 1 98.44 359 SER A C 1
ATOM 2784 O O . SER A 1 359 ? -0.311 -24.891 -7.789 1 98.44 359 SER A O 1
ATOM 2786 N N . THR A 1 360 ? -0.13 -26.172 -5.957 1 98.81 360 THR A N 1
ATOM 2787 C CA . THR A 1 360 ? 0.795 -27.109 -6.59 1 98.81 360 THR A CA 1
ATOM 2788 C C . THR A 1 360 ? 0.388 -28.562 -6.297 1 98.81 360 THR A C 1
ATOM 2790 O O . THR A 1 360 ? -0.123 -28.859 -5.219 1 98.81 360 THR A O 1
ATOM 2793 N N . CYS A 1 361 ? 0.512 -29.406 -7.266 1 98.69 361 CYS A N 1
ATOM 2794 C CA . CYS A 1 361 ? 0.311 -30.844 -7.148 1 98.69 361 CYS A CA 1
ATOM 2795 C C . CYS A 1 361 ? 1.079 -31.594 -8.234 1 98.69 361 CYS A C 1
ATOM 2797 O O . CYS A 1 361 ? 1.67 -30.969 -9.117 1 98.69 361 CYS A O 1
ATOM 2799 N N . PRO A 1 362 ? 1.248 -32.938 -8.125 1 98.5 362 PRO A N 1
ATOM 2800 C CA . PRO A 1 362 ? 1.899 -33.719 -9.188 1 98.5 362 PRO A CA 1
ATOM 2801 C C . PRO A 1 362 ? 1.197 -33.562 -10.539 1 98.5 362 PRO A C 1
ATOM 2803 O O . PRO A 1 362 ? -0.031 -33.469 -10.594 1 98.5 362 PRO A O 1
ATOM 2806 N N . PRO A 1 363 ? 1.98 -33.562 -11.602 1 97.56 363 PRO A N 1
ATOM 2807 C CA . PRO A 1 363 ? 1.356 -33.469 -12.922 1 97.56 363 PRO A CA 1
ATOM 2808 C C . PRO A 1 363 ? 0.553 -34.719 -13.281 1 97.56 363 PRO A C 1
ATOM 2810 O O . PRO A 1 363 ? 0.788 -35.781 -12.719 1 97.56 363 PRO A O 1
ATOM 2813 N N . LYS A 1 364 ? -0.387 -34.531 -14.203 1 89.56 364 LYS A N 1
ATOM 2814 C CA . LYS A 1 364 ? -1.176 -35.656 -14.68 1 89.56 364 LYS A CA 1
ATOM 2815 C C . LYS A 1 364 ? -0.337 -36.594 -15.562 1 89.56 364 LYS A C 1
ATOM 2817 O O . LYS A 1 364 ? 0.58 -36.125 -16.25 1 89.56 364 LYS A O 1
ATOM 2822 N N . MET B 1 1 ? 35.156 87.25 -29.781 1 27.19 1 MET B N 1
ATOM 2823 C CA . MET B 1 1 ? 34.156 86.562 -28.984 1 27.19 1 MET B CA 1
ATOM 2824 C C . MET B 1 1 ? 34.125 85.062 -29.391 1 27.19 1 MET B C 1
ATOM 2826 O O . MET B 1 1 ? 33.5 84.688 -30.391 1 27.19 1 MET B O 1
ATOM 2830 N N . SER B 1 2 ? 35.25 84.312 -29.203 1 29.48 2 SER B N 1
ATOM 2831 C CA . SER B 1 2 ? 35.75 83 -29.609 1 29.48 2 SER B CA 1
ATOM 2832 C C . SER B 1 2 ? 34.906 81.875 -29.016 1 29.48 2 SER B C 1
ATOM 2834 O O . SER B 1 2 ? 34.719 81.875 -27.797 1 29.48 2 SER B O 1
ATOM 2836 N N . SER B 1 3 ? 33.906 81.375 -29.781 1 31.41 3 SER B N 1
ATOM 2837 C CA . SER B 1 3 ? 32.906 80.312 -29.5 1 31.41 3 SER B CA 1
ATOM 2838 C C . SER B 1 3 ? 33.531 79 -29.078 1 31.41 3 SER B C 1
ATOM 2840 O O . SER B 1 3 ? 34.219 78.375 -29.875 1 31.41 3 SER B O 1
ATOM 2842 N N . ASP B 1 4 ? 34.031 78.812 -27.891 1 29.7 4 ASP B N 1
ATOM 2843 C CA . ASP B 1 4 ? 34.719 77.688 -27.297 1 29.7 4 ASP B CA 1
ATOM 2844 C C . ASP B 1 4 ? 33.844 76.438 -27.297 1 29.7 4 ASP B C 1
ATOM 2846 O O . ASP B 1 4 ? 32.719 76.5 -26.766 1 29.7 4 ASP B O 1
ATOM 2850 N N . ASP B 1 5 ? 33.969 75.562 -28.281 1 32.28 5 ASP B N 1
ATOM 2851 C CA . ASP B 1 5 ? 33.219 74.375 -28.562 1 32.28 5 ASP B CA 1
ATOM 2852 C C . ASP B 1 5 ? 33.281 73.375 -27.391 1 32.28 5 ASP B C 1
ATOM 2854 O O . ASP B 1 5 ? 34.375 73.125 -26.844 1 32.28 5 ASP B O 1
ATOM 2858 N N . PRO B 1 6 ? 32.156 73.062 -26.688 1 32.56 6 PRO B N 1
ATOM 2859 C CA . PRO B 1 6 ? 32.156 72.25 -25.484 1 32.56 6 PRO B CA 1
ATOM 2860 C C . PRO B 1 6 ? 32.656 70.812 -25.734 1 32.56 6 PRO B C 1
ATOM 2862 O O . PRO B 1 6 ? 32.5 70.312 -26.844 1 32.56 6 PRO B O 1
ATOM 2865 N N . GLU B 1 7 ? 33.719 70.312 -25.125 1 29.47 7 GLU B N 1
ATOM 2866 C CA . GLU B 1 7 ? 34.375 69 -25.094 1 29.47 7 GLU B CA 1
ATOM 2867 C C . GLU B 1 7 ? 33.375 67.875 -24.766 1 29.47 7 GLU B C 1
ATOM 2869 O O . GLU B 1 7 ? 32.625 68 -23.797 1 29.47 7 GLU B O 1
ATOM 2874 N N . GLU B 1 8 ? 32.906 67.125 -25.734 1 27.94 8 GLU B N 1
ATOM 2875 C CA . GLU B 1 8 ? 32.062 66 -25.672 1 27.94 8 GLU B CA 1
ATOM 2876 C C . GLU B 1 8 ? 32.625 64.938 -24.734 1 27.94 8 GLU B C 1
ATOM 2878 O O . GLU B 1 8 ? 33.75 64.5 -24.891 1 27.94 8 GLU B O 1
ATOM 2883 N N . PHE B 1 9 ? 32.219 64.812 -23.469 1 27.03 9 PHE B N 1
ATOM 2884 C CA . PHE B 1 9 ? 32.5 63.75 -22.484 1 27.03 9 PHE B CA 1
ATOM 2885 C C . PHE B 1 9 ? 32.094 62.375 -23.016 1 27.03 9 PHE B C 1
ATOM 2887 O O . PHE B 1 9 ? 30.953 62.156 -23.391 1 27.03 9 PHE B O 1
ATOM 2894 N N . ASP B 1 10 ? 33 61.656 -23.703 1 28.11 10 ASP B N 1
ATOM 2895 C CA . ASP B 1 10 ? 32.906 60.281 -24.156 1 28.11 10 ASP B CA 1
ATOM 2896 C C . ASP B 1 10 ? 32.594 59.312 -23 1 28.11 10 ASP B C 1
ATOM 2898 O O . ASP B 1 10 ? 33.438 59.156 -22.109 1 28.11 10 ASP B O 1
ATOM 2902 N N . SER B 1 11 ? 31.375 59.188 -22.422 1 29.44 11 SER B N 1
ATOM 2903 C CA . SER B 1 11 ? 30.875 58.312 -21.375 1 29.44 11 SER B CA 1
ATOM 2904 C C . SER B 1 11 ? 31.062 56.844 -21.734 1 29.44 11 SER B C 1
ATOM 2906 O O . SER B 1 11 ? 30.156 56.188 -22.25 1 29.44 11 SER B O 1
ATOM 2908 N N . SER B 1 12 ? 32.219 56.406 -22.297 1 30.2 12 SER B N 1
ATOM 2909 C CA . SER B 1 12 ? 32.375 54.969 -22.516 1 30.2 12 SER B CA 1
ATOM 2910 C C . SER B 1 12 ? 32.219 54.188 -21.203 1 30.2 12 SER B C 1
ATOM 2912 O O . SER B 1 12 ? 33.094 54.312 -20.312 1 30.2 12 SER B O 1
ATOM 2914 N N . ILE B 1 13 ? 31.047 53.969 -20.703 1 32.25 13 ILE B N 1
ATOM 2915 C CA . ILE B 1 13 ? 30.766 53.062 -19.578 1 32.25 13 ILE B CA 1
ATOM 2916 C C . ILE B 1 13 ? 31.406 51.719 -19.797 1 32.25 13 ILE B C 1
ATOM 2918 O O . ILE B 1 13 ? 31.188 51.062 -20.828 1 32.25 13 ILE B O 1
ATOM 2922 N N . PRO B 1 14 ? 32.594 51.469 -19.188 1 33.38 14 PRO B N 1
ATOM 2923 C CA . PRO B 1 14 ? 33.281 50.188 -19.312 1 33.38 14 PRO B CA 1
ATOM 2924 C C . PRO B 1 14 ? 32.312 49 -19.156 1 33.38 14 PRO B C 1
ATOM 2926 O O . PRO B 1 14 ? 31.281 49.125 -18.516 1 33.38 14 PRO B O 1
ATOM 2929 N N . ASN B 1 15 ? 32.438 48 -20.047 1 32.81 15 ASN B N 1
ATOM 2930 C CA . ASN B 1 15 ? 31.75 46.719 -20.219 1 32.81 15 ASN B CA 1
ATOM 2931 C C . ASN B 1 15 ? 31.688 45.938 -18.906 1 32.81 15 ASN B C 1
ATOM 2933 O O . ASN B 1 15 ? 32.688 45.438 -18.422 1 32.81 15 ASN B O 1
ATOM 2937 N N . GLU B 1 16 ? 30.891 46.406 -17.922 1 33.72 16 GLU B N 1
ATOM 2938 C CA . GLU B 1 16 ? 30.469 45.75 -16.688 1 33.72 16 GLU B CA 1
ATOM 2939 C C . GLU B 1 16 ? 30.125 44.281 -16.938 1 33.72 16 GLU B C 1
ATOM 2941 O O . GLU B 1 16 ? 29.75 43.562 -16.016 1 33.72 16 GLU B O 1
ATOM 2946 N N . GLU B 1 17 ? 30.156 43.875 -18.203 1 36.91 17 GLU B N 1
ATOM 2947 C CA . GLU B 1 17 ? 29.797 42.5 -18.484 1 36.91 17 GLU B CA 1
ATOM 2948 C C . GLU B 1 17 ? 30.891 41.531 -18 1 36.91 17 GLU B C 1
ATOM 2950 O O . GLU B 1 17 ? 30.609 40.375 -17.734 1 36.91 17 GLU B O 1
ATOM 2955 N N . ILE B 1 18 ? 32.125 41.938 -18.109 1 37.97 18 ILE B N 1
ATOM 2956 C CA . ILE B 1 18 ? 33.219 41.031 -17.781 1 37.97 18 ILE B CA 1
ATOM 2957 C C . ILE B 1 18 ? 33.156 40.656 -16.297 1 37.97 18 ILE B C 1
ATOM 2959 O O . ILE B 1 18 ? 33.406 39.5 -15.93 1 37.97 18 ILE B O 1
ATOM 2963 N N . SER B 1 19 ? 32.875 41.656 -15.531 1 36.41 19 SER B N 1
ATOM 2964 C CA . SER B 1 19 ? 33.031 41.406 -14.102 1 36.41 19 SER B CA 1
ATOM 2965 C C . SER B 1 19 ? 32 40.344 -13.625 1 36.41 19 SER B C 1
ATOM 2967 O O . SER B 1 19 ? 32.281 39.594 -12.695 1 36.41 19 SER B O 1
ATOM 2969 N N . LEU B 1 20 ? 30.906 40.25 -14.25 1 39.28 20 LEU B N 1
ATOM 2970 C CA . LEU B 1 20 ? 29.922 39.25 -13.836 1 39.28 20 LEU B CA 1
ATOM 2971 C C . LEU B 1 20 ? 30.391 37.875 -14.219 1 39.28 20 LEU B C 1
ATOM 2973 O O . LEU B 1 20 ? 30.078 36.906 -13.531 1 39.28 20 LEU B O 1
ATOM 2977 N N . SER B 1 21 ? 31.156 37.781 -15.43 1 41.06 21 SER B N 1
ATOM 2978 C CA . SER B 1 21 ? 31.594 36.469 -15.906 1 41.06 21 SER B CA 1
ATOM 2979 C C . SER B 1 21 ? 32.75 35.938 -15.047 1 41.06 21 SER B C 1
ATOM 2981 O O . SER B 1 21 ? 32.844 34.719 -14.836 1 41.06 21 SER B O 1
ATOM 2983 N N . LYS B 1 22 ? 33.719 36.688 -14.719 1 42.09 22 LYS B N 1
ATOM 2984 C CA . LYS B 1 22 ? 34.875 36.25 -13.93 1 42.09 22 LYS B CA 1
ATOM 2985 C C . LYS B 1 22 ? 34.438 35.906 -12.5 1 42.09 22 LYS B C 1
ATOM 2987 O O . LYS B 1 22 ? 35.062 35.062 -11.852 1 42.09 22 LYS B O 1
ATOM 2992 N N . LEU B 1 23 ? 33.688 36.656 -11.914 1 39.28 23 LEU B N 1
ATOM 2993 C CA . LEU B 1 23 ? 33.188 36.25 -10.602 1 39.28 23 LEU B CA 1
ATOM 2994 C C . LEU B 1 23 ? 32.438 34.938 -10.695 1 39.28 23 LEU B C 1
ATOM 2996 O O . LEU B 1 23 ? 32.344 34.219 -9.711 1 39.28 23 LEU B O 1
ATOM 3000 N N . ALA B 1 24 ? 31.906 34.656 -11.906 1 35.84 24 ALA B N 1
ATOM 3001 C CA . ALA B 1 24 ? 31.266 33.344 -12.125 1 35.84 24 ALA B CA 1
ATOM 3002 C C . ALA B 1 24 ? 32.281 32.25 -12.219 1 35.84 24 ALA B C 1
ATOM 3004 O O . ALA B 1 24 ? 31.984 31.062 -11.969 1 35.84 24 ALA B O 1
ATOM 3005 N N . ALA B 1 25 ? 33.375 32.469 -12.781 1 39.12 25 ALA B N 1
ATOM 3006 C CA . ALA B 1 25 ? 34.281 31.391 -13.102 1 39.12 25 ALA B CA 1
ATOM 3007 C C . ALA B 1 25 ? 35.062 30.953 -11.875 1 39.12 25 ALA B C 1
ATOM 3009 O O . ALA B 1 25 ? 35.5 29.797 -11.789 1 39.12 25 ALA B O 1
ATOM 3010 N N . SER B 1 26 ? 35.906 31.766 -11.281 1 36 26 SER B N 1
ATOM 3011 C CA . SER B 1 26 ? 36.906 31.266 -10.344 1 36 26 SER B CA 1
ATOM 3012 C C . SER B 1 26 ? 36.281 30.75 -9.062 1 36 26 SER B C 1
ATOM 3014 O O . SER B 1 26 ? 36.938 30.172 -8.211 1 36 26 SER B O 1
ATOM 3016 N N . LYS B 1 27 ? 35.375 31.609 -8.406 1 35.97 27 LYS B N 1
ATOM 3017 C CA . LYS B 1 27 ? 34.938 31.094 -7.098 1 35.97 27 LYS B CA 1
ATOM 3018 C C . LYS B 1 27 ? 34.219 29.766 -7.23 1 35.97 27 LYS B C 1
ATOM 3020 O O . LYS B 1 27 ? 33.438 29.578 -8.148 1 35.97 27 LYS B O 1
ATOM 3025 N N . ASP B 1 28 ? 34.688 28.734 -6.516 1 36.19 28 ASP B N 1
ATOM 3026 C CA . ASP B 1 28 ? 34.156 27.406 -6.316 1 36.19 28 ASP B CA 1
ATOM 3027 C C . ASP B 1 28 ? 32.625 27.422 -6.402 1 36.19 28 ASP B C 1
ATOM 3029 O O . ASP B 1 28 ? 31.969 28.203 -5.711 1 36.19 28 ASP B O 1
ATOM 3033 N N . ARG B 1 29 ? 32 27.328 -7.508 1 40.91 29 ARG B N 1
ATOM 3034 C CA . ARG B 1 29 ? 30.578 27.078 -7.711 1 40.91 29 ARG B CA 1
ATOM 3035 C C . ARG B 1 29 ? 29.891 26.656 -6.41 1 40.91 29 ARG B C 1
ATOM 3037 O O . ARG B 1 29 ? 28.766 26.156 -6.422 1 40.91 29 ARG B O 1
ATOM 3044 N N . SER B 1 30 ? 30.703 26.484 -5.438 1 45.72 30 SER B N 1
ATOM 3045 C CA . SER B 1 30 ? 30.141 26.031 -4.172 1 45.72 30 SER B CA 1
ATOM 3046 C C . SER B 1 30 ? 28.938 26.859 -3.766 1 45.72 30 SER B C 1
ATOM 3048 O O . SER B 1 30 ? 28.672 27.906 -4.355 1 45.72 30 SER B O 1
ATOM 3050 N N . ARG B 1 31 ? 28.531 27.203 -2.268 1 56.19 31 ARG B N 1
ATOM 3051 C CA . ARG B 1 31 ? 27.188 27.422 -1.726 1 56.19 31 ARG B CA 1
ATOM 3052 C C . ARG B 1 31 ? 26.781 28.891 -1.841 1 56.19 31 ARG B C 1
ATOM 3054 O O . ARG B 1 31 ? 27.219 29.719 -1.04 1 56.19 31 ARG B O 1
ATOM 3061 N N . SER B 1 32 ? 26.516 29.359 -3.033 1 68.69 32 SER B N 1
ATOM 3062 C CA . SER B 1 32 ? 25.859 30.656 -3.062 1 68.69 32 SER B CA 1
ATOM 3063 C C . SER B 1 32 ? 24.812 30.781 -1.953 1 68.69 32 SER B C 1
ATOM 3065 O O . SER B 1 32 ? 24.078 29.828 -1.674 1 68.69 32 SER B O 1
ATOM 3067 N N . THR B 1 33 ? 25.062 31.797 -1.2 1 75.69 33 THR B N 1
ATOM 3068 C CA . THR B 1 33 ? 24.156 32.031 -0.073 1 75.69 33 THR B CA 1
ATOM 3069 C C . THR B 1 33 ? 23.156 33.125 -0.405 1 75.69 33 THR B C 1
ATOM 3071 O O . THR B 1 33 ? 23.281 33.812 -1.422 1 75.69 33 THR B O 1
ATOM 3074 N N . ILE B 1 34 ? 22.203 33.156 0.42 1 83.38 34 ILE B N 1
ATOM 3075 C CA . ILE B 1 34 ? 21.188 34.188 0.274 1 83.38 34 ILE B CA 1
ATOM 3076 C C . ILE B 1 34 ? 21.844 35.594 0.34 1 83.38 34 ILE B C 1
ATOM 3078 O O . ILE B 1 34 ? 21.391 36.531 -0.313 1 83.38 34 ILE B O 1
ATOM 3082 N N . ASN B 1 35 ? 22.984 35.688 1.032 1 83.75 35 ASN B N 1
ATOM 3083 C CA . ASN B 1 35 ? 23.719 36.938 1.118 1 83.75 35 ASN B CA 1
ATOM 3084 C C . ASN B 1 35 ? 24.328 37.344 -0.227 1 83.75 35 ASN B C 1
ATOM 3086 O O . ASN B 1 35 ? 24.375 38.5 -0.576 1 83.75 35 ASN B O 1
ATOM 3090 N N . ASP B 1 36 ? 24.75 36.312 -0.871 1 85.06 36 ASP B N 1
ATOM 3091 C CA . ASP B 1 36 ? 25.312 36.562 -2.189 1 85.06 36 ASP B CA 1
ATOM 3092 C C . ASP B 1 36 ? 24.266 37.125 -3.145 1 85.06 36 ASP B C 1
ATOM 3094 O O . ASP B 1 36 ? 24.531 38.094 -3.891 1 85.06 36 ASP B O 1
ATOM 3098 N N . VAL B 1 37 ? 23.141 36.469 -3.051 1 87.94 37 VAL B N 1
ATOM 3099 C CA . VAL B 1 37 ? 22.047 36.938 -3.891 1 87.94 37 VAL B CA 1
ATOM 3100 C C . VAL B 1 37 ? 21.703 38.375 -3.531 1 87.94 37 VAL B C 1
ATOM 3102 O O . VAL B 1 37 ? 21.531 39.219 -4.418 1 87.94 37 VAL B O 1
ATOM 3105 N N . ALA B 1 38 ? 21.656 38.625 -2.33 1 90.44 38 ALA B N 1
ATOM 3106 C CA . ALA B 1 38 ? 21.312 39.969 -1.847 1 90.44 38 ALA B CA 1
ATOM 3107 C C . ALA B 1 38 ? 22.328 41 -2.32 1 90.44 38 ALA B C 1
ATOM 3109 O O . ALA B 1 38 ? 21.953 42.062 -2.801 1 90.44 38 ALA B O 1
ATOM 3110 N N . ARG B 1 39 ? 23.5 40.688 -2.197 1 87.19 39 ARG B N 1
ATOM 3111 C CA . ARG B 1 39 ? 24.594 41.562 -2.611 1 87.19 39 ARG B CA 1
ATOM 3112 C C . ARG B 1 39 ? 24.547 41.844 -4.109 1 87.19 39 ARG B C 1
ATOM 3114 O O . ARG B 1 39 ? 24.609 43 -4.531 1 87.19 39 ARG B O 1
ATOM 3121 N N . LEU B 1 40 ? 24.344 40.812 -4.816 1 87.62 40 LEU B N 1
ATOM 3122 C CA . LEU B 1 40 ? 24.359 40.938 -6.273 1 87.62 40 LEU B CA 1
ATOM 3123 C C . LEU B 1 40 ? 23.125 41.688 -6.762 1 87.62 40 LEU B C 1
ATOM 3125 O O . LEU B 1 40 ? 23.203 42.406 -7.742 1 87.62 40 LEU B O 1
ATOM 3129 N N . ALA B 1 41 ? 22.094 41.406 -6.137 1 90.06 41 ALA B N 1
ATOM 3130 C CA . ALA B 1 41 ? 20.828 42.062 -6.504 1 90.06 41 ALA B CA 1
ATOM 3131 C C . ALA B 1 41 ? 20.703 43.438 -5.875 1 90.06 41 ALA B C 1
ATOM 3133 O O . ALA B 1 41 ? 19.797 44.188 -6.195 1 90.06 41 ALA B O 1
ATOM 3134 N N . GLN B 1 42 ? 21.609 43.812 -5.012 1 89.56 42 GLN B N 1
ATOM 3135 C CA . GLN B 1 42 ? 21.625 45.094 -4.293 1 89.56 42 GLN B CA 1
ATOM 3136 C C . GLN B 1 42 ? 20.312 45.312 -3.523 1 89.56 42 GLN B C 1
ATOM 3138 O O . GLN B 1 42 ? 19.719 46.375 -3.602 1 89.56 42 GLN B O 1
ATOM 3143 N N . VAL B 1 43 ? 19.906 44.281 -2.938 1 90.38 43 VAL B N 1
ATOM 3144 C CA . VAL B 1 43 ? 18.75 44.312 -2.047 1 90.38 43 VAL B CA 1
ATOM 3145 C C . VAL B 1 43 ? 19.094 43.656 -0.716 1 90.38 43 VAL B C 1
ATOM 3147 O O . VAL B 1 43 ? 20.156 43.062 -0.576 1 90.38 43 VAL B O 1
ATOM 3150 N N . SER B 1 44 ? 18.266 43.906 0.262 1 85.62 44 SER B N 1
ATOM 3151 C CA . SER B 1 44 ? 18.469 43.281 1.558 1 85.62 44 SER B CA 1
ATOM 3152 C C . SER B 1 44 ? 18.219 41.781 1.481 1 85.62 44 SER B C 1
ATOM 3154 O O . SER B 1 44 ? 17.531 41.312 0.579 1 85.62 44 SER B O 1
ATOM 3156 N N . LYS B 1 45 ? 18.766 41 2.451 1 86.69 45 LYS B N 1
ATOM 3157 C CA . LYS B 1 45 ? 18.484 39.594 2.588 1 86.69 45 LYS B CA 1
ATOM 3158 C C . LYS B 1 45 ? 16.984 39.344 2.738 1 86.69 45 LYS B C 1
ATOM 3160 O O . LYS B 1 45 ? 16.469 38.344 2.195 1 86.69 45 LYS B O 1
ATOM 3165 N N . LYS B 1 46 ? 16.375 40.281 3.375 1 82 46 LYS B N 1
ATOM 3166 C CA . LYS B 1 46 ? 14.93 40.156 3.602 1 82 46 LYS B CA 1
ATOM 3167 C C . LYS B 1 46 ? 14.156 40.25 2.289 1 82 46 LYS B C 1
ATOM 3169 O O . LYS B 1 46 ? 13.18 39.531 2.088 1 82 46 LYS B O 1
ATOM 3174 N N . THR B 1 47 ? 14.641 41.094 1.468 1 85.75 47 THR B N 1
ATOM 3175 C CA . THR B 1 47 ? 13.992 41.281 0.17 1 85.75 47 THR B CA 1
ATOM 3176 C C . THR B 1 47 ? 14.172 40.031 -0.692 1 85.75 47 THR B C 1
ATOM 3178 O O . THR B 1 47 ? 13.227 39.594 -1.349 1 85.75 47 THR B O 1
ATOM 3181 N N . VAL B 1 48 ? 15.375 39.406 -0.617 1 85.38 48 VAL B N 1
ATOM 3182 C CA . VAL B 1 48 ? 15.633 38.188 -1.358 1 85.38 48 VAL B CA 1
ATOM 3183 C C . VAL B 1 48 ? 14.719 37.062 -0.854 1 85.38 48 VAL B C 1
ATOM 3185 O O . VAL B 1 48 ? 14.109 36.344 -1.649 1 85.38 48 VAL B O 1
ATOM 3188 N N . SER B 1 49 ? 14.578 37 0.412 1 80.31 49 SER B N 1
ATOM 3189 C CA . SER B 1 49 ? 13.719 36 1.033 1 80.31 49 SER B CA 1
ATOM 3190 C C . SER B 1 49 ? 12.266 36.156 0.604 1 80.31 49 SER B C 1
ATOM 3192 O O . SER B 1 49 ? 11.586 35.188 0.282 1 80.31 49 SER B O 1
ATOM 3194 N N . ARG B 1 50 ? 11.898 37.438 0.54 1 78.06 50 ARG B N 1
ATOM 3195 C CA . ARG B 1 50 ? 10.531 37.719 0.144 1 78.06 50 ARG B CA 1
ATOM 3196 C C . ARG B 1 50 ? 10.281 37.344 -1.308 1 78.06 50 ARG B C 1
ATOM 3198 O O . ARG B 1 50 ? 9.203 36.844 -1.643 1 78.06 50 ARG B O 1
ATOM 3205 N N . VAL B 1 51 ? 11.242 37.531 -2.104 1 79.94 51 VAL B N 1
ATOM 3206 C CA . VAL B 1 51 ? 11.117 37.188 -3.518 1 79.94 51 VAL B CA 1
ATOM 3207 C C . VAL B 1 51 ? 11.039 35.688 -3.686 1 79.94 51 VAL B C 1
ATOM 3209 O O . VAL B 1 51 ? 10.18 35.188 -4.418 1 79.94 51 VAL B O 1
ATOM 3212 N N . ILE B 1 52 ? 11.867 34.969 -2.906 1 78.38 52 ILE B N 1
ATOM 3213 C CA . ILE B 1 52 ? 11.945 33.531 -2.992 1 78.38 52 ILE B CA 1
ATOM 3214 C C . ILE B 1 52 ? 10.633 32.906 -2.52 1 78.38 52 ILE B C 1
ATOM 3216 O O . ILE B 1 52 ? 10.164 31.922 -3.09 1 78.38 52 ILE B O 1
ATOM 3220 N N . ASN B 1 53 ? 10.047 33.594 -1.576 1 70.62 53 ASN B N 1
ATOM 3221 C CA . ASN B 1 53 ? 8.836 33.062 -0.964 1 70.62 53 ASN B CA 1
ATOM 3222 C C . ASN B 1 53 ? 7.574 33.594 -1.641 1 70.62 53 ASN B C 1
ATOM 3224 O O . ASN B 1 53 ? 6.465 33.406 -1.143 1 70.62 53 ASN B O 1
ATOM 3228 N N . GLY B 1 54 ? 7.773 34.312 -2.646 1 68.88 54 GLY B N 1
ATOM 3229 C CA . GLY B 1 54 ? 6.66 34.812 -3.441 1 68.88 54 GLY B CA 1
ATOM 3230 C C . GLY B 1 54 ? 5.863 35.875 -2.738 1 68.88 54 GLY B C 1
ATOM 3231 O O . GLY B 1 54 ? 4.656 36 -2.955 1 68.88 54 GLY B O 1
ATOM 3232 N N . SER B 1 55 ? 6.488 36.562 -1.934 1 69 55 SER B N 1
ATOM 3233 C CA . SER B 1 55 ? 5.801 37.656 -1.214 1 69 55 SER B CA 1
ATOM 3234 C C . SER B 1 55 ? 5.316 38.719 -2.168 1 69 55 SER B C 1
ATOM 3236 O O . SER B 1 55 ? 6.055 39.156 -3.059 1 69 55 SER B O 1
ATOM 3238 N N . PRO B 1 56 ? 4.098 39.094 -1.979 1 73.12 56 PRO B N 1
ATOM 3239 C CA . PRO B 1 56 ? 3.57 40.156 -2.85 1 73.12 56 PRO B CA 1
ATOM 3240 C C . PRO B 1 56 ? 4.152 41.531 -2.531 1 73.12 56 PRO B C 1
ATOM 3242 O O . PRO B 1 56 ? 4.02 42.438 -3.33 1 73.12 56 PRO B O 1
ATOM 3245 N N . SER B 1 57 ? 4.883 41.688 -1.576 1 77.38 57 SER B N 1
ATOM 3246 C CA . SER B 1 57 ? 5.328 42.969 -1.088 1 77.38 57 SER B CA 1
ATOM 3247 C C . SER B 1 57 ? 6.555 43.469 -1.854 1 77.38 57 SER B C 1
ATOM 3249 O O . SER B 1 57 ? 7.039 44.562 -1.617 1 77.38 57 SER B O 1
ATOM 3251 N N . VAL B 1 58 ? 6.988 42.656 -2.781 1 81.62 58 VAL B N 1
ATOM 3252 C CA . VAL B 1 58 ? 8.195 43.031 -3.51 1 81.62 58 VAL B CA 1
ATOM 3253 C C . VAL B 1 58 ? 7.832 43.5 -4.91 1 81.62 58 VAL B C 1
ATOM 3255 O O . VAL B 1 58 ? 6.992 42.906 -5.582 1 81.62 58 VAL B O 1
ATOM 3258 N N . ARG B 1 59 ? 8.367 44.656 -5.273 1 85.81 59 ARG B N 1
ATOM 3259 C CA . ARG B 1 59 ? 8.141 45.219 -6.605 1 85.81 59 ARG B CA 1
ATOM 3260 C C . ARG B 1 59 ? 8.555 44.219 -7.688 1 85.81 59 ARG B C 1
ATOM 3262 O O . ARG B 1 59 ? 9.539 43.5 -7.531 1 85.81 59 ARG B O 1
ATOM 3269 N N . GLU B 1 60 ? 7.832 44.25 -8.75 1 86.62 60 GLU B N 1
ATOM 3270 C CA . GLU B 1 60 ? 8.031 43.281 -9.844 1 86.62 60 GLU B CA 1
ATOM 3271 C C . GLU B 1 60 ? 9.438 43.406 -10.414 1 86.62 60 GLU B C 1
ATOM 3273 O O . GLU B 1 60 ? 10.062 42.375 -10.734 1 86.62 60 GLU B O 1
ATOM 3278 N N . GLU B 1 61 ? 9.875 44.594 -10.57 1 86.94 61 GLU B N 1
ATOM 3279 C CA . GLU B 1 61 ? 11.211 44.781 -11.125 1 86.94 61 GLU B CA 1
ATOM 3280 C C . GLU B 1 61 ? 12.266 44.094 -10.266 1 86.94 61 GLU B C 1
ATOM 3282 O O . GLU B 1 61 ? 13.172 43.438 -10.789 1 86.94 61 GLU B O 1
ATOM 3287 N N . THR B 1 62 ? 12.117 44.219 -9.008 1 88.5 62 THR B N 1
ATOM 3288 C CA . THR B 1 62 ? 13.047 43.594 -8.062 1 88.5 62 THR B CA 1
ATOM 3289 C C . THR B 1 62 ? 12.93 42.094 -8.086 1 88.5 62 THR B C 1
ATOM 3291 O O . THR B 1 62 ? 13.945 41.375 -8.039 1 88.5 62 THR B O 1
ATOM 3294 N N . ARG B 1 63 ? 11.781 41.625 -8.133 1 89 63 ARG B N 1
ATOM 3295 C CA . ARG B 1 63 ? 11.508 40.188 -8.188 1 89 63 ARG B CA 1
ATOM 3296 C C . ARG B 1 63 ? 12.203 39.531 -9.383 1 89 63 ARG B C 1
ATOM 3298 O O . ARG B 1 63 ? 12.844 38.5 -9.242 1 89 63 ARG B O 1
ATOM 3305 N N . VAL B 1 64 ? 12.008 40.188 -10.539 1 87.31 64 VAL B N 1
ATOM 3306 C CA . VAL B 1 64 ? 12.594 39.688 -11.773 1 87.31 64 VAL B CA 1
ATOM 3307 C C . VAL B 1 64 ? 14.117 39.656 -11.648 1 87.31 64 VAL B C 1
ATOM 3309 O O . VAL B 1 64 ? 14.758 38.656 -12.008 1 87.31 64 VAL B O 1
ATOM 3312 N N . ARG B 1 65 ? 14.648 40.719 -11.164 1 87.31 65 ARG B N 1
ATOM 3313 C CA . ARG B 1 65 ? 16.094 40.844 -11.008 1 87.31 65 ARG B CA 1
ATOM 3314 C C . ARG B 1 65 ? 16.625 39.75 -10.07 1 87.31 65 ARG B C 1
ATOM 3316 O O . ARG B 1 65 ? 17.625 39.094 -10.375 1 87.31 65 ARG B O 1
ATOM 3323 N N . VAL B 1 66 ? 16.016 39.594 -8.93 1 89.12 66 VAL B N 1
ATOM 3324 C CA . VAL B 1 66 ? 16.453 38.625 -7.922 1 89.12 66 VAL B CA 1
ATOM 3325 C C . VAL B 1 66 ? 16.359 37.219 -8.5 1 89.12 66 VAL B C 1
ATOM 3327 O O . VAL B 1 66 ? 17.281 36.406 -8.344 1 89.12 66 VAL B O 1
ATOM 3330 N N . LYS B 1 67 ? 15.297 36.938 -9.172 1 86.56 67 LYS B N 1
ATOM 3331 C CA . LYS B 1 67 ? 15.109 35.625 -9.758 1 86.56 67 LYS B CA 1
ATOM 3332 C C . LYS B 1 67 ? 16.172 35.312 -10.812 1 86.56 67 LYS B C 1
ATOM 3334 O O . LYS B 1 67 ? 16.656 34.188 -10.922 1 86.56 67 LYS B O 1
ATOM 3339 N N . GLN B 1 68 ? 16.453 36.344 -11.609 1 84.5 68 GLN B N 1
ATOM 3340 C CA . GLN B 1 68 ? 17.484 36.188 -12.625 1 84.5 68 GLN B CA 1
ATOM 3341 C C . GLN B 1 68 ? 18.844 35.875 -11.992 1 84.5 68 GLN B C 1
ATOM 3343 O O . GLN B 1 68 ? 19.578 35.031 -12.492 1 84.5 68 GLN B O 1
ATOM 3348 N N . ILE B 1 69 ? 19.141 36.531 -10.969 1 85.5 69 ILE B N 1
ATOM 3349 C CA . ILE B 1 69 ? 20.406 36.312 -10.289 1 85.5 69 ILE B CA 1
ATOM 3350 C C . ILE B 1 69 ? 20.453 34.938 -9.68 1 85.5 69 ILE B C 1
ATOM 3352 O O . ILE B 1 69 ? 21.484 34.25 -9.75 1 85.5 69 ILE B O 1
ATOM 3356 N N . ILE B 1 70 ? 19.359 34.562 -9.023 1 81.75 70 ILE B N 1
ATOM 3357 C CA . ILE B 1 70 ? 19.25 33.219 -8.438 1 81.75 70 ILE B CA 1
ATOM 3358 C C . ILE B 1 70 ? 19.562 32.156 -9.492 1 81.75 70 ILE B C 1
ATOM 3360 O O . ILE B 1 70 ? 20.328 31.234 -9.242 1 81.75 70 ILE B O 1
ATOM 3364 N N . LYS B 1 71 ? 19.016 32.375 -10.602 1 79.62 71 LYS B N 1
ATOM 3365 C CA . LYS B 1 71 ? 19.234 31.453 -11.711 1 79.62 71 LYS B CA 1
ATOM 3366 C C . LYS B 1 71 ? 20.688 31.484 -12.172 1 79.62 71 LYS B C 1
ATOM 3368 O O . LYS B 1 71 ? 21.297 30.438 -12.43 1 79.62 71 LYS B O 1
ATOM 3373 N N . GLU B 1 72 ? 21.203 32.625 -12.281 1 78 72 GLU B N 1
ATOM 3374 C CA . GLU B 1 72 ? 22.531 32.844 -12.828 1 78 72 GLU B CA 1
ATOM 3375 C C . GLU B 1 72 ? 23.609 32.25 -11.922 1 78 72 GLU B C 1
ATOM 3377 O O . GLU B 1 72 ? 24.578 31.656 -12.406 1 78 72 GLU B O 1
ATOM 3382 N N . ILE B 1 73 ? 23.328 32.344 -10.656 1 78.94 73 ILE B N 1
ATOM 3383 C CA . ILE B 1 73 ? 24.406 31.906 -9.766 1 78.94 73 ILE B CA 1
ATOM 3384 C C . ILE B 1 73 ? 24.094 30.516 -9.242 1 78.94 73 ILE B C 1
ATOM 3386 O O . ILE B 1 73 ? 24.891 29.938 -8.484 1 78.94 73 ILE B O 1
ATOM 3390 N N . GLY B 1 74 ? 22.922 30.047 -9.578 1 71 74 GLY B N 1
ATOM 3391 C CA . GLY B 1 74 ? 22.531 28.703 -9.203 1 71 74 GLY B CA 1
ATOM 3392 C C . GLY B 1 74 ? 22.203 28.562 -7.727 1 71 74 GLY B C 1
ATOM 3393 O O . GLY B 1 74 ? 22.531 27.547 -7.109 1 71 74 GLY B O 1
ATOM 3394 N N . PHE B 1 75 ? 21.719 29.719 -7.176 1 73 75 PHE B N 1
ATOM 3395 C CA . PHE B 1 75 ? 21.359 29.688 -5.766 1 73 75 PHE B CA 1
ATOM 3396 C C . PHE B 1 75 ? 20.078 28.875 -5.547 1 73 75 PHE B C 1
ATOM 3398 O O . PHE B 1 75 ? 19.094 29.062 -6.262 1 73 75 PHE B O 1
ATOM 3405 N N . THR B 1 76 ? 20.156 27.875 -4.672 1 66.25 76 THR B N 1
ATOM 3406 C CA . THR B 1 76 ? 18.969 27.156 -4.211 1 66.25 76 THR B CA 1
ATOM 3407 C C . THR B 1 76 ? 18.734 27.391 -2.727 1 66.25 76 THR B C 1
ATOM 3409 O O . THR B 1 76 ? 19.609 27.172 -1.9 1 66.25 76 THR B O 1
ATOM 3412 N N . PRO B 1 77 ? 17.562 28.062 -2.514 1 62.53 77 PRO B N 1
ATOM 3413 C CA . PRO B 1 77 ? 17.281 28.312 -1.1 1 62.53 77 PRO B CA 1
ATOM 3414 C C . PRO B 1 77 ? 17.344 27.047 -0.246 1 62.53 77 PRO B C 1
ATOM 3416 O O . PRO B 1 77 ? 16.969 25.969 -0.705 1 62.53 77 PRO B O 1
ATOM 3419 N N . ASP B 1 78 ? 18 27.141 0.889 1 62.84 78 ASP B N 1
ATOM 3420 C CA . ASP B 1 78 ? 18.047 26.062 1.867 1 62.84 78 ASP B CA 1
ATOM 3421 C C . ASP B 1 78 ? 16.656 25.766 2.426 1 62.84 78 ASP B C 1
ATOM 3423 O O . ASP B 1 78 ? 16 26.656 2.979 1 62.84 78 ASP B O 1
ATOM 3427 N N . PRO B 1 79 ? 16.141 24.625 2.127 1 60.44 79 PRO B N 1
ATOM 3428 C CA . PRO B 1 79 ? 14.797 24.312 2.625 1 60.44 79 PRO B CA 1
ATOM 3429 C C . PRO B 1 79 ? 14.664 24.531 4.133 1 60.44 79 PRO B C 1
ATOM 3431 O O . PRO B 1 79 ? 13.609 24.953 4.605 1 60.44 79 PRO B O 1
ATOM 3434 N N . GLN B 1 80 ? 15.664 24.234 4.828 1 61.97 80 GLN B N 1
ATOM 3435 C CA . GLN B 1 80 ? 15.625 24.453 6.27 1 61.97 80 GLN B CA 1
ATOM 3436 C C . GLN B 1 80 ? 15.523 25.938 6.59 1 61.97 80 GLN B C 1
ATOM 3438 O O . GLN B 1 80 ? 14.781 26.344 7.492 1 61.97 80 GLN B O 1
ATOM 3443 N N . ALA B 1 81 ? 16.281 26.672 5.836 1 60 81 ALA B N 1
ATOM 3444 C CA . ALA B 1 81 ? 16.203 28.125 5.996 1 60 81 ALA B CA 1
ATOM 3445 C C . ALA B 1 81 ? 14.844 28.656 5.586 1 60 81 ALA B C 1
ATOM 3447 O O . ALA B 1 81 ? 14.289 29.547 6.246 1 60 81 ALA B O 1
ATOM 3448 N N . ARG B 1 82 ? 14.406 28.125 4.492 1 59.16 82 ARG B N 1
ATOM 3449 C CA . ARG B 1 82 ? 13.078 28.516 4.027 1 59.16 82 ARG B CA 1
ATOM 3450 C C . ARG B 1 82 ? 12.016 28.188 5.066 1 59.16 82 ARG B C 1
ATOM 3452 O O . ARG B 1 82 ? 11.102 28.984 5.309 1 59.16 82 ARG B O 1
ATOM 3459 N N . ALA B 1 83 ? 12.164 26.953 5.48 1 60.44 83 ALA B N 1
ATOM 3460 C CA . ALA B 1 83 ? 11.227 26.547 6.52 1 60.44 83 ALA B CA 1
ATOM 3461 C C . ALA B 1 83 ? 11.273 27.484 7.715 1 60.44 83 ALA B C 1
ATOM 3463 O O . ALA B 1 83 ? 10.234 27.844 8.281 1 60.44 83 ALA B O 1
ATOM 3464 N N . LEU B 1 84 ? 12.406 27.906 8.023 1 58.09 84 LEU B N 1
ATOM 3465 C CA . LEU B 1 84 ? 12.586 28.844 9.125 1 58.09 84 LEU B CA 1
ATOM 3466 C C . LEU B 1 84 ? 11.945 30.188 8.805 1 58.09 84 LEU B C 1
ATOM 3468 O O . LEU B 1 84 ? 11.305 30.797 9.656 1 58.09 84 LEU B O 1
ATOM 3472 N N . ALA B 1 85 ? 12.18 30.5 7.527 1 53.84 85 ALA B N 1
ATOM 3473 C CA . ALA B 1 85 ? 11.656 31.797 7.102 1 53.84 85 ALA B CA 1
ATOM 3474 C C . ALA B 1 85 ? 10.133 31.766 7.012 1 53.84 85 ALA B C 1
ATOM 3476 O O . ALA B 1 85 ? 9.461 32.719 7.398 1 53.84 85 ALA B O 1
ATOM 3477 N N . MET B 1 86 ? 9.695 30.719 6.406 1 56.69 86 MET B N 1
ATOM 3478 C CA . MET B 1 86 ? 8.258 30.594 6.207 1 56.69 86 MET B CA 1
ATOM 3479 C C . MET B 1 86 ? 7.566 30.109 7.48 1 56.69 86 MET B C 1
ATOM 3481 O O . MET B 1 86 ? 6.34 30.156 7.582 1 56.69 86 MET B O 1
ATOM 3485 N N . ARG B 1 87 ? 8.359 29.766 8.375 1 62.03 87 ARG B N 1
ATOM 3486 C CA . ARG B 1 87 ? 7.883 29.188 9.625 1 62.03 87 ARG B CA 1
ATOM 3487 C C . ARG B 1 87 ? 7.129 27.891 9.375 1 62.03 87 ARG B C 1
ATOM 3489 O O . ARG B 1 87 ? 6.289 27.484 10.18 1 62.03 87 ARG B O 1
ATOM 3496 N N . LYS B 1 88 ? 7.184 27.359 8.016 1 74.62 88 LYS B N 1
ATOM 3497 C CA . LYS B 1 88 ? 6.578 26.078 7.699 1 74.62 88 LYS B CA 1
ATOM 3498 C C . LYS B 1 88 ? 7.523 25.203 6.871 1 74.62 88 LYS B C 1
ATOM 3500 O O . LYS B 1 88 ? 8.281 25.719 6.047 1 74.62 88 LYS B O 1
ATOM 3505 N N . SER B 1 89 ? 7.453 23.984 7.156 1 81.81 89 SER B N 1
ATOM 3506 C CA . SER B 1 89 ? 8.227 23.031 6.367 1 81.81 89 SER B CA 1
ATOM 3507 C C . SER B 1 89 ? 7.469 22.594 5.117 1 81.81 89 SER B C 1
ATOM 3509 O O . SER B 1 89 ? 6.289 22.906 4.965 1 81.81 89 SER B O 1
ATOM 3511 N N . MET B 1 90 ? 8.141 22.016 4.176 1 86.19 90 MET B N 1
ATOM 3512 C CA . MET B 1 90 ? 7.547 21.547 2.926 1 86.19 90 MET B CA 1
ATOM 3513 C C . MET B 1 90 ? 6.926 20.156 3.102 1 86.19 90 MET B C 1
ATOM 3515 O O . MET B 1 90 ? 6.656 19.469 2.121 1 86.19 90 MET B O 1
ATOM 3519 N N . LEU B 1 91 ? 6.648 19.812 4.363 1 92.94 91 LEU B N 1
ATOM 3520 C CA . LEU B 1 91 ? 6.133 18.484 4.66 1 92.94 91 LEU B CA 1
ATOM 3521 C C . LEU B 1 91 ? 4.609 18.469 4.605 1 92.94 91 LEU B C 1
ATOM 3523 O O . LEU B 1 91 ? 3.957 19.391 5.078 1 92.94 91 LEU B O 1
ATOM 3527 N N . ILE B 1 92 ? 4.074 17.516 3.885 1 97.12 92 ILE B N 1
ATOM 3528 C CA . ILE B 1 92 ? 2.668 17.125 3.975 1 97.12 92 ILE B CA 1
ATOM 3529 C C . ILE B 1 92 ? 2.547 15.773 4.664 1 97.12 92 ILE B C 1
ATOM 3531 O O . ILE B 1 92 ? 3.146 14.789 4.223 1 97.12 92 ILE B O 1
ATOM 3535 N N . GLY B 1 93 ? 1.813 15.727 5.773 1 97.75 93 GLY B N 1
ATOM 3536 C CA . GLY B 1 93 ? 1.624 14.477 6.492 1 97.75 93 GLY B CA 1
ATOM 3537 C C . GLY B 1 93 ? 0.334 13.773 6.125 1 97.75 93 GLY B C 1
ATOM 3538 O O . GLY B 1 93 ? -0.729 14.391 6.07 1 97.75 93 GLY B O 1
ATOM 3539 N N . MET B 1 94 ? 0.427 12.539 5.773 1 98.06 94 MET B N 1
ATOM 3540 C CA . MET B 1 94 ? -0.748 11.672 5.711 1 98.06 94 MET B CA 1
ATOM 3541 C C . MET B 1 94 ? -0.938 10.914 7.02 1 98.06 94 MET B C 1
ATOM 3543 O O . MET B 1 94 ? -0.091 10.109 7.402 1 98.06 94 MET B O 1
ATOM 3547 N N . VAL B 1 95 ? -2.021 11.18 7.719 1 96.88 95 VAL B N 1
ATOM 3548 C CA . VAL B 1 95 ? -2.334 10.547 8.992 1 96.88 95 VAL B CA 1
ATOM 3549 C C . VAL B 1 95 ? -3.395 9.469 8.789 1 96.88 95 VAL B C 1
ATOM 3551 O O . VAL B 1 95 ? -4.492 9.75 8.297 1 96.88 95 VAL B O 1
ATOM 3554 N N . TYR B 1 96 ? -3.033 8.258 9.141 1 93.75 96 TYR B N 1
ATOM 3555 C CA . TYR B 1 96 ? -3.979 7.199 8.797 1 93.75 96 TYR B CA 1
ATOM 3556 C C . TYR B 1 96 ? -3.92 6.066 9.82 1 93.75 96 TYR B C 1
ATOM 3558 O O . TYR B 1 96 ? -2.893 5.867 10.477 1 93.75 96 TYR B O 1
ATOM 3566 N N . ASP B 1 97 ? -5.078 5.422 9.961 1 85.62 97 ASP B N 1
ATOM 3567 C CA . ASP B 1 97 ? -5.277 4.203 10.742 1 85.62 97 ASP B CA 1
ATOM 3568 C C . ASP B 1 97 ? -5.934 3.113 9.898 1 85.62 97 ASP B C 1
ATOM 3570 O O . ASP B 1 97 ? -6.699 2.295 10.414 1 85.62 97 ASP B O 1
ATOM 3574 N N . ASN B 1 98 ? -5.629 3.053 8.648 1 73.62 98 ASN B N 1
ATOM 3575 C CA . ASN B 1 98 ? -6.289 2.125 7.73 1 73.62 98 ASN B CA 1
ATOM 3576 C C . ASN B 1 98 ? -5.457 0.863 7.52 1 73.62 98 ASN B C 1
ATOM 3578 O O . ASN B 1 98 ? -4.277 0.942 7.168 1 73.62 98 ASN B O 1
ATOM 3582 N N . PRO B 1 99 ? -6.059 -0.18 7.688 1 69.44 99 PRO B N 1
ATOM 3583 C CA . PRO B 1 99 ? -5.309 -1.437 7.613 1 69.44 99 PRO B CA 1
ATOM 3584 C C . PRO B 1 99 ? -5.16 -1.951 6.184 1 69.44 99 PRO B C 1
ATOM 3586 O O . PRO B 1 99 ? -4.461 -2.941 5.949 1 69.44 99 PRO B O 1
ATOM 3589 N N . SER B 1 100 ? -5.859 -1.352 5.215 1 83.69 100 SER B N 1
ATOM 3590 C CA . SER B 1 100 ? -5.914 -1.863 3.85 1 83.69 100 SER B CA 1
ATOM 3591 C C . SER B 1 100 ? -4.734 -1.363 3.021 1 83.69 100 SER B C 1
ATOM 3593 O O . SER B 1 100 ? -4.656 -0.177 2.697 1 83.69 100 SER B O 1
ATOM 3595 N N . PRO B 1 101 ? -3.879 -2.27 2.566 1 87.44 101 PRO B N 1
ATOM 3596 C CA . PRO B 1 101 ? -2.74 -1.842 1.753 1 87.44 101 PRO B CA 1
ATOM 3597 C C . PRO B 1 101 ? -3.166 -1.191 0.438 1 87.44 101 PRO B C 1
ATOM 3599 O O . PRO B 1 101 ? -2.543 -0.224 -0.006 1 87.44 101 PRO B O 1
ATOM 3602 N N . GLN B 1 102 ? -4.258 -1.711 -0.106 1 87.19 102 GLN B N 1
ATOM 3603 C CA . GLN B 1 102 ? -4.73 -1.177 -1.379 1 87.19 102 GLN B CA 1
ATOM 3604 C C . GLN B 1 102 ? -5.238 0.253 -1.222 1 87.19 102 GLN B C 1
ATOM 3606 O O . GLN B 1 102 ? -4.965 1.111 -2.064 1 87.19 102 GLN B O 1
ATOM 3611 N N . TYR B 1 103 ? -5.926 0.457 -0.146 1 91 103 TYR B N 1
ATOM 3612 C CA . TYR B 1 103 ? -6.406 1.807 0.129 1 91 103 TYR B CA 1
ATOM 3613 C C . TYR B 1 103 ? -5.242 2.77 0.328 1 91 103 TYR B C 1
ATOM 3615 O O . TYR B 1 103 ? -5.219 3.854 -0.26 1 91 103 TYR B O 1
ATOM 3623 N N . LEU B 1 104 ? -4.277 2.357 1.039 1 92.62 104 LEU B N 1
ATOM 3624 C CA . LEU B 1 104 ? -3.156 3.205 1.432 1 92.62 104 LEU B CA 1
ATOM 3625 C C . LEU B 1 104 ? -2.316 3.59 0.219 1 92.62 104 LEU B C 1
ATOM 3627 O O . LEU B 1 104 ? -2.006 4.766 0.021 1 92.62 104 LEU B O 1
ATOM 3631 N N . VAL B 1 105 ? -2.023 2.66 -0.571 1 92.81 105 VAL B N 1
ATOM 3632 C CA . VAL B 1 105 ? -1.153 2.922 -1.711 1 92.81 105 VAL B CA 1
ATOM 3633 C C . VAL B 1 105 ? -1.878 3.809 -2.723 1 92.81 105 VAL B C 1
ATOM 3635 O O . VAL B 1 105 ? -1.276 4.707 -3.314 1 92.81 105 VAL B O 1
ATOM 3638 N N . ASN B 1 106 ? -3.158 3.578 -2.916 1 93.38 106 ASN B N 1
ATOM 3639 C CA . ASN B 1 106 ? -3.916 4.406 -3.846 1 93.38 106 ASN B CA 1
ATOM 3640 C C . ASN B 1 106 ? -4.062 5.836 -3.332 1 93.38 106 ASN B C 1
ATOM 3642 O O . ASN B 1 106 ? -3.992 6.789 -4.109 1 93.38 106 ASN B O 1
ATOM 3646 N N . MET B 1 107 ? -4.27 5.938 -2.043 1 96.12 107 MET B N 1
ATOM 3647 C CA . MET B 1 107 ? -4.332 7.262 -1.43 1 96.12 107 MET B CA 1
ATOM 3648 C C . MET B 1 107 ? -2.998 7.988 -1.571 1 96.12 107 MET B C 1
ATOM 3650 O O . MET B 1 107 ? -2.961 9.148 -1.98 1 96.12 107 MET B O 1
ATOM 3654 N N . GLN B 1 108 ? -1.918 7.285 -1.31 1 96.25 108 GLN B N 1
ATOM 3655 C CA . GLN B 1 108 ? -0.579 7.852 -1.427 1 96.25 108 GLN B CA 1
ATOM 3656 C C . GLN B 1 108 ? -0.29 8.289 -2.859 1 96.25 108 GLN B C 1
ATOM 3658 O O . GLN B 1 108 ? 0.222 9.391 -3.086 1 96.25 108 GLN B O 1
ATOM 3663 N N . ARG B 1 109 ? -0.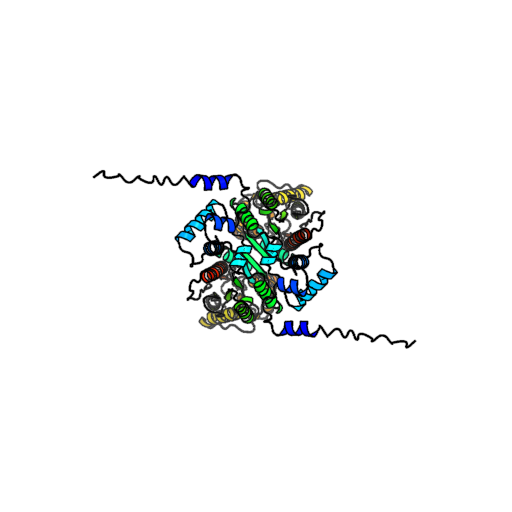676 7.445 -3.766 1 94.56 109 ARG B N 1
ATOM 3664 C CA . ARG B 1 109 ? -0.465 7.773 -5.172 1 94.56 109 ARG B CA 1
ATOM 3665 C C . ARG B 1 109 ? -1.248 9.023 -5.566 1 94.56 109 ARG B C 1
ATOM 3667 O O . ARG B 1 109 ? -0.727 9.891 -6.27 1 94.56 109 ARG B O 1
ATOM 3674 N N . GLY B 1 110 ? -2.492 9.094 -5.156 1 97 110 GLY B N 1
ATOM 3675 C CA . GLY B 1 110 ? -3.299 10.273 -5.43 1 97 110 GLY B CA 1
ATOM 3676 C C . GLY B 1 110 ? -2.703 11.555 -4.859 1 97 110 GLY B C 1
ATOM 3677 O O . GLY B 1 110 ? -2.613 12.562 -5.555 1 97 110 GLY B O 1
ATOM 3678 N N . ILE B 1 111 ? -2.254 11.445 -3.604 1 97.94 111 ILE B N 1
ATOM 3679 C CA . ILE B 1 111 ? -1.657 12.602 -2.943 1 97.94 111 ILE B CA 1
ATOM 3680 C C . ILE B 1 111 ? -0.417 13.047 -3.713 1 97.94 111 ILE B C 1
ATOM 3682 O O . ILE B 1 111 ? -0.259 14.234 -4.008 1 97.94 111 ILE B O 1
ATOM 3686 N N . LEU B 1 112 ? 0.42 12.109 -4.074 1 95.81 112 LEU B N 1
ATOM 3687 C CA . LEU B 1 112 ? 1.665 12.422 -4.766 1 95.81 112 LEU B CA 1
ATOM 3688 C C . LEU B 1 112 ? 1.386 13 -6.148 1 95.81 112 LEU B C 1
ATOM 3690 O O . LEU B 1 112 ? 2.111 13.883 -6.613 1 95.81 112 LEU B O 1
ATOM 3694 N N . GLU B 1 113 ? 0.34 12.539 -6.777 1 95.5 113 GLU B N 1
ATOM 3695 C CA . GLU B 1 113 ? -0.066 13.109 -8.055 1 95.5 113 GLU B CA 1
ATOM 3696 C C . GLU B 1 113 ? -0.477 14.57 -7.898 1 95.5 113 GLU B C 1
ATOM 3698 O O . GLU B 1 113 ? -0.195 15.398 -8.773 1 95.5 113 GLU B O 1
ATOM 3703 N N . GLY B 1 114 ? -1.132 14.875 -6.805 1 96.81 114 GLY B N 1
ATOM 3704 C CA . GLY B 1 114 ? -1.542 16.25 -6.531 1 96.81 114 GLY B CA 1
ATOM 3705 C C . GLY B 1 114 ? -0.381 17.156 -6.176 1 96.81 114 GLY B C 1
ATOM 3706 O O . GLY B 1 114 ? -0.527 18.375 -6.168 1 96.81 114 GLY B O 1
ATOM 3707 N N . LEU B 1 115 ? 0.784 16.547 -5.902 1 94.31 115 LEU B N 1
ATOM 3708 C CA . LEU B 1 115 ? 1.952 17.312 -5.473 1 94.31 115 LEU B CA 1
ATOM 3709 C C . LEU B 1 115 ? 3.016 17.328 -6.562 1 94.31 115 LEU B C 1
ATOM 3711 O O . LEU B 1 115 ? 4.141 17.781 -6.332 1 94.31 115 LEU B O 1
ATOM 3715 N N . VAL B 1 116 ? 2.607 16.859 -7.707 1 87.19 116 VAL B N 1
ATOM 3716 C CA . VAL B 1 116 ? 3.561 16.844 -8.812 1 87.19 116 VAL B CA 1
ATOM 3717 C C . VAL B 1 116 ? 4.047 18.25 -9.102 1 87.19 116 VAL B C 1
ATOM 3719 O O . VAL B 1 116 ? 3.285 19.219 -8.984 1 87.19 116 VAL B O 1
ATOM 3722 N N . ASP B 1 117 ? 5.348 18.453 -9.359 1 81.19 117 ASP B N 1
ATOM 3723 C CA . ASP B 1 117 ? 5.98 19.719 -9.742 1 81.19 117 ASP B CA 1
ATOM 3724 C C . ASP B 1 117 ? 6.059 20.672 -8.555 1 81.19 117 ASP B C 1
ATOM 3726 O O . ASP B 1 117 ? 6.051 21.891 -8.727 1 81.19 117 ASP B O 1
ATOM 3730 N N . THR B 1 118 ? 5.828 20.172 -7.352 1 86.44 118 THR B N 1
ATOM 3731 C CA . THR B 1 118 ? 6.066 20.938 -6.129 1 86.44 118 THR B CA 1
ATOM 3732 C C . THR B 1 118 ? 7.238 20.344 -5.348 1 86.44 118 THR B C 1
ATOM 3734 O O . THR B 1 118 ? 7.746 19.266 -5.695 1 86.44 118 THR B O 1
ATOM 3737 N N . ASP B 1 119 ? 7.66 21.047 -4.363 1 83.75 119 ASP B N 1
ATOM 3738 C CA . ASP B 1 119 ? 8.766 20.578 -3.533 1 83.75 119 ASP B CA 1
ATOM 3739 C C . ASP B 1 119 ? 8.258 19.938 -2.25 1 83.75 119 ASP B C 1
ATOM 3741 O O . ASP B 1 119 ? 9.039 19.625 -1.349 1 83.75 119 ASP B O 1
ATOM 3745 N N . TYR B 1 120 ? 6.93 19.75 -2.236 1 91.19 120 TYR B N 1
ATOM 3746 C CA . TYR B 1 120 ? 6.375 19.156 -1.025 1 91.19 120 TYR B CA 1
ATOM 3747 C C . TYR B 1 120 ? 6.742 17.688 -0.927 1 91.19 120 TYR B C 1
ATOM 3749 O O . TYR B 1 120 ? 6.859 17 -1.945 1 91.19 120 TYR B O 1
ATOM 3757 N N . LEU B 1 121 ? 6.945 17.281 0.298 1 93.81 121 LEU B N 1
ATOM 3758 C CA . LEU B 1 121 ? 7.281 15.898 0.604 1 93.81 121 LEU B CA 1
ATOM 3759 C C . LEU B 1 121 ? 6.172 15.234 1.411 1 93.81 121 LEU B C 1
ATOM 3761 O O . LEU B 1 121 ? 5.594 15.859 2.305 1 93.81 121 LEU B O 1
ATOM 3765 N N . LEU B 1 122 ? 5.871 14.023 1.019 1 96.94 122 LEU B N 1
ATOM 3766 C CA . LEU B 1 122 ? 4.836 13.289 1.737 1 96.94 122 LEU B CA 1
ATOM 3767 C C . LEU B 1 122 ? 5.445 12.453 2.857 1 96.94 122 LEU B C 1
ATOM 3769 O O . LEU B 1 122 ? 6.309 11.609 2.609 1 96.94 122 LEU B O 1
ATOM 3773 N N . VAL B 1 123 ? 4.969 12.703 4.07 1 96.56 123 VAL B N 1
ATOM 3774 C CA . VAL B 1 123 ? 5.383 11.961 5.254 1 96.56 123 VAL B CA 1
ATOM 3775 C C . VAL B 1 123 ? 4.227 11.094 5.754 1 96.56 123 VAL B C 1
ATOM 3777 O O . VAL B 1 123 ? 3.072 11.531 5.75 1 96.56 123 VAL B O 1
ATOM 3780 N N . LEU B 1 124 ? 4.617 9.891 6.113 1 95.62 124 LEU B N 1
ATOM 3781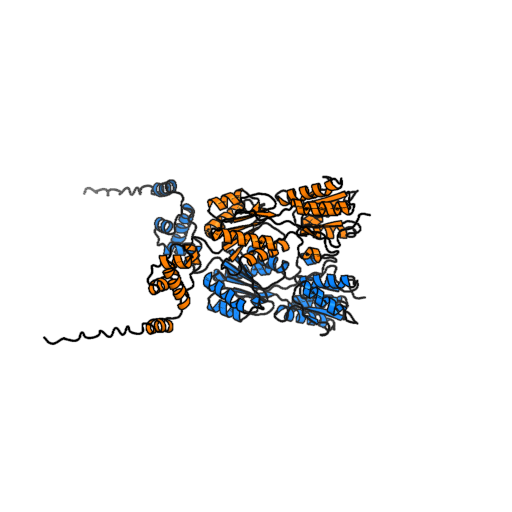 C CA . LEU B 1 124 ? 3.605 8.977 6.629 1 95.62 124 LEU B CA 1
ATOM 3782 C C . LEU B 1 124 ? 3.537 9.039 8.148 1 95.62 124 LEU B C 1
ATOM 3784 O O . LEU B 1 124 ? 4.559 8.914 8.828 1 95.62 124 LEU B O 1
ATOM 3788 N N . ILE B 1 125 ? 2.33 9.266 8.664 1 94.12 125 ILE B N 1
ATOM 3789 C CA . ILE B 1 125 ? 2.078 9.258 10.102 1 94.12 125 ILE B CA 1
ATOM 3790 C C . ILE B 1 125 ? 1.048 8.188 10.445 1 94.12 125 ILE B C 1
ATOM 3792 O O . ILE B 1 125 ? -0.156 8.398 10.281 1 94.12 125 ILE B O 1
ATOM 3796 N N . VAL B 1 126 ? 1.552 7.082 10.914 1 91.06 126 VAL B N 1
ATOM 3797 C CA . VAL B 1 126 ? 0.687 5.953 11.25 1 91.06 126 VAL B CA 1
ATOM 3798 C C . VAL B 1 126 ? 0.142 6.125 12.664 1 91.06 126 VAL B C 1
ATOM 3800 O O . VAL B 1 126 ? 0.903 6.371 13.602 1 91.06 126 VAL B O 1
ATOM 3803 N N . CYS B 1 127 ? -1.162 5.961 12.742 1 88.5 127 CYS B N 1
ATOM 3804 C CA . CYS B 1 127 ? -1.821 6.102 14.031 1 88.5 127 CYS B CA 1
ATOM 3805 C C . CYS B 1 127 ? -2.707 4.895 14.328 1 88.5 127 CYS B C 1
ATOM 3807 O O . CYS B 1 127 ? -3.123 4.188 13.414 1 88.5 127 CYS B O 1
ATOM 3809 N N . GLU B 1 128 ? -2.746 4.613 15.531 1 81.88 128 GLU B N 1
ATOM 3810 C CA . GLU B 1 128 ? -3.762 3.68 16.016 1 81.88 128 GLU B CA 1
ATOM 3811 C C . GLU B 1 128 ? -4.84 4.402 16.812 1 81.88 128 GLU B C 1
ATOM 3813 O O . GLU B 1 128 ? -4.617 4.789 17.953 1 81.88 128 GLU B O 1
ATOM 3818 N N . ARG B 1 129 ? -5.969 4.461 16.219 1 76.44 129 ARG B N 1
ATOM 3819 C CA . ARG B 1 129 ? -7.031 5.25 16.828 1 76.44 129 ARG B CA 1
ATOM 3820 C C . ARG B 1 129 ? -7.426 4.68 18.188 1 76.44 129 ARG B C 1
ATOM 3822 O O . ARG B 1 129 ? -7.902 5.406 19.062 1 76.44 129 ARG B O 1
ATOM 3829 N N . GLY B 1 130 ? -7.211 3.373 18.328 1 78.75 130 GLY B N 1
ATOM 3830 C CA . GLY B 1 130 ? -7.508 2.797 19.625 1 78.75 130 GLY B CA 1
ATOM 3831 C C . GLY B 1 130 ? -6.547 3.242 20.703 1 78.75 130 GLY B C 1
ATOM 3832 O O . GLY B 1 130 ? -6.828 3.082 21.891 1 78.75 130 GLY B O 1
ATOM 3833 N N . ASP B 1 131 ? -5.512 3.904 20.266 1 81.38 131 ASP B N 1
ATOM 3834 C CA . ASP B 1 131 ? -4.52 4.473 21.172 1 81.38 131 ASP B CA 1
ATOM 3835 C C . ASP B 1 131 ? -4.688 5.984 21.281 1 81.38 131 ASP B C 1
ATOM 3837 O O . ASP B 1 131 ? -4.332 6.727 20.359 1 81.38 131 ASP B O 1
ATOM 3841 N N . LEU B 1 132 ? -5.188 6.402 22.438 1 74 132 LEU B N 1
ATOM 3842 C CA . LEU B 1 132 ? -5.488 7.824 22.594 1 74 132 LEU B CA 1
ATOM 3843 C C . LEU B 1 132 ? -4.211 8.656 22.516 1 74 132 LEU B C 1
ATOM 3845 O O . LEU B 1 132 ? -4.27 9.867 22.281 1 74 132 LEU B O 1
ATOM 3849 N N . SER B 1 133 ? -3.172 8.023 22.609 1 85.12 133 SER B N 1
ATOM 3850 C CA . SER B 1 133 ? -1.923 8.781 22.594 1 85.12 133 SER B CA 1
ATOM 3851 C C . SER B 1 133 ? -1.546 9.188 21.172 1 85.12 133 SER B C 1
ATOM 3853 O O . SER B 1 133 ? -0.594 9.938 20.969 1 85.12 133 SER B O 1
ATOM 3855 N N . TYR B 1 134 ? -2.496 8.805 20.219 1 90 134 TYR B N 1
ATOM 3856 C CA . TYR B 1 134 ? -2.119 9.117 18.844 1 90 134 TYR B CA 1
ATOM 3857 C C . TYR B 1 134 ? -2.248 10.609 18.562 1 90 134 TYR B C 1
ATOM 3859 O O . TYR B 1 134 ? -1.502 11.164 17.75 1 90 134 TYR B O 1
ATOM 3867 N N . ARG B 1 135 ? -3.145 11.367 19.312 1 93.81 135 ARG B N 1
ATOM 3868 C CA . ARG B 1 135 ? -3.305 12.805 19.156 1 93.81 135 ARG B CA 1
ATOM 3869 C C . ARG B 1 135 ? -2.027 13.547 19.547 1 93.81 135 ARG B C 1
ATOM 3871 O O . ARG B 1 135 ? -1.612 14.477 18.844 1 93.81 135 ARG B O 1
ATOM 3878 N N . GLU B 1 136 ? -1.48 13.023 20.609 1 90.75 136 GLU B N 1
ATOM 3879 C CA . GLU B 1 136 ? -0.23 13.625 21.062 1 90.75 136 GLU B CA 1
ATOM 3880 C C . GLU B 1 136 ? 0.882 13.43 20.031 1 90.75 136 GLU B C 1
ATOM 3882 O O . GLU B 1 136 ? 1.701 14.328 19.828 1 90.75 136 GLU B O 1
ATOM 3887 N N . LYS B 1 137 ? 0.873 12.344 19.5 1 89.75 137 LYS B N 1
ATOM 3888 C CA . LYS B 1 137 ? 1.861 12.047 18.453 1 89.75 137 LYS B CA 1
ATOM 3889 C C . LYS B 1 137 ? 1.726 13.008 17.281 1 89.75 137 LYS B C 1
ATOM 3891 O O . LYS B 1 137 ? 2.721 13.555 16.812 1 89.75 137 LYS B O 1
ATOM 3896 N N . VAL B 1 138 ? 0.505 13.219 16.844 1 94.5 138 VAL B N 1
ATOM 3897 C CA . VAL B 1 138 ? 0.248 14.117 15.719 1 94.5 138 VAL B CA 1
ATOM 3898 C C . VAL B 1 138 ? 0.562 15.555 16.125 1 94.5 138 VAL B C 1
ATOM 3900 O O . VAL B 1 138 ? 1.174 16.297 15.352 1 94.5 138 VAL B O 1
ATOM 3903 N N . GLU B 1 139 ? 0.179 15.898 17.328 1 93.06 139 GLU B N 1
ATOM 3904 C CA . GLU B 1 139 ? 0.451 17.234 17.844 1 93.06 139 GLU B CA 1
ATOM 3905 C C . GLU B 1 139 ? 1.951 17.516 17.906 1 93.06 139 GLU B C 1
ATOM 3907 O O . GLU B 1 139 ? 2.41 18.578 17.469 1 93.06 139 GLU B O 1
ATOM 3912 N N . ASN B 1 140 ? 2.676 16.578 18.422 1 88 140 ASN B N 1
ATOM 3913 C CA . ASN B 1 140 ? 4.125 16.703 18.516 1 88 140 ASN B CA 1
ATOM 3914 C C . ASN B 1 140 ? 4.758 16.875 17.125 1 88 140 ASN B C 1
ATOM 3916 O O . ASN B 1 140 ? 5.68 17.672 16.953 1 88 140 ASN B O 1
ATOM 3920 N N . PHE B 1 141 ? 4.25 16.141 16.203 1 90.5 141 PHE B N 1
ATOM 3921 C CA . PHE B 1 141 ? 4.719 16.266 14.82 1 90.5 141 PHE B CA 1
ATOM 3922 C C . PHE B 1 141 ? 4.488 17.672 14.305 1 90.5 141 PHE B C 1
ATOM 3924 O O . PHE B 1 141 ? 5.383 18.281 13.695 1 90.5 141 PHE B O 1
ATOM 3931 N N . VAL B 1 142 ? 3.336 18.188 14.555 1 92.56 142 VAL B N 1
ATOM 3932 C CA . VAL B 1 142 ? 2.957 19.516 14.078 1 92.56 142 VAL B CA 1
ATOM 3933 C C . VAL B 1 142 ? 3.852 20.562 14.727 1 92.56 142 VAL B C 1
ATOM 3935 O O . VAL B 1 142 ? 4.34 21.469 14.047 1 92.56 142 VAL B O 1
ATOM 3938 N N . ILE B 1 143 ? 4.09 20.422 16 1 86.75 143 ILE B N 1
ATOM 3939 C CA . ILE B 1 143 ? 4.879 21.391 16.75 1 86.75 143 ILE B CA 1
ATOM 3940 C C . ILE B 1 143 ? 6.332 21.344 16.281 1 86.75 143 ILE B C 1
ATOM 3942 O O . ILE B 1 143 ? 6.949 22.391 16.031 1 86.75 143 ILE B O 1
ATOM 3946 N N . GLN B 1 144 ? 6.816 20.188 16.047 1 81.69 144 GLN B N 1
ATOM 3947 C CA . GLN B 1 144 ? 8.234 20.016 15.773 1 81.69 144 GLN B CA 1
ATOM 3948 C C . GLN B 1 144 ? 8.547 20.297 14.305 1 81.69 144 GLN B C 1
ATOM 3950 O O . GLN B 1 144 ? 9.594 20.859 13.984 1 81.69 144 GLN B O 1
ATOM 3955 N N . GLN B 1 145 ? 7.605 19.891 13.43 1 86.56 145 GLN B N 1
ATOM 3956 C CA . GLN B 1 145 ? 7.953 19.891 12.016 1 86.56 145 GLN B CA 1
ATOM 3957 C C . GLN B 1 145 ? 7.289 21.062 11.289 1 86.56 145 GLN B C 1
ATOM 3959 O O . GLN B 1 145 ? 7.691 21.422 10.18 1 86.56 145 GLN B O 1
ATOM 3964 N N . ARG B 1 146 ? 6.262 21.625 11.898 1 89 146 ARG B N 1
ATOM 3965 C CA . ARG B 1 146 ? 5.516 22.719 11.297 1 89 146 ARG B CA 1
ATOM 3966 C C . ARG B 1 146 ? 5.199 22.438 9.828 1 89 146 ARG B C 1
ATOM 3968 O O . ARG B 1 146 ? 5.539 23.219 8.945 1 89 146 ARG B O 1
ATOM 3975 N N . PRO B 1 147 ? 4.457 21.312 9.586 1 93.5 147 PRO B N 1
ATOM 3976 C CA . PRO B 1 147 ? 4.172 20.906 8.211 1 93.5 147 PRO B CA 1
ATOM 3977 C C . PRO B 1 147 ? 3.271 21.906 7.477 1 93.5 147 PRO B C 1
ATOM 3979 O O . PRO B 1 147 ? 2.559 22.672 8.117 1 93.5 147 PRO B O 1
ATOM 3982 N N . MET B 1 148 ? 3.389 21.859 6.152 1 91.88 148 MET B N 1
ATOM 3983 C CA . MET B 1 148 ? 2.484 22.641 5.32 1 91.88 148 MET B CA 1
ATOM 3984 C C . MET B 1 148 ? 1.032 22.25 5.57 1 91.88 148 MET B C 1
ATOM 3986 O O . MET B 1 148 ? 0.135 23.094 5.496 1 91.88 148 MET B O 1
ATOM 3990 N N . GLY B 1 149 ? 0.846 21.016 5.832 1 96.88 149 GLY B N 1
ATOM 3991 C CA . GLY B 1 149 ? -0.498 20.547 6.133 1 96.88 149 GLY B CA 1
ATOM 3992 C C . GLY B 1 149 ? -0.575 19.047 6.344 1 96.88 149 GLY B C 1
ATOM 3993 O O . GLY B 1 149 ? 0.401 18.328 6.109 1 96.88 149 GLY B O 1
ATOM 3994 N N . LEU B 1 150 ? -1.747 18.625 6.848 1 98.38 150 LEU B N 1
ATOM 3995 C CA . LEU B 1 150 ? -2.014 17.219 7.078 1 98.38 150 LEU B CA 1
ATOM 3996 C C . LEU B 1 150 ? -3.227 16.75 6.281 1 98.38 150 LEU B C 1
ATOM 3998 O O . LEU B 1 150 ? -4.188 17.5 6.113 1 98.38 150 LEU B O 1
ATOM 4002 N N . ILE B 1 151 ? -3.15 15.602 5.742 1 98.62 151 ILE B N 1
ATOM 4003 C CA . ILE B 1 151 ? -4.293 14.906 5.168 1 98.62 151 ILE B CA 1
ATOM 4004 C C . ILE B 1 151 ? -4.738 13.781 6.105 1 98.62 151 ILE B C 1
ATOM 4006 O O . ILE B 1 151 ? -3.975 12.852 6.375 1 98.62 151 ILE B O 1
ATOM 4010 N N . LEU B 1 152 ? -5.938 13.898 6.637 1 97.56 152 LEU B N 1
ATOM 4011 C CA . LEU B 1 152 ? -6.496 12.938 7.582 1 97.56 152 LEU B CA 1
ATOM 4012 C C . LEU B 1 152 ? -7.457 11.977 6.883 1 97.56 152 LEU B C 1
ATOM 4014 O O . LEU B 1 152 ? -8.414 12.414 6.246 1 97.56 152 LEU B O 1
ATOM 4018 N N . THR B 1 153 ? -7.164 10.711 6.949 1 95.94 153 THR B N 1
ATOM 4019 C CA . THR B 1 153 ? -8.055 9.703 6.383 1 95.94 153 THR B CA 1
ATOM 4020 C C . THR B 1 153 ? -8.922 9.078 7.469 1 95.94 153 THR B C 1
ATOM 4022 O O . THR B 1 153 ? -8.609 9.18 8.656 1 95.94 153 THR B O 1
ATOM 4025 N N . PRO B 1 154 ? -10.062 8.438 7.043 1 92.62 154 PRO B N 1
ATOM 4026 C CA . PRO B 1 154 ? -10.891 7.75 8.047 1 92.62 154 PRO B CA 1
ATOM 4027 C C . PRO B 1 154 ? -10.148 6.613 8.734 1 92.62 154 PRO B C 1
ATOM 4029 O O . PRO B 1 154 ? -9.336 5.922 8.109 1 92.62 154 PRO B O 1
ATOM 4032 N N . SER B 1 155 ? -10.297 6.484 10.102 1 90.56 155 SER B N 1
ATOM 4033 C CA . SER B 1 155 ? -11.281 7.176 10.93 1 90.56 155 SER B CA 1
ATOM 4034 C C . SER B 1 155 ? -10.656 8.359 11.664 1 90.56 155 SER B C 1
ATOM 4036 O O . SER B 1 155 ? -11.344 9.07 12.398 1 90.56 155 SER B O 1
ATOM 4038 N N . VAL B 1 156 ? -9.336 8.633 11.414 1 92.81 156 VAL B N 1
ATOM 4039 C CA . VAL B 1 156 ? -8.633 9.742 12.055 1 92.81 156 VAL B CA 1
ATOM 4040 C C . VAL B 1 156 ? -9.289 11.062 11.664 1 92.81 156 VAL B C 1
ATOM 4042 O O . VAL B 1 156 ? -9.375 11.984 12.477 1 92.81 156 VAL B O 1
ATOM 4045 N N . SER B 1 157 ? -9.766 11.102 10.477 1 95.44 157 SER B N 1
ATOM 4046 C CA . SER B 1 157 ? -10.367 12.312 9.938 1 95.44 157 SER B CA 1
ATOM 4047 C C . SER B 1 157 ? -11.664 12.664 10.664 1 95.44 157 SER B C 1
ATOM 4049 O O . SER B 1 157 ? -12.164 13.781 10.547 1 95.44 157 SER B O 1
ATOM 4051 N N . GLU B 1 158 ? -12.172 11.75 11.43 1 93.88 158 GLU B N 1
ATOM 4052 C CA . GLU B 1 158 ? -13.461 11.922 12.086 1 93.88 158 GLU B CA 1
ATOM 4053 C C . GLU B 1 158 ? -13.289 12.336 13.547 1 93.88 158 GLU B C 1
ATOM 4055 O O . GLU B 1 158 ? -14.273 12.461 14.281 1 93.88 158 GLU B O 1
ATOM 4060 N N . ASP B 1 159 ? -12.109 12.602 13.953 1 93.62 159 ASP B N 1
ATOM 4061 C CA . ASP B 1 159 ? -11.773 13.016 15.305 1 93.62 159 ASP B CA 1
ATOM 4062 C C . ASP B 1 159 ? -11.781 14.539 15.438 1 93.62 159 ASP B C 1
ATOM 4064 O O . ASP B 1 159 ? -10.789 15.195 15.109 1 93.62 159 ASP B O 1
ATOM 4068 N N . ASP B 1 160 ? -12.812 15.078 16.078 1 95.31 160 ASP B N 1
ATOM 4069 C CA . ASP B 1 160 ? -12.961 16.516 16.234 1 95.31 160 ASP B CA 1
ATOM 4070 C C . ASP B 1 160 ? -11.891 17.094 17.156 1 95.31 160 ASP B C 1
ATOM 4072 O O . ASP B 1 160 ? -11.453 18.234 16.984 1 95.31 160 ASP B O 1
ATOM 4076 N N . ASN B 1 161 ? -11.508 16.281 18.094 1 94.69 161 ASN B N 1
ATOM 4077 C CA . ASN B 1 161 ? -10.477 16.75 19 1 94.69 161 ASN B CA 1
ATOM 4078 C C . ASN B 1 161 ? -9.148 16.969 18.297 1 94.69 161 ASN B C 1
ATOM 4080 O O . ASN B 1 161 ? -8.43 17.938 18.562 1 94.69 161 ASN B O 1
ATOM 4084 N N . LEU B 1 162 ? -8.844 16.094 17.391 1 95.69 162 LEU B N 1
ATOM 4085 C CA . LEU B 1 162 ? -7.613 16.266 16.609 1 95.69 162 LEU B CA 1
ATOM 4086 C C . LEU B 1 162 ? -7.684 17.516 15.742 1 95.69 162 LEU B C 1
ATOM 4088 O O . LEU B 1 162 ? -6.711 18.266 15.664 1 95.69 162 LEU B O 1
ATOM 4092 N N . ALA B 1 163 ? -8.836 17.719 15.102 1 97.19 163 ALA B N 1
ATOM 4093 C CA . ALA B 1 163 ? -9.016 18.906 14.266 1 97.19 163 ALA B CA 1
ATOM 4094 C C . ALA B 1 163 ? -8.82 20.188 15.086 1 97.19 163 ALA B C 1
ATOM 4096 O O . ALA B 1 163 ? -8.211 21.141 14.609 1 97.19 163 ALA B O 1
ATOM 4097 N N . GLU B 1 164 ? -9.297 20.203 16.281 1 97.19 164 GLU B N 1
ATOM 4098 C CA . GLU B 1 164 ? -9.156 21.344 17.172 1 97.19 164 GLU B CA 1
ATOM 4099 C C . GLU B 1 164 ? -7.695 21.594 17.531 1 97.19 164 GLU B C 1
ATOM 4101 O O . GLU B 1 164 ? -7.23 22.734 17.516 1 97.19 164 GLU B O 1
ATOM 4106 N N . ILE B 1 165 ? -7.039 20.516 17.828 1 96 165 ILE B N 1
ATOM 4107 C CA . ILE B 1 165 ? -5.617 20.594 18.141 1 96 165 ILE B CA 1
ATOM 4108 C C . ILE B 1 165 ? -4.867 21.219 16.953 1 96 165 ILE B C 1
ATOM 4110 O O . ILE B 1 165 ? -4.023 22.094 17.141 1 96 165 ILE B O 1
ATOM 4114 N N . LEU B 1 166 ? -5.188 20.797 15.75 1 97.56 166 LEU B N 1
ATOM 4115 C CA . LEU B 1 166 ? -4.516 21.2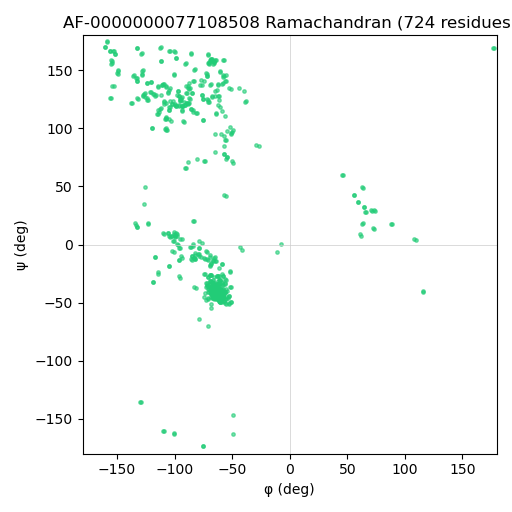97 14.547 1 97.56 166 LEU B CA 1
ATOM 4116 C C . LEU B 1 166 ? -4.812 22.781 14.336 1 97.56 166 LEU B C 1
ATOM 4118 O O . LEU B 1 166 ? -3.918 23.547 13.969 1 97.56 166 LEU B O 1
ATOM 4122 N N . ARG B 1 167 ? -6.012 23.234 14.625 1 96 167 ARG B N 1
ATOM 4123 C CA . ARG B 1 167 ? -6.383 24.641 14.508 1 96 167 ARG B CA 1
ATOM 4124 C C . ARG B 1 167 ? -5.645 25.484 15.539 1 96 167 ARG B C 1
ATOM 4126 O O . ARG B 1 167 ? -5.184 26.578 15.227 1 96 167 ARG B O 1
ATOM 4133 N N . GLU B 1 168 ? -5.527 24.953 16.688 1 94.75 168 GLU B N 1
ATOM 4134 C CA . GLU B 1 168 ? -4.848 25.656 17.766 1 94.75 168 GLU B CA 1
ATOM 4135 C C . GLU B 1 168 ? -3.385 25.922 17.422 1 94.75 168 GLU B C 1
ATOM 4137 O O . GLU B 1 168 ? -2.814 26.922 17.844 1 94.75 168 GLU B O 1
ATOM 4142 N N . HIS B 1 169 ? -2.84 25.047 16.672 1 93 169 HIS B N 1
ATOM 4143 C CA . HIS B 1 169 ? -1.436 25.172 16.297 1 93 169 HIS B CA 1
ATOM 4144 C C . HIS B 1 169 ? -1.287 25.797 14.914 1 93 169 HIS B C 1
ATOM 4146 O O . HIS B 1 169 ? -0.199 25.781 14.336 1 93 169 HIS B O 1
ATOM 4152 N N . ASP B 1 170 ? -2.357 26.25 14.352 1 92.38 170 ASP B N 1
ATOM 4153 C CA . ASP B 1 170 ? -2.391 26.906 13.047 1 92.38 170 ASP B CA 1
ATOM 4154 C C . ASP B 1 170 ? -1.854 25.984 11.961 1 92.38 170 ASP B C 1
ATOM 4156 O O . ASP B 1 170 ? -1.089 26.406 11.094 1 92.38 170 ASP B O 1
ATOM 4160 N N . CYS B 1 171 ? -2.156 24.703 12.094 1 95.12 171 CYS B N 1
ATOM 4161 C CA . CYS B 1 171 ? -1.799 23.719 11.078 1 95.12 171 CYS B CA 1
ATOM 4162 C C . CYS B 1 171 ? -2.955 23.484 10.117 1 95.12 171 CYS B C 1
ATOM 4164 O O . CYS B 1 171 ? -4.062 23.141 10.539 1 95.12 171 CYS B O 1
ATOM 4166 N N . ASP B 1 172 ? -2.664 23.656 8.812 1 96.12 172 ASP B N 1
ATOM 4167 C CA . ASP B 1 172 ? -3.684 23.359 7.812 1 96.12 172 ASP B CA 1
ATOM 4168 C C . ASP B 1 172 ? -3.898 21.859 7.68 1 96.12 172 ASP B C 1
ATOM 4170 O O . ASP B 1 172 ? -2.979 21.062 7.914 1 96.12 172 ASP B O 1
ATOM 4174 N N . TYR B 1 173 ? -5.125 21.484 7.379 1 98.19 173 TYR B N 1
ATOM 4175 C CA . TYR B 1 173 ? -5.438 20.062 7.219 1 98.19 173 TYR B CA 1
ATOM 4176 C C . TYR B 1 173 ? -6.648 19.875 6.316 1 98.19 173 TYR B C 1
ATOM 4178 O O . TYR B 1 173 ? -7.406 20.812 6.074 1 98.19 173 TYR B O 1
ATOM 4186 N N . VAL B 1 174 ? -6.781 18.703 5.742 1 98.62 174 VAL B N 1
ATOM 4187 C CA . VAL B 1 174 ? -7.949 18.25 4.996 1 98.62 174 VAL B CA 1
ATOM 4188 C C . VAL B 1 174 ? -8.477 16.953 5.602 1 98.62 174 VAL B C 1
ATOM 4190 O O . VAL B 1 174 ? -7.723 15.992 5.77 1 98.62 174 VAL B O 1
ATOM 4193 N N . ARG B 1 175 ? -9.727 16.922 5.984 1 98.38 175 ARG B N 1
ATOM 4194 C CA . ARG B 1 175 ? -10.406 15.734 6.492 1 98.38 175 ARG B CA 1
ATOM 4195 C C . ARG B 1 175 ? -11.18 15.031 5.383 1 98.38 175 ARG B C 1
ATOM 4197 O O . ARG B 1 175 ? -12.039 15.633 4.738 1 98.38 175 ARG B O 1
ATOM 4204 N N . ILE B 1 176 ? -10.859 13.82 5.086 1 97.69 176 ILE B N 1
ATOM 4205 C CA . ILE B 1 176 ? -11.648 12.977 4.188 1 97.69 176 ILE B CA 1
ATOM 4206 C C . ILE B 1 176 ? -12.672 12.18 4.984 1 97.69 176 ILE B C 1
ATOM 4208 O O . ILE B 1 176 ? -12.305 11.422 5.887 1 97.69 176 ILE B O 1
ATOM 4212 N N . ALA B 1 177 ? -13.93 12.352 4.699 1 96.81 177 ALA B N 1
ATOM 4213 C CA . ALA B 1 177 ? -14.969 11.695 5.484 1 96.81 177 ALA B CA 1
ATOM 4214 C C . ALA B 1 177 ? -16.234 11.477 4.652 1 96.81 177 ALA B C 1
ATOM 4216 O O . ALA B 1 177 ? -16.375 12.055 3.574 1 96.81 177 ALA B O 1
ATOM 4217 N N . SER B 1 178 ? -17.078 10.664 5.211 1 96.44 178 SER B N 1
ATOM 4218 C CA . SER B 1 178 ? -18.328 10.367 4.508 1 96.44 178 SER B CA 1
ATOM 4219 C C . SER B 1 178 ? -19.469 11.234 5.023 1 96.44 178 SER B C 1
ATOM 4221 O O . SER B 1 178 ? -20.609 11.086 4.578 1 96.44 178 SER B O 1
ATOM 4223 N N . VAL B 1 179 ? -19.234 12.109 5.988 1 95.75 179 VAL B N 1
ATOM 4224 C CA . VAL B 1 179 ? -20.203 13.055 6.539 1 95.75 179 VAL B CA 1
ATOM 4225 C C . VAL B 1 179 ? -19.578 14.445 6.617 1 95.75 179 VAL B C 1
ATOM 4227 O O . VAL B 1 179 ? -18.375 14.602 6.426 1 95.75 179 VAL B O 1
ATOM 4230 N N . ASP B 1 180 ? -20.422 15.43 6.883 1 95.19 180 ASP B N 1
ATOM 4231 C CA . ASP B 1 180 ? -19.922 16.797 7.039 1 95.19 180 ASP B CA 1
ATOM 4232 C C . ASP B 1 180 ? -19.234 16.969 8.391 1 95.19 180 ASP B C 1
ATOM 4234 O O . ASP B 1 180 ? -19.906 17.047 9.422 1 95.19 180 ASP B O 1
ATOM 4238 N N . VAL B 1 181 ? -17.906 17.062 8.312 1 95.81 181 VAL B N 1
ATOM 4239 C CA . VAL B 1 181 ? -17.172 17.109 9.578 1 95.81 181 VAL B CA 1
ATOM 4240 C C . VAL B 1 181 ? -16.438 18.438 9.695 1 95.81 181 VAL B C 1
ATOM 4242 O O . VAL B 1 181 ? -15.867 18.75 10.75 1 95.81 181 VAL B O 1
ATOM 4245 N N . ASP B 1 182 ? -16.344 19.25 8.648 1 97.31 182 ASP B N 1
ATOM 4246 C CA . ASP B 1 182 ? -15.586 20.5 8.641 1 97.31 182 ASP B CA 1
ATOM 4247 C C . ASP B 1 182 ? -16.078 21.438 7.539 1 97.31 182 ASP B C 1
ATOM 4249 O O . ASP B 1 182 ? -17.016 21.109 6.809 1 97.31 182 ASP B O 1
ATOM 4253 N N . GLU B 1 183 ? -15.578 22.672 7.449 1 96.31 183 GLU B N 1
ATOM 4254 C CA . GLU B 1 183 ? -15.891 23.609 6.371 1 96.31 183 GLU B CA 1
ATOM 4255 C C . GLU B 1 183 ? -15.32 23.125 5.039 1 96.31 183 GLU B C 1
ATOM 4257 O O . GLU B 1 183 ? -14.383 22.312 5.016 1 96.31 183 GLU B O 1
ATOM 4262 N N . PRO B 1 184 ? -15.789 23.562 3.928 1 96.62 184 PRO B N 1
ATOM 4263 C CA . PRO B 1 184 ? -15.398 23.109 2.592 1 96.62 184 PRO B CA 1
ATOM 4264 C C . PRO B 1 184 ? -13.898 23.219 2.34 1 96.62 184 PRO B C 1
ATOM 4266 O O . PRO B 1 184 ? -13.32 22.391 1.628 1 96.62 184 PRO B O 1
ATOM 4269 N N . SER B 1 185 ? -13.273 24.141 2.938 1 95.88 185 SER B N 1
ATOM 4270 C CA . SER B 1 185 ? -11.844 24.344 2.705 1 95.88 185 SER B CA 1
ATOM 4271 C C . SER B 1 185 ? -11.008 23.328 3.475 1 95.88 185 SER B C 1
ATOM 4273 O O . SER B 1 185 ? -9.789 23.266 3.289 1 95.88 185 SER B O 1
ATOM 4275 N N . ARG B 1 186 ? -11.703 22.469 4.285 1 97.25 186 ARG B N 1
ATOM 4276 C CA . ARG B 1 186 ? -10.938 21.578 5.16 1 97.25 186 ARG B CA 1
ATOM 4277 C C . ARG B 1 186 ? -11.453 20.156 5.07 1 97.25 186 ARG B C 1
ATOM 4279 O O . ARG B 1 186 ? -11.164 19.328 5.938 1 97.25 186 ARG B O 1
ATOM 4286 N N . MET B 1 187 ? -12.242 19.906 4.031 1 97.94 187 MET B N 1
ATOM 4287 C CA . MET B 1 187 ? -12.719 18.531 3.977 1 97.94 187 MET B CA 1
ATOM 4288 C C . MET B 1 187 ? -13.062 18.125 2.547 1 97.94 187 MET B C 1
ATOM 4290 O O . MET B 1 187 ? -13.258 18.984 1.685 1 97.94 187 MET B O 1
ATOM 4294 N N . ILE B 1 188 ? -13.047 16.891 2.252 1 98.25 188 ILE B N 1
ATOM 4295 C CA . ILE B 1 188 ? -13.594 16.219 1.081 1 98.25 188 ILE B CA 1
ATOM 4296 C C . ILE B 1 188 ? -14.617 15.172 1.521 1 98.25 188 ILE B C 1
ATOM 4298 O O . ILE B 1 188 ? -14.359 14.391 2.445 1 98.25 188 ILE B O 1
ATOM 4302 N N . ARG B 1 189 ? -15.727 15.172 0.927 1 97.81 189 ARG B N 1
ATOM 4303 C CA . ARG B 1 189 ? -16.797 14.289 1.358 1 97.81 189 ARG B CA 1
ATOM 4304 C C . ARG B 1 189 ? -17.031 13.18 0.34 1 97.81 189 ARG B C 1
ATOM 4306 O O . ARG B 1 189 ? -17.203 13.445 -0.852 1 97.81 189 ARG B O 1
ATOM 4313 N N . SER B 1 190 ? -16.953 11.977 0.772 1 97 190 SER B N 1
ATOM 4314 C CA . SER B 1 190 ? -17.406 10.836 -0.019 1 97 190 SER B CA 1
ATOM 4315 C C . SER B 1 190 ? -18.891 10.562 0.212 1 97 190 SER B C 1
ATOM 4317 O O . SER B 1 190 ? -19.344 10.547 1.354 1 97 190 SER B O 1
ATOM 4319 N N . LEU B 1 191 ? -19.656 10.352 -0.787 1 97.94 191 LEU B N 1
ATOM 4320 C CA . LEU B 1 191 ? -21.078 10.117 -0.673 1 97.94 191 LEU B CA 1
ATOM 4321 C C . LEU B 1 191 ? -21.375 8.625 -0.527 1 97.94 191 LEU B C 1
ATOM 4323 O O . LEU B 1 191 ? -22.047 8.039 -1.381 1 97.94 191 LEU B O 1
ATOM 4327 N N . ASP B 1 192 ? -20.938 8.086 0.59 1 97.94 192 ASP B N 1
ATOM 4328 C CA . ASP B 1 192 ? -21 6.652 0.855 1 97.94 192 ASP B CA 1
ATOM 4329 C C . ASP B 1 192 ? -22.438 6.156 0.861 1 97.94 192 ASP B C 1
ATOM 4331 O O . ASP B 1 192 ? -22.719 5.027 0.457 1 97.94 192 ASP B O 1
ATOM 4335 N N . PHE B 1 193 ? -23.359 7.004 1.398 1 98.12 193 PHE B N 1
ATOM 4336 C CA . PHE B 1 193 ? -24.781 6.648 1.425 1 98.12 193 PHE B CA 1
ATOM 4337 C C . PHE B 1 193 ? -25.266 6.285 0.028 1 98.12 193 PHE B C 1
ATOM 4339 O O . PHE B 1 193 ? -25.906 5.242 -0.163 1 98.12 193 PHE B O 1
ATOM 4346 N N . ASP B 1 194 ? -24.922 7.074 -0.934 1 98.38 194 ASP B N 1
ATOM 4347 C CA . ASP B 1 194 ? -25.375 6.895 -2.309 1 98.38 194 ASP B CA 1
ATOM 4348 C C . ASP B 1 194 ? -24.797 5.617 -2.916 1 98.38 194 ASP B C 1
ATOM 4350 O O . ASP B 1 194 ? -25.5 4.875 -3.598 1 98.38 194 ASP B O 1
ATOM 4354 N N . GLY B 1 195 ? -23.5 5.418 -2.693 1 98.38 195 GLY B N 1
ATOM 4355 C CA . GLY B 1 195 ? -22.875 4.203 -3.188 1 98.38 195 GLY B CA 1
ATOM 4356 C C . GLY B 1 195 ? -23.484 2.939 -2.613 1 98.38 195 GLY B C 1
ATOM 4357 O O . GLY B 1 195 ? -23.734 1.979 -3.342 1 98.38 195 GLY B O 1
ATOM 4358 N N . ALA B 1 196 ? -23.734 2.998 -1.337 1 98.62 196 ALA B N 1
ATOM 4359 C CA . ALA B 1 196 ? -24.328 1.838 -0.674 1 98.62 196 ALA B CA 1
ATOM 4360 C C . ALA B 1 196 ? -25.781 1.626 -1.124 1 98.62 196 ALA B C 1
ATOM 4362 O O . ALA B 1 196 ? -26.234 0.488 -1.226 1 98.62 196 ALA B O 1
ATOM 4363 N N . ALA B 1 197 ? -26.484 2.697 -1.396 1 98.75 197 ALA B N 1
ATOM 4364 C CA . ALA B 1 197 ? -27.844 2.594 -1.922 1 98.75 197 ALA B CA 1
ATOM 4365 C C . ALA B 1 197 ? -27.844 1.886 -3.273 1 98.75 197 ALA B C 1
ATOM 4367 O O . ALA B 1 197 ? -28.734 1.076 -3.551 1 98.75 197 ALA B O 1
ATOM 4368 N N . ASP B 1 198 ? -26.844 2.178 -4.094 1 98.69 198 ASP B N 1
ATOM 4369 C CA . ASP B 1 198 ? -26.719 1.507 -5.383 1 98.69 198 ASP B CA 1
ATOM 4370 C C . ASP B 1 198 ? -26.547 -0.001 -5.203 1 98.69 198 ASP B C 1
ATOM 4372 O O . ASP B 1 198 ? -27.141 -0.787 -5.953 1 98.69 198 ASP B O 1
ATOM 4376 N N . ALA B 1 199 ? -25.75 -0.345 -4.211 1 98.81 199 ALA B N 1
ATOM 4377 C CA . ALA B 1 199 ? -25.562 -1.763 -3.914 1 98.81 199 ALA B CA 1
ATOM 4378 C C . ALA B 1 199 ? -26.859 -2.412 -3.473 1 98.81 199 ALA B C 1
ATOM 4380 O O . ALA B 1 199 ? -27.203 -3.508 -3.924 1 98.81 199 ALA B O 1
ATOM 4381 N N . GLY B 1 200 ? -27.578 -1.728 -2.621 1 98.81 200 GLY B N 1
ATOM 4382 C CA . GLY B 1 200 ? -28.875 -2.215 -2.184 1 98.81 200 GLY B CA 1
ATOM 4383 C C . GLY B 1 200 ? -29.859 -2.393 -3.322 1 98.81 200 GLY B C 1
ATOM 4384 O O . GLY B 1 200 ? -30.516 -3.43 -3.426 1 98.81 200 GLY B O 1
ATOM 4385 N N . ARG B 1 201 ? -29.969 -1.404 -4.207 1 98.75 201 ARG B N 1
ATOM 4386 C CA . ARG B 1 201 ? -30.844 -1.464 -5.375 1 98.75 201 ARG B CA 1
ATOM 4387 C C . ARG B 1 201 ? -30.484 -2.656 -6.258 1 98.75 201 ARG B C 1
ATOM 4389 O O . ARG B 1 201 ? -31.375 -3.381 -6.711 1 98.75 201 ARG B O 1
ATOM 4396 N N . HIS B 1 202 ? -29.203 -2.824 -6.453 1 98.88 202 HIS B N 1
ATOM 4397 C CA . HIS B 1 202 ? -28.734 -3.904 -7.312 1 98.88 202 HIS B CA 1
ATOM 4398 C C . HIS B 1 202 ? -29.156 -5.266 -6.777 1 98.88 202 HIS B C 1
ATOM 4400 O O . HIS B 1 202 ? -29.719 -6.082 -7.516 1 98.88 202 HIS B O 1
ATOM 4406 N N . LEU B 1 203 ? -28.938 -5.504 -5.48 1 98.88 203 LEU B N 1
ATOM 4407 C CA . LEU B 1 203 ? -29.281 -6.785 -4.867 1 98.88 203 LEU B CA 1
ATOM 4408 C C . LEU B 1 203 ? -30.781 -7.02 -4.871 1 98.88 203 LEU B C 1
ATOM 4410 O O . LEU B 1 203 ? -31.234 -8.125 -5.148 1 98.88 203 LEU B O 1
ATOM 4414 N N . ALA B 1 204 ? -31.562 -5.988 -4.605 1 98.75 204 ALA B N 1
ATOM 4415 C CA . ALA B 1 204 ? -33 -6.098 -4.613 1 98.75 204 ALA B CA 1
ATOM 4416 C C . ALA B 1 204 ? -33.531 -6.387 -6.02 1 98.75 204 ALA B C 1
ATOM 4418 O O . ALA B 1 204 ? -34.438 -7.207 -6.195 1 98.75 204 ALA B O 1
ATOM 4419 N N . GLN B 1 205 ? -32.969 -5.695 -7 1 98.69 205 GLN B N 1
ATOM 4420 C CA . GLN B 1 205 ? -33.375 -5.867 -8.391 1 98.69 205 GLN B CA 1
ATOM 4421 C C . GLN B 1 205 ? -33.094 -7.285 -8.875 1 98.69 205 GLN B C 1
ATOM 4423 O O . GLN B 1 205 ? -33.844 -7.816 -9.711 1 98.69 205 GLN B O 1
ATOM 4428 N N . LEU B 1 206 ? -32.031 -7.887 -8.398 1 98.75 206 LEU B N 1
ATOM 4429 C CA . LEU B 1 206 ? -31.703 -9.266 -8.742 1 98.75 206 LEU B CA 1
ATOM 4430 C C . LEU B 1 206 ? -32.688 -10.234 -8.117 1 98.75 206 LEU B C 1
ATOM 4432 O O . LEU B 1 206 ? -32.781 -11.398 -8.508 1 98.75 206 LEU B O 1
ATOM 4436 N N . GLY B 1 207 ? -33.438 -9.742 -7.059 1 98.69 207 GLY B N 1
ATOM 4437 C CA . GLY B 1 207 ? -34.469 -10.562 -6.461 1 98.69 207 GLY B CA 1
ATOM 4438 C C . GLY B 1 207 ? -34.125 -11.055 -5.07 1 98.69 207 GLY B C 1
ATOM 4439 O O . GLY B 1 207 ? -34.844 -11.852 -4.484 1 98.69 207 GLY B O 1
ATOM 4440 N N . HIS B 1 208 ? -32.969 -10.625 -4.504 1 98.75 208 HIS B N 1
ATOM 4441 C CA . HIS B 1 208 ? -32.594 -11.047 -3.16 1 98.75 208 HIS B CA 1
ATOM 4442 C C . HIS B 1 208 ? -33.531 -10.43 -2.109 1 98.75 208 HIS B C 1
ATOM 4444 O O . HIS B 1 208 ? -33.844 -9.242 -2.18 1 98.75 208 HIS B O 1
ATOM 4450 N N . LYS B 1 209 ? -33.938 -11.172 -1.148 1 98 209 LYS B N 1
ATOM 4451 C CA . LYS B 1 209 ? -34.812 -10.711 -0.077 1 98 209 LYS B CA 1
ATOM 4452 C C . LYS B 1 209 ? -34.125 -10.828 1.282 1 98 209 LYS B C 1
ATOM 4454 O O . LYS B 1 209 ? -34.406 -10.062 2.203 1 98 209 LYS B O 1
ATOM 4459 N N . ARG B 1 210 ? -33.281 -11.82 1.412 1 98 210 ARG B N 1
ATOM 4460 C CA . ARG B 1 210 ? -32.5 -12.016 2.633 1 98 210 ARG B CA 1
ATOM 4461 C C . ARG B 1 210 ? -31.047 -11.648 2.422 1 98 210 ARG B C 1
ATOM 4463 O O . ARG B 1 210 ? -30.25 -12.469 1.963 1 98 210 ARG B O 1
ATOM 4470 N N . ILE B 1 211 ? -30.734 -10.492 2.832 1 98.5 211 ILE B N 1
ATOM 4471 C CA . ILE B 1 211 ? -29.438 -9.898 2.537 1 98.5 211 ILE B CA 1
ATOM 4472 C C . ILE B 1 211 ? -28.656 -9.664 3.836 1 98.5 211 ILE B C 1
ATOM 4474 O O . ILE B 1 211 ? -29.219 -9.156 4.812 1 98.5 211 ILE B O 1
ATOM 4478 N N . GLY B 1 212 ? -27.406 -10.148 3.891 1 98.75 212 GLY B N 1
ATOM 4479 C CA . GLY B 1 212 ? -26.5 -9.844 5 1 98.75 212 GLY B CA 1
ATOM 4480 C C . GLY B 1 212 ? -25.656 -8.609 4.758 1 98.75 212 GLY B C 1
ATOM 4481 O O . GLY B 1 212 ? -25.469 -8.188 3.615 1 98.75 212 GLY B O 1
ATOM 4482 N N . HIS B 1 213 ? -25.234 -8.031 5.871 1 98.81 213 HIS B N 1
ATOM 4483 C CA . HIS B 1 213 ? -24.328 -6.891 5.812 1 98.81 213 HIS B CA 1
ATOM 4484 C C . HIS B 1 213 ? -23.219 -7.012 6.855 1 98.81 213 HIS B C 1
ATOM 4486 O O . HIS B 1 213 ? -23.5 -7.195 8.039 1 98.81 213 HIS B O 1
ATOM 4492 N N . ILE B 1 214 ? -21.969 -7.008 6.367 1 98.75 214 ILE B N 1
ATOM 4493 C CA . ILE B 1 214 ? -20.812 -6.938 7.246 1 98.75 214 ILE B CA 1
ATOM 4494 C C . ILE B 1 214 ? -20.172 -5.555 7.152 1 98.75 214 ILE B C 1
ATOM 4496 O O . ILE B 1 214 ? -19.625 -5.184 6.105 1 98.75 214 ILE B O 1
ATOM 4500 N N . HIS B 1 215 ? -20.328 -4.758 8.18 1 97.75 215 HIS B N 1
ATOM 4501 C CA . HIS B 1 215 ? -19.828 -3.391 8.172 1 97.75 215 HIS B CA 1
ATOM 4502 C C . HIS B 1 215 ? -18.547 -3.26 9.008 1 97.75 215 HIS B C 1
ATOM 4504 O O . HIS B 1 215 ? -18.141 -4.211 9.68 1 97.75 215 HIS B O 1
ATOM 4510 N N . GLY B 1 216 ? -17.844 -2.137 8.867 1 94.06 216 GLY B N 1
ATOM 4511 C CA . GLY B 1 216 ? -16.672 -1.865 9.68 1 94.06 216 GLY B CA 1
ATOM 4512 C C . GLY B 1 216 ? -17.016 -1.462 11.102 1 94.06 216 GLY B C 1
ATOM 4513 O O . GLY B 1 216 ? -18.172 -1.524 11.508 1 94.06 216 GLY B O 1
ATOM 4514 N N . PRO B 1 217 ? -15.945 -1.071 11.836 1 91.62 217 PRO B N 1
ATOM 4515 C CA . PRO B 1 217 ? -16.172 -0.656 13.227 1 91.62 217 PRO B CA 1
ATOM 4516 C C . PRO B 1 217 ? -17.109 0.538 13.336 1 91.62 217 PRO B C 1
ATOM 4518 O O . PRO B 1 217 ? -17.078 1.439 12.492 1 91.62 217 PRO B O 1
ATOM 4521 N N . LYS B 1 218 ? -17.844 0.576 14.398 1 88.62 218 LYS B N 1
ATOM 4522 C CA . LYS B 1 218 ? -18.812 1.637 14.648 1 88.62 218 LYS B CA 1
ATOM 4523 C C . LYS B 1 218 ? -18.125 2.984 14.828 1 88.62 218 LYS B C 1
ATOM 4525 O O . LYS B 1 218 ? -18.75 4.035 14.719 1 88.62 218 LYS B O 1
ATOM 4530 N N . THR B 1 219 ? -16.812 2.949 14.953 1 81.25 219 THR B N 1
ATOM 4531 C CA . THR B 1 219 ? -16.047 4.176 15.117 1 81.25 219 THR B CA 1
ATOM 4532 C C . THR B 1 219 ? -15.867 4.883 13.773 1 81.25 219 THR B C 1
ATOM 4534 O O . THR B 1 219 ? -15.461 6.047 13.734 1 81.25 219 THR B O 1
ATOM 4537 N N . PHE B 1 220 ? -16.219 4.223 12.742 1 87.19 220 PHE B N 1
ATOM 4538 C CA . PHE B 1 220 ? -16.156 4.824 11.414 1 87.19 220 PHE B CA 1
ATOM 4539 C C . PHE B 1 220 ? -17.531 5.375 11.008 1 87.19 220 PHE B C 1
ATOM 4541 O O . PHE B 1 220 ? -18.531 4.66 11.055 1 87.19 220 PHE B O 1
ATOM 4548 N N . PHE B 1 221 ? -17.531 6.598 10.523 1 91.56 221 PHE B N 1
ATOM 4549 C CA . PHE B 1 221 ? -18.781 7.168 10.031 1 91.56 221 PHE B CA 1
ATOM 4550 C C . PHE B 1 221 ? -19.219 6.473 8.75 1 91.56 221 PHE B C 1
ATOM 4552 O O . PHE B 1 221 ? -20.422 6.449 8.43 1 91.56 221 PHE B O 1
ATOM 4559 N N . SER B 1 222 ? -18.234 5.934 8.047 1 92.06 222 SER B N 1
ATOM 4560 C CA . SER B 1 222 ? -18.547 5.258 6.789 1 92.06 222 SER B CA 1
ATOM 4561 C C . SER B 1 222 ? -19.562 4.145 6.996 1 92.06 222 SER B C 1
ATOM 4563 O O . SER B 1 222 ? -20.453 3.949 6.164 1 92.06 222 SER B O 1
ATOM 4565 N N . GLN B 1 223 ? -19.375 3.416 8.109 1 93.69 223 GLN B N 1
ATOM 4566 C CA . GLN B 1 223 ? -20.281 2.291 8.344 1 93.69 223 GLN B CA 1
ATOM 4567 C C . GLN B 1 223 ? -21.719 2.768 8.523 1 93.69 223 GLN B C 1
ATOM 4569 O O . GLN B 1 223 ? -22.656 2.119 8.055 1 93.69 223 GLN B O 1
ATOM 4574 N N . LYS B 1 224 ? -21.969 3.906 9.164 1 94.31 224 LYS B N 1
ATOM 4575 C CA . LYS B 1 224 ? -23.312 4.457 9.344 1 94.31 224 LYS B CA 1
ATOM 4576 C C . LYS B 1 224 ? -23.906 4.871 8 1 94.31 224 LYS B C 1
ATOM 4578 O O . LYS B 1 224 ? -25.078 4.582 7.723 1 94.31 224 LYS B O 1
ATOM 4583 N N . GLU B 1 225 ? -23.125 5.535 7.242 1 97.25 225 GLU B N 1
ATOM 4584 C CA . GLU B 1 225 ? -23.578 5.977 5.93 1 97.25 225 GLU B CA 1
ATOM 4585 C C . GLU B 1 225 ? -23.875 4.789 5.02 1 97.25 225 GLU B C 1
ATOM 4587 O O . GLU B 1 225 ? -24.906 4.773 4.324 1 97.25 225 GLU B O 1
ATOM 4592 N N . ARG B 1 226 ? -23.031 3.809 5.02 1 98.06 226 ARG B N 1
ATOM 4593 C CA . ARG B 1 226 ? -23.172 2.678 4.109 1 98.06 226 ARG B CA 1
ATOM 4594 C C . ARG B 1 226 ? -24.359 1.807 4.504 1 98.06 226 ARG B C 1
ATOM 4596 O O . ARG B 1 226 ? -25.109 1.354 3.641 1 98.06 226 ARG B O 1
ATOM 4603 N N . ILE B 1 227 ? -24.562 1.576 5.809 1 98 227 ILE B N 1
ATOM 4604 C CA . ILE B 1 227 ? -25.719 0.785 6.211 1 98 227 ILE B CA 1
ATOM 4605 C C . ILE B 1 227 ? -27 1.556 5.906 1 98 227 ILE B C 1
ATOM 4607 O O . ILE B 1 227 ? -28 0.967 5.496 1 98 227 ILE B O 1
ATOM 4611 N N . GLY B 1 228 ? -27 2.883 6.211 1 97.94 228 GLY B N 1
ATOM 4612 C CA . GLY B 1 228 ? -28.141 3.707 5.848 1 97.94 228 GLY B CA 1
ATOM 4613 C C . GLY B 1 228 ? -28.469 3.654 4.371 1 97.94 228 GLY B C 1
ATOM 4614 O O . GLY B 1 228 ? -29.641 3.494 3.992 1 97.94 228 GLY B O 1
ATOM 4615 N N . GLY B 1 229 ? -27.469 3.785 3.525 1 98.69 229 GLY B N 1
ATOM 4616 C CA . GLY B 1 229 ? -27.641 3.682 2.088 1 98.69 229 GLY B CA 1
ATOM 4617 C C . GLY B 1 229 ? -28.172 2.328 1.65 1 98.69 229 GLY B C 1
ATOM 4618 O O . GLY B 1 229 ? -29.109 2.25 0.84 1 98.69 229 GLY B O 1
ATOM 4619 N N . LEU B 1 230 ? -27.562 1.287 2.215 1 98.81 230 LEU B N 1
ATOM 4620 C CA . LEU B 1 230 ? -28.016 -0.066 1.91 1 98.81 230 LEU B CA 1
ATOM 4621 C C . LEU B 1 230 ? -29.5 -0.22 2.207 1 98.81 230 LEU B C 1
ATOM 4623 O O . LEU B 1 230 ? -30.266 -0.699 1.362 1 98.81 230 LEU B O 1
ATOM 4627 N N . ARG B 1 231 ? -29.938 0.161 3.383 1 98.75 231 ARG B N 1
ATOM 4628 C CA . ARG B 1 231 ? -31.344 0.076 3.789 1 98.75 231 ARG B CA 1
ATOM 4629 C C . ARG B 1 231 ? -32.219 0.867 2.84 1 98.75 231 ARG B C 1
ATOM 4631 O O . ARG B 1 231 ? -33.312 0.394 2.445 1 98.75 231 ARG B O 1
ATOM 4638 N N . ALA B 1 232 ? -31.812 2.051 2.504 1 98.75 232 ALA B N 1
ATOM 4639 C CA . ALA B 1 232 ? -32.594 2.908 1.619 1 98.75 232 ALA B CA 1
ATOM 4640 C C . ALA B 1 232 ? -32.781 2.266 0.246 1 98.75 232 ALA B C 1
ATOM 4642 O O . ALA B 1 232 ? -33.875 2.268 -0.313 1 98.75 232 ALA B O 1
ATOM 4643 N N . GLY B 1 233 ? -31.672 1.768 -0.355 1 98.75 233 GLY B N 1
ATOM 4644 C CA . GLY B 1 233 ? -31.734 1.104 -1.646 1 98.75 233 GLY B CA 1
ATOM 4645 C C . GLY B 1 233 ? -32.656 -0.114 -1.643 1 98.75 233 GLY B C 1
ATOM 4646 O O . GLY B 1 233 ? -33.406 -0.324 -2.58 1 98.75 233 GLY B O 1
ATOM 4647 N N . LEU B 1 234 ? -32.594 -0.874 -0.573 1 98.81 234 LEU B N 1
ATOM 4648 C CA . LEU B 1 234 ? -33.438 -2.055 -0.421 1 98.81 234 LEU B CA 1
ATOM 4649 C C . LEU B 1 234 ? -34.906 -1.662 -0.285 1 98.81 234 LEU B C 1
ATOM 4651 O O . LEU B 1 234 ? -35.75 -2.283 -0.895 1 98.81 234 LEU B O 1
ATOM 4655 N N . ALA B 1 235 ? -35.125 -0.679 0.457 1 98.56 235 ALA B N 1
ATOM 4656 C CA . ALA B 1 235 ? -36.5 -0.239 0.772 1 98.56 235 ALA B CA 1
ATOM 4657 C C . ALA B 1 235 ? -37.25 0.156 -0.493 1 98.56 235 ALA B C 1
ATOM 4659 O O . ALA B 1 235 ? -38.469 0.021 -0.56 1 98.56 235 ALA B O 1
ATOM 4660 N N . GLU B 1 236 ? -36.531 0.652 -1.49 1 98.5 236 GLU B N 1
ATOM 4661 C CA . GLU B 1 236 ? -37.156 1.021 -2.76 1 98.5 236 GLU B CA 1
ATOM 4662 C C . GLU B 1 236 ? -37.844 -0.172 -3.4 1 98.5 236 GLU B C 1
ATOM 4664 O O . GLU B 1 236 ? -38.719 -0.001 -4.254 1 98.5 236 GLU B O 1
ATOM 4669 N N . PHE B 1 237 ? -37.562 -1.364 -3.006 1 98.38 237 PHE B N 1
ATOM 4670 C CA . PHE B 1 237 ? -38.125 -2.58 -3.576 1 98.38 237 PHE B CA 1
ATOM 4671 C C . PHE B 1 237 ? -38.812 -3.408 -2.504 1 98.38 237 PHE B C 1
ATOM 4673 O O . PHE B 1 237 ? -38.969 -4.621 -2.65 1 98.38 237 PHE B O 1
ATOM 4680 N N . ASP B 1 238 ? -39.125 -2.791 -1.401 1 98.25 238 ASP B N 1
ATOM 4681 C CA . ASP B 1 238 ? -39.875 -3.377 -0.287 1 98.25 238 ASP B CA 1
ATOM 4682 C C . ASP B 1 238 ? -39.094 -4.527 0.346 1 98.25 238 ASP B C 1
ATOM 4684 O O . ASP B 1 238 ? -39.656 -5.559 0.697 1 98.25 238 ASP B O 1
ATOM 4688 N N . VAL B 1 239 ? -37.781 -4.41 0.326 1 98.44 239 VAL B N 1
ATOM 4689 C CA . VAL B 1 239 ? -36.906 -5.355 1.016 1 98.44 239 VAL B CA 1
ATOM 4690 C C . VAL B 1 239 ? -36.375 -4.719 2.289 1 98.44 239 VAL B C 1
ATOM 4692 O O . VAL B 1 239 ? -35.938 -3.559 2.281 1 98.44 239 VAL B O 1
ATOM 4695 N N . MET B 1 240 ? -36.406 -5.457 3.379 1 97.94 240 MET B N 1
ATOM 4696 C CA . MET B 1 240 ? -35.938 -4.953 4.66 1 97.94 240 MET B CA 1
ATOM 4697 C C . MET B 1 240 ? -34.656 -5.676 5.07 1 97.94 240 MET B C 1
ATOM 4699 O O . MET B 1 240 ? -34.531 -6.891 4.898 1 97.94 240 MET B O 1
ATOM 4703 N N . LEU B 1 241 ? -33.719 -4.934 5.574 1 98.25 241 LEU B N 1
ATOM 4704 C CA . LEU B 1 241 ? -32.5 -5.508 6.145 1 98.25 241 LEU B CA 1
ATOM 4705 C C . LEU B 1 241 ? -32.75 -5.93 7.594 1 98.25 241 LEU B C 1
ATOM 4707 O O . LEU B 1 241 ? -33 -5.086 8.461 1 98.25 241 LEU B O 1
ATOM 4711 N N . SER B 1 242 ? -32.656 -7.18 7.828 1 96.81 242 SER B N 1
ATOM 4712 C CA . SER B 1 242 ? -32.875 -7.684 9.18 1 96.81 242 SER B CA 1
ATOM 4713 C C . SER B 1 242 ? -31.641 -7.402 10.055 1 96.81 242 SER B C 1
ATOM 4715 O O . SER B 1 242 ? -30.5 -7.621 9.625 1 96.81 242 SER B O 1
ATOM 4717 N N . ASP B 1 243 ? -31.797 -7.043 11.305 1 95.75 243 ASP B N 1
ATOM 4718 C CA . ASP B 1 243 ? -30.703 -6.695 12.219 1 95.75 243 ASP B CA 1
ATOM 4719 C C . ASP B 1 243 ? -29.875 -7.926 12.555 1 95.75 243 ASP B C 1
ATOM 4721 O O . ASP B 1 243 ? -28.672 -7.809 12.828 1 95.75 243 ASP B O 1
ATOM 4725 N N . ASP B 1 244 ? -30.469 -9.086 12.484 1 95.19 244 ASP B N 1
ATOM 4726 C CA . ASP B 1 244 ? -29.766 -10.312 12.828 1 95.19 244 ASP B CA 1
ATOM 4727 C C . ASP B 1 244 ? -28.766 -10.703 11.742 1 95.19 244 ASP B C 1
ATOM 4729 O O . ASP B 1 244 ? -27.906 -11.555 11.961 1 95.19 244 ASP B O 1
ATOM 4733 N N . LEU B 1 245 ? -28.906 -10.008 10.57 1 97.56 245 LEU B N 1
ATOM 4734 C CA . LEU B 1 245 ? -28 -10.297 9.461 1 97.56 245 LEU B CA 1
ATOM 4735 C C . LEU B 1 245 ? -26.969 -9.188 9.297 1 97.56 245 LEU B C 1
ATOM 4737 O O . LEU B 1 245 ? -26.266 -9.133 8.281 1 97.56 245 LEU B O 1
ATOM 4741 N N . VAL B 1 246 ? -26.938 -8.281 10.297 1 98.06 246 VAL B N 1
ATOM 4742 C CA . VAL B 1 246 ? -25.953 -7.203 10.305 1 98.06 246 VAL B CA 1
ATOM 4743 C C . VAL B 1 246 ? -24.859 -7.516 11.32 1 98.06 246 VAL B C 1
ATOM 4745 O O . VAL B 1 246 ? -25.125 -7.672 12.516 1 98.06 246 VAL B O 1
ATOM 4748 N N . VAL B 1 247 ? -23.578 -7.656 10.797 1 98.19 247 VAL B N 1
ATOM 4749 C CA . VAL B 1 247 ? -22.453 -8.07 11.641 1 98.19 247 VAL B CA 1
ATOM 4750 C C . VAL B 1 247 ? -21.344 -7.027 11.562 1 98.19 247 VAL B C 1
ATOM 4752 O O . VAL B 1 247 ? -21.047 -6.488 10.492 1 98.19 247 VAL B O 1
ATOM 4755 N N . GLU B 1 248 ? -20.734 -6.738 12.727 1 97.62 248 GLU B N 1
ATOM 4756 C CA . GLU B 1 248 ? -19.656 -5.766 12.797 1 97.62 248 GLU B CA 1
ATOM 4757 C C . GLU B 1 248 ? -18.297 -6.43 12.539 1 97.62 248 GLU B C 1
ATOM 4759 O O . GLU B 1 248 ? -17.922 -7.379 13.234 1 97.62 248 GLU B O 1
ATOM 4764 N N . GLY B 1 249 ? -17.625 -5.945 11.516 1 96.62 249 GLY B N 1
ATOM 4765 C CA . GLY B 1 249 ? -16.25 -6.328 11.227 1 96.62 249 GLY B CA 1
ATOM 4766 C C . GLY B 1 249 ? -15.258 -5.219 11.484 1 96.62 249 GLY B C 1
ATOM 4767 O O . GLY B 1 249 ? -15.508 -4.332 12.305 1 96.62 249 GLY B O 1
ATOM 4768 N N . ALA B 1 250 ? -14.031 -5.352 10.852 1 93.5 250 ALA B N 1
ATOM 4769 C CA . ALA B 1 250 ? -12.953 -4.418 11.18 1 93.5 250 ALA B CA 1
ATOM 4770 C C . ALA B 1 250 ? -12.273 -3.902 9.906 1 93.5 250 ALA B C 1
ATOM 4772 O O . ALA B 1 250 ? -11.117 -3.482 9.945 1 93.5 250 ALA B O 1
ATOM 4773 N N . TYR B 1 251 ? -12.945 -4.066 8.758 1 93.5 251 TYR B N 1
ATOM 4774 C CA . TYR B 1 251 ? -12.445 -3.637 7.461 1 93.5 251 TYR B CA 1
ATOM 4775 C C . TYR B 1 251 ? -11.18 -4.406 7.086 1 93.5 251 TYR B C 1
ATOM 4777 O O . TYR B 1 251 ? -10.383 -3.941 6.27 1 93.5 251 TYR B O 1
ATOM 4785 N N . THR B 1 252 ? -10.945 -5.555 7.75 1 93.5 252 THR B N 1
ATOM 4786 C CA . THR B 1 252 ? -9.805 -6.402 7.449 1 93.5 252 THR B CA 1
ATOM 4787 C C . THR B 1 252 ? -10.25 -7.723 6.828 1 93.5 252 THR B C 1
ATOM 4789 O O . THR B 1 252 ? -11.398 -8.141 7.008 1 93.5 252 THR B O 1
ATOM 4792 N N . TYR B 1 253 ? -9.352 -8.328 6.141 1 94.19 253 TYR B N 1
ATOM 4793 C CA . TYR B 1 253 ? -9.594 -9.648 5.578 1 94.19 253 TYR B CA 1
ATOM 4794 C C . TYR B 1 253 ? -10.07 -10.625 6.648 1 94.19 253 TYR B C 1
ATOM 4796 O O . TYR B 1 253 ? -11.094 -11.297 6.48 1 94.19 253 TYR B O 1
ATOM 4804 N N . ASP B 1 254 ? -9.359 -10.695 7.758 1 95.12 254 ASP B N 1
ATOM 4805 C CA . ASP B 1 254 ? -9.633 -11.664 8.82 1 95.12 254 ASP B CA 1
ATOM 4806 C C . ASP B 1 254 ? -11.016 -11.422 9.43 1 95.12 254 ASP B C 1
ATOM 4808 O O . ASP B 1 254 ? -11.758 -12.367 9.688 1 95.12 254 ASP B O 1
ATOM 4812 N N . SER B 1 255 ? -11.328 -10.203 9.617 1 96.88 255 SER B N 1
ATOM 4813 C CA . SER B 1 255 ? -12.641 -9.914 10.188 1 96.88 255 SER B CA 1
ATOM 4814 C C . SER B 1 255 ? -13.758 -10.273 9.219 1 96.88 255 SER B C 1
ATOM 4816 O O . SER B 1 255 ? -14.82 -10.742 9.625 1 96.88 255 SER B O 1
ATOM 4818 N N . GLY B 1 256 ? -13.531 -10.008 7.902 1 97.88 256 GLY B N 1
ATOM 4819 C CA . GLY B 1 256 ? -14.508 -10.398 6.895 1 97.88 256 GLY B CA 1
ATOM 4820 C C . GLY B 1 256 ? -14.758 -11.898 6.863 1 97.88 256 GLY B C 1
ATOM 4821 O O . GLY B 1 256 ? -15.906 -12.336 6.762 1 97.88 256 GLY B O 1
ATOM 4822 N N . LYS B 1 257 ? -13.68 -12.609 6.965 1 97.75 257 LYS B N 1
ATOM 4823 C CA . LYS B 1 257 ? -13.766 -14.062 6.969 1 97.75 257 LYS B CA 1
ATOM 4824 C C . LYS B 1 257 ? -14.539 -14.562 8.18 1 97.75 257 LYS B C 1
ATOM 4826 O O . LYS B 1 257 ? -15.438 -15.398 8.055 1 97.75 257 LYS B O 1
ATOM 4831 N N . GLU B 1 258 ? -14.219 -14.055 9.312 1 98.25 258 GLU B N 1
ATOM 4832 C CA . GLU B 1 258 ? -14.852 -14.461 10.562 1 98.25 258 GLU B CA 1
ATOM 4833 C C . GLU B 1 258 ? -16.328 -14.086 10.57 1 98.25 258 GLU B C 1
ATOM 4835 O O . GLU B 1 258 ? -17.172 -14.891 10.969 1 98.25 258 GLU B O 1
ATOM 4840 N N . CYS B 1 259 ? -16.625 -12.891 10.164 1 98.69 259 CYS B N 1
ATOM 4841 C CA . CYS B 1 259 ? -18.016 -12.406 10.164 1 98.69 259 CYS B CA 1
ATOM 4842 C C . CYS B 1 259 ? -18.859 -13.188 9.164 1 98.69 259 CYS B C 1
ATOM 4844 O O . CYS B 1 259 ? -20.016 -13.492 9.438 1 98.69 259 CYS B O 1
ATOM 4846 N N . MET B 1 260 ? -18.297 -13.461 8.031 1 98.75 260 MET B N 1
ATOM 4847 C CA . MET B 1 260 ? -19.016 -14.258 7.043 1 98.75 260 MET B CA 1
ATOM 4848 C C . MET B 1 260 ? -19.297 -15.656 7.574 1 98.75 260 MET B C 1
ATOM 4850 O O . MET B 1 260 ? -20.391 -16.188 7.375 1 98.75 260 MET B O 1
ATOM 4854 N N . ALA B 1 261 ? -18.297 -16.234 8.195 1 98.38 261 ALA B N 1
ATOM 4855 C CA . ALA B 1 261 ? -18.484 -17.562 8.789 1 98.38 261 ALA B CA 1
ATOM 4856 C C . ALA B 1 261 ? -19.641 -17.547 9.789 1 98.38 261 ALA B C 1
ATOM 4858 O O . ALA B 1 261 ? -20.422 -18.5 9.859 1 98.38 261 ALA B O 1
ATOM 4859 N N . LYS B 1 262 ? -19.719 -16.516 10.547 1 97.88 262 LYS B N 1
ATOM 4860 C CA . LYS B 1 262 ? -20.812 -16.359 11.508 1 97.88 262 LYS B CA 1
ATOM 4861 C C . LYS B 1 262 ? -22.156 -16.312 10.797 1 97.88 262 LYS B C 1
ATOM 4863 O O . LYS B 1 262 ? -23.109 -16.969 11.227 1 97.88 262 LYS B O 1
ATOM 4868 N N . LEU B 1 263 ? -22.297 -15.562 9.719 1 98 263 LEU B N 1
ATOM 4869 C CA . LEU B 1 263 ? -23.531 -15.469 8.953 1 98 263 LEU B CA 1
ATOM 4870 C C . LEU B 1 263 ? -23.922 -16.828 8.367 1 98 263 LEU B C 1
ATOM 4872 O O . LEU B 1 263 ? -25.109 -17.172 8.328 1 98 263 LEU B O 1
ATOM 4876 N N . LEU B 1 264 ? -22.922 -17.609 7.988 1 97.62 264 LEU B N 1
ATOM 4877 C CA . LEU B 1 264 ? -23.141 -18.875 7.293 1 97.62 264 LEU B CA 1
ATOM 4878 C C . LEU B 1 264 ? -23.453 -19.984 8.289 1 97.62 264 LEU B C 1
ATOM 4880 O O . LEU B 1 264 ? -23.875 -21.078 7.891 1 97.62 264 LEU B O 1
ATOM 4884 N N . SER B 1 265 ? -23.25 -19.703 9.539 1 95.31 265 SER B N 1
ATOM 4885 C CA . SER B 1 265 ? -23.531 -20.703 10.57 1 95.31 265 SER B CA 1
ATOM 4886 C C . SER B 1 265 ? -25.016 -20.719 10.938 1 95.31 265 SER B C 1
ATOM 4888 O O . SER B 1 265 ? -25.484 -21.625 11.609 1 95.31 265 SER B O 1
ATOM 4890 N N . ALA B 1 266 ? -25.734 -19.734 10.516 1 91.75 266 ALA B N 1
ATOM 4891 C CA . ALA B 1 266 ? -27.156 -19.656 10.789 1 91.75 266 ALA B CA 1
ATOM 4892 C C . ALA B 1 266 ? -27.922 -20.719 9.992 1 91.75 266 ALA B C 1
ATOM 4894 O O . ALA B 1 266 ? -27.422 -21.234 8.992 1 91.75 266 ALA B O 1
ATOM 4895 N N . GLU B 1 267 ? -29.078 -21.062 10.477 1 90.94 267 GLU B N 1
ATOM 4896 C CA . GLU B 1 267 ? -29.922 -22.031 9.797 1 90.94 267 GLU B CA 1
ATOM 4897 C C . GLU B 1 267 ? -30.391 -21.516 8.438 1 90.94 267 GLU B C 1
ATOM 4899 O O . GLU B 1 267 ? -30.359 -22.25 7.445 1 90.94 267 GLU B O 1
ATOM 4904 N N . ASN B 1 268 ? -30.797 -20.328 8.461 1 93.88 268 ASN B N 1
ATOM 4905 C CA . ASN B 1 268 ? -31.188 -19.656 7.23 1 93.88 268 ASN B CA 1
ATOM 4906 C C . ASN B 1 268 ? -30.172 -18.609 6.805 1 93.88 268 ASN B C 1
ATOM 4908 O O . ASN B 1 268 ? -30.25 -17.453 7.246 1 93.88 268 ASN B O 1
ATOM 4912 N N . ILE B 1 269 ? -29.344 -19.031 5.84 1 96.38 269 ILE B N 1
ATOM 4913 C CA . ILE B 1 269 ? -28.266 -18.141 5.441 1 96.38 269 ILE B CA 1
ATOM 4914 C C . ILE B 1 269 ? -28.797 -17.109 4.43 1 96.38 269 ILE B C 1
ATOM 4916 O O . ILE B 1 269 ? -29.766 -17.375 3.721 1 96.38 269 ILE B O 1
ATOM 4920 N N . PRO B 1 270 ? -28.234 -15.93 4.383 1 98.25 270 PRO B N 1
ATOM 4921 C CA . PRO B 1 270 ? -28.625 -14.977 3.334 1 98.25 270 PRO B CA 1
ATOM 4922 C C . PRO B 1 270 ? -28.234 -15.453 1.937 1 98.25 270 PRO B C 1
ATOM 4924 O O . PRO B 1 270 ? -27.359 -16.312 1.793 1 98.25 270 PRO B O 1
ATOM 4927 N N . THR B 1 271 ? -28.906 -14.93 0.986 1 98.44 271 THR B N 1
ATOM 4928 C CA . THR B 1 271 ? -28.578 -15.273 -0.396 1 98.44 271 THR B CA 1
ATOM 4929 C C . THR B 1 271 ? -27.625 -14.258 -0.996 1 98.44 271 THR B C 1
ATOM 4931 O O . THR B 1 271 ? -27.078 -14.477 -2.08 1 98.44 271 THR B O 1
ATOM 4934 N N . ALA B 1 272 ? -27.391 -13.125 -0.289 1 98.81 272 ALA B N 1
ATOM 4935 C CA . ALA B 1 272 ? -26.422 -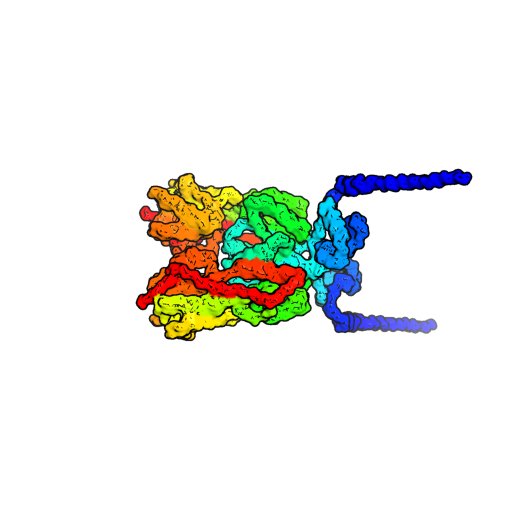12.102 -0.683 1 98.81 272 ALA B CA 1
ATOM 4936 C C . ALA B 1 272 ? -25.859 -11.391 0.539 1 98.81 272 ALA B C 1
ATOM 4938 O O . ALA B 1 272 ? -26.516 -11.297 1.575 1 98.81 272 ALA B O 1
ATOM 4939 N N . VAL B 1 273 ? -24.625 -10.984 0.44 1 98.94 273 VAL B N 1
ATOM 4940 C CA . VAL B 1 273 ? -24 -10.219 1.507 1 98.94 273 VAL B CA 1
ATOM 4941 C C . VAL B 1 273 ? -23.281 -9 0.916 1 98.94 273 VAL B C 1
ATOM 4943 O O . VAL B 1 273 ? -22.531 -9.125 -0.056 1 98.94 273 VAL B O 1
ATOM 4946 N N . PHE B 1 274 ? -23.609 -7.801 1.423 1 98.94 274 PHE B N 1
ATOM 4947 C CA . PHE B 1 274 ? -22.875 -6.57 1.141 1 98.94 274 PHE B CA 1
ATOM 4948 C C . PHE B 1 274 ? -21.828 -6.312 2.209 1 98.94 274 PHE B C 1
ATOM 4950 O O . PHE B 1 274 ? -22.141 -6.199 3.393 1 98.94 274 PHE B O 1
ATOM 4957 N N . LEU B 1 275 ? -20.562 -6.266 1.784 1 98.75 275 LEU B N 1
ATOM 4958 C CA . LEU B 1 275 ? -19.453 -6.02 2.713 1 98.75 275 LEU B CA 1
ATOM 4959 C C . LEU B 1 275 ? -19 -4.562 2.646 1 98.75 275 LEU B C 1
ATOM 4961 O O . LEU B 1 275 ? -18.969 -3.971 1.566 1 98.75 275 LEU B O 1
ATOM 4965 N N . GLY B 1 276 ? -18.578 -4.055 3.791 1 97.31 276 GLY B N 1
ATOM 4966 C CA . GLY B 1 276 ? -18.219 -2.65 3.932 1 97.31 276 GLY B CA 1
ATOM 4967 C C . GLY B 1 276 ? -16.969 -2.271 3.172 1 97.31 276 GLY B C 1
ATOM 4968 O O . GLY B 1 276 ? -16.688 -1.089 2.959 1 97.31 276 GLY B O 1
ATOM 4969 N N . ASN B 1 277 ? -16.156 -3.207 2.758 1 96.06 277 ASN B N 1
ATOM 4970 C CA . ASN B 1 277 ? -15.016 -2.971 1.874 1 96.06 277 ASN B CA 1
ATOM 4971 C C . ASN B 1 277 ? -14.555 -4.258 1.198 1 96.06 277 ASN B C 1
ATOM 4973 O O . ASN B 1 277 ? -14.984 -5.352 1.572 1 96.06 277 ASN B O 1
ATOM 4977 N N . ASP B 1 278 ? -13.672 -4.086 0.249 1 96.06 278 ASP B N 1
ATOM 4978 C CA . ASP B 1 278 ? -13.227 -5.211 -0.562 1 96.06 278 ASP B CA 1
ATOM 4979 C C . ASP B 1 278 ? -12.375 -6.18 0.262 1 96.06 278 ASP B C 1
ATOM 4981 O O . ASP B 1 278 ? -12.398 -7.387 0.026 1 96.06 278 ASP B O 1
ATOM 4985 N N . GLU B 1 279 ? -11.648 -5.68 1.249 1 94.69 279 GLU B N 1
ATOM 4986 C CA . GLU B 1 279 ? -10.836 -6.555 2.096 1 94.69 279 GLU B CA 1
ATOM 4987 C C . GLU B 1 279 ? -11.711 -7.57 2.828 1 94.69 279 GLU B C 1
ATOM 4989 O O . GLU B 1 279 ? -11.406 -8.766 2.832 1 94.69 279 GLU B O 1
ATOM 4994 N N . MET B 1 280 ? -12.734 -7.066 3.428 1 96.75 280 MET B N 1
ATOM 4995 C CA . MET B 1 280 ? -13.656 -7.969 4.113 1 96.75 280 MET B CA 1
ATOM 4996 C C . MET B 1 280 ? -14.359 -8.883 3.117 1 96.75 280 MET B C 1
ATOM 4998 O O . MET B 1 280 ? -14.617 -10.047 3.412 1 96.75 280 MET B O 1
ATOM 5002 N N . ALA B 1 281 ? -14.68 -8.336 1.925 1 98.12 281 ALA B N 1
ATOM 5003 C CA . ALA B 1 281 ? -15.32 -9.148 0.893 1 98.12 281 ALA B CA 1
ATOM 5004 C C . ALA B 1 281 ? -14.422 -10.312 0.48 1 98.12 281 ALA B C 1
ATOM 5006 O O . ALA B 1 281 ? -14.898 -11.43 0.268 1 98.12 281 ALA B O 1
ATOM 5007 N N . MET B 1 282 ? -13.125 -10.055 0.358 1 95.75 282 MET B N 1
ATOM 5008 C CA . MET B 1 282 ? -12.195 -11.133 0.047 1 95.75 282 MET B CA 1
ATOM 5009 C C . MET B 1 282 ? -12.211 -12.195 1.139 1 95.75 282 MET B C 1
ATOM 5011 O O . MET B 1 282 ? -12.148 -13.391 0.847 1 95.75 282 MET B O 1
ATOM 5015 N N . GLY B 1 283 ? -12.266 -11.734 2.402 1 96.81 283 GLY B N 1
ATOM 5016 C CA . GLY B 1 283 ? -12.43 -12.68 3.498 1 96.81 283 GLY B CA 1
ATOM 5017 C C . GLY B 1 283 ? -13.703 -13.5 3.398 1 96.81 283 GLY B C 1
ATOM 5018 O O . GLY B 1 283 ? -13.695 -14.703 3.66 1 96.81 283 GLY B O 1
ATOM 5019 N N . ALA B 1 284 ? -14.742 -12.883 2.982 1 98.44 284 ALA B N 1
ATOM 5020 C CA . ALA B 1 284 ? -16.031 -13.539 2.807 1 98.44 284 ALA B CA 1
ATOM 5021 C C . ALA B 1 284 ? -15.961 -14.594 1.707 1 98.44 284 ALA B C 1
ATOM 5023 O O . ALA B 1 284 ? -16.562 -15.664 1.827 1 98.44 284 ALA B O 1
ATOM 5024 N N . TYR B 1 285 ? -15.258 -14.273 0.607 1 97.06 285 TYR B N 1
ATOM 5025 C CA . TYR B 1 285 ? -15.008 -15.258 -0.44 1 97.06 285 TYR B CA 1
ATOM 5026 C C . TYR B 1 285 ? -14.438 -16.547 0.143 1 97.06 285 TYR B C 1
ATOM 5028 O O . TYR B 1 285 ? -14.922 -17.641 -0.15 1 97.06 285 TYR B O 1
ATOM 5036 N N . SER B 1 286 ? -13.422 -16.375 0.957 1 94.75 286 SER B N 1
ATOM 5037 C CA . SER B 1 286 ? -12.719 -17.516 1.536 1 94.75 286 SER B CA 1
ATOM 5038 C C . SER B 1 286 ? -13.641 -18.312 2.443 1 94.75 286 SER B C 1
ATOM 5040 O O . SER B 1 286 ? -13.656 -19.547 2.385 1 94.75 286 SER B O 1
ATOM 5042 N N . ALA B 1 287 ? -14.359 -17.641 3.273 1 97.19 287 ALA B N 1
ATOM 5043 C CA . ALA B 1 287 ? -15.273 -18.312 4.199 1 97.19 287 ALA B CA 1
ATOM 5044 C C . ALA B 1 287 ? -16.328 -19.109 3.445 1 97.19 287 ALA B C 1
ATOM 5046 O O . ALA B 1 287 ? -16.641 -20.25 3.812 1 97.19 287 ALA B O 1
ATOM 5047 N N . ALA B 1 288 ? -16.922 -18.516 2.398 1 97.56 288 ALA B N 1
ATOM 5048 C CA . ALA B 1 288 ? -17.938 -19.203 1.595 1 97.56 288 ALA B CA 1
ATOM 5049 C C . ALA B 1 288 ? -17.375 -20.469 0.957 1 97.56 288 ALA B C 1
ATOM 5051 O O . ALA B 1 288 ? -18 -21.531 1.01 1 97.56 288 ALA B O 1
ATOM 5052 N N . ARG B 1 289 ? -16.203 -20.344 0.454 1 92.44 289 ARG B N 1
ATOM 5053 C CA . ARG B 1 289 ? -15.57 -21.484 -0.222 1 92.44 289 ARG B CA 1
ATOM 5054 C C . ARG B 1 289 ? -15.273 -22.609 0.76 1 92.44 289 ARG B C 1
ATOM 5056 O O . ARG B 1 289 ? -15.398 -23.781 0.42 1 92.44 289 ARG B O 1
ATOM 5063 N N . GLU B 1 290 ? -14.883 -22.219 1.898 1 92.12 290 GLU B N 1
ATOM 5064 C CA . GLU B 1 290 ? -14.508 -23.188 2.918 1 92.12 290 GLU B CA 1
ATOM 5065 C C . GLU B 1 290 ? -15.695 -24.078 3.289 1 92.12 290 GLU B C 1
ATOM 5067 O O . GLU B 1 290 ? -15.516 -25.234 3.688 1 92.12 290 GLU B O 1
ATOM 5072 N N . VAL B 1 291 ? -16.891 -23.609 3.146 1 95.31 291 VAL B N 1
ATOM 5073 C CA . VAL B 1 291 ? -18.062 -24.391 3.508 1 95.31 291 VAL B CA 1
ATOM 5074 C C . VAL B 1 291 ? -18.75 -24.922 2.246 1 95.31 291 VAL B C 1
ATOM 5076 O O . VAL B 1 291 ? -1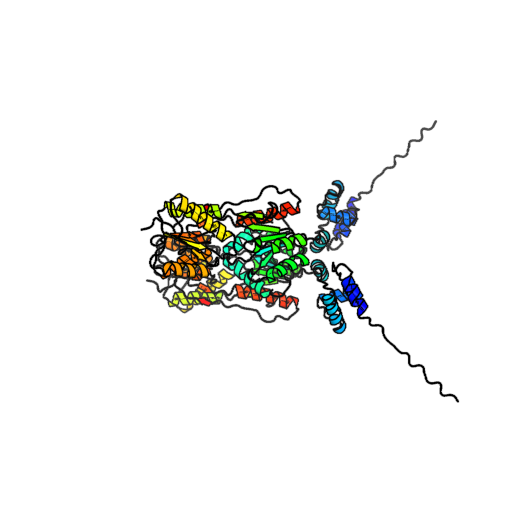9.891 -25.375 2.293 1 95.31 291 VAL B O 1
ATOM 5079 N N . GLY B 1 292 ? -18.109 -24.734 1.093 1 94.25 292 GLY B N 1
ATOM 5080 C CA . GLY B 1 292 ? -18.531 -25.375 -0.142 1 94.25 292 GLY B CA 1
ATOM 5081 C C . GLY B 1 292 ? -19.578 -24.562 -0.902 1 94.25 292 GLY B C 1
ATOM 5082 O O . GLY B 1 292 ? -20.25 -25.094 -1.786 1 94.25 292 GLY B O 1
ATOM 5083 N N . LEU B 1 293 ? -19.703 -23.312 -0.593 1 96.69 293 LEU B N 1
ATOM 5084 C CA . LEU B 1 293 ? -20.672 -22.469 -1.305 1 96.69 293 LEU B CA 1
ATOM 5085 C C . LEU B 1 293 ? -20.047 -21.875 -2.557 1 96.69 293 LEU B C 1
ATOM 5087 O O . LEU B 1 293 ? -18.875 -21.484 -2.545 1 96.69 293 LEU B O 1
ATOM 5091 N N . ARG B 1 294 ? -20.828 -21.875 -3.582 1 95.75 294 ARG B N 1
ATOM 5092 C CA . ARG B 1 294 ? -20.406 -21.25 -4.828 1 95.75 294 ARG B CA 1
ATOM 5093 C C . ARG B 1 294 ? -20.812 -19.781 -4.883 1 95.75 294 ARG B C 1
ATOM 5095 O O . ARG B 1 294 ? -21.922 -19.438 -4.492 1 95.75 294 ARG B O 1
ATOM 5102 N N . ILE B 1 295 ? -19.891 -18.953 -5.332 1 97.31 295 ILE B N 1
ATOM 5103 C CA . ILE B 1 295 ? -20.141 -17.547 -5.637 1 97.31 295 ILE B CA 1
ATOM 5104 C C . ILE B 1 295 ? -20.219 -17.359 -7.152 1 97.31 295 ILE B C 1
ATOM 5106 O O . ILE B 1 295 ? -19.297 -17.719 -7.875 1 97.31 295 ILE B O 1
ATOM 5110 N N . PRO B 1 296 ? -21.234 -16.859 -7.676 1 97.56 296 PRO B N 1
ATOM 5111 C CA . PRO B 1 296 ? -22.375 -16.234 -6.996 1 97.56 296 PRO B CA 1
ATOM 5112 C C . PRO B 1 296 ? -23.547 -17.188 -6.793 1 97.56 296 PRO B C 1
ATOM 5114 O O . PRO B 1 296 ? -24.531 -16.844 -6.152 1 97.56 296 PRO B O 1
ATOM 5117 N N . ASP B 1 297 ? -23.484 -18.391 -7.254 1 97.75 297 ASP B N 1
ATOM 5118 C CA . ASP B 1 297 ? -24.641 -19.25 -7.461 1 97.75 297 ASP B CA 1
ATOM 5119 C C . ASP B 1 297 ? -25.344 -19.562 -6.141 1 97.75 297 ASP B C 1
ATOM 5121 O O . ASP B 1 297 ? -26.562 -19.672 -6.094 1 97.75 297 ASP B O 1
ATOM 5125 N N . ASP B 1 298 ? -24.594 -19.781 -5.113 1 97.75 298 ASP B N 1
ATOM 5126 C CA . ASP B 1 298 ? -25.172 -20.094 -3.812 1 97.75 298 ASP B CA 1
ATOM 5127 C C . ASP B 1 298 ? -25.281 -18.859 -2.939 1 97.75 298 ASP B C 1
ATOM 5129 O O . ASP B 1 298 ? -26.156 -18.781 -2.064 1 97.75 298 ASP B O 1
ATOM 5133 N N . ILE B 1 299 ? -24.391 -17.906 -3.197 1 98.62 299 ILE B N 1
ATOM 5134 C CA . ILE B 1 299 ? -24.406 -16.672 -2.412 1 98.62 299 ILE B CA 1
ATOM 5135 C C . ILE B 1 299 ? -23.75 -15.539 -3.213 1 98.62 299 ILE B C 1
ATOM 5137 O O . ILE B 1 299 ? -22.625 -15.688 -3.707 1 98.62 299 ILE B O 1
ATOM 5141 N N . SER B 1 300 ? -24.469 -14.406 -3.383 1 98.88 300 SER B N 1
ATOM 5142 C CA . SER B 1 300 ? -23.922 -13.211 -4.027 1 98.88 300 SER B CA 1
ATOM 5143 C C . SER B 1 300 ? -23.125 -12.367 -3.041 1 98.88 300 SER B C 1
ATOM 5145 O O . SER B 1 300 ? -23.5 -12.242 -1.873 1 98.88 300 SER B O 1
ATOM 5147 N N . ILE B 1 301 ? -22 -11.82 -3.51 1 98.88 301 ILE B N 1
ATOM 5148 C CA . ILE B 1 301 ? -21.141 -10.992 -2.66 1 98.88 301 ILE B CA 1
ATOM 5149 C C . ILE B 1 301 ? -20.875 -9.656 -3.346 1 98.88 301 ILE B C 1
ATOM 5151 O O . ILE B 1 301 ? -20.547 -9.617 -4.531 1 98.88 301 ILE B O 1
ATOM 5155 N N . VAL B 1 302 ? -21.109 -8.555 -2.658 1 98.88 302 VAL B N 1
ATOM 5156 C CA . VAL B 1 302 ? -20.781 -7.199 -3.102 1 98.88 302 VAL B CA 1
ATOM 5157 C C . VAL B 1 302 ? -19.781 -6.566 -2.145 1 98.88 302 VAL B C 1
ATOM 5159 O O . VAL B 1 302 ? -19.953 -6.609 -0.925 1 98.88 302 VAL B O 1
ATOM 5162 N N . GLY B 1 303 ? -18.719 -6.035 -2.697 1 98.5 303 GLY B N 1
ATOM 5163 C CA . GLY B 1 303 ? -17.734 -5.324 -1.896 1 98.5 303 GLY B CA 1
ATOM 5164 C C . GLY B 1 303 ? -17.875 -3.816 -1.973 1 98.5 303 GLY B C 1
ATOM 5165 O O . GLY B 1 303 ? -18.953 -3.305 -2.289 1 98.5 303 GLY B O 1
ATOM 5166 N N . TYR B 1 304 ? -16.828 -3.059 -1.577 1 97.81 304 TYR B N 1
ATOM 5167 C CA . TYR B 1 304 ? -16.75 -1.602 -1.579 1 97.81 304 TYR B CA 1
ATOM 5168 C C . TYR B 1 304 ? -15.32 -1.12 -1.719 1 97.81 304 TYR B C 1
ATOM 5170 O O . TYR B 1 304 ? -14.414 -1.658 -1.08 1 97.81 304 TYR B O 1
ATOM 5178 N N . ASP B 1 305 ? -15.086 -0.118 -2.547 1 95.81 305 ASP B N 1
ATOM 5179 C CA . ASP B 1 305 ? -13.828 0.569 -2.805 1 95.81 305 ASP B CA 1
ATOM 5180 C C . ASP B 1 305 ? -13.375 0.36 -4.246 1 95.81 305 ASP B C 1
ATOM 5182 O O . ASP B 1 305 ? -12.859 1.284 -4.883 1 95.81 305 ASP B O 1
ATOM 5186 N N . ASP B 1 306 ? -13.57 -0.882 -4.738 1 96.56 306 ASP B N 1
ATOM 5187 C CA . ASP B 1 306 ? -13.109 -1.308 -6.059 1 96.56 306 ASP B CA 1
ATOM 5188 C C . ASP B 1 306 ? -11.586 -1.252 -6.148 1 96.56 306 ASP B C 1
ATOM 5190 O O . ASP B 1 306 ? -11.031 -0.64 -7.066 1 96.56 306 ASP B O 1
ATOM 5194 N N . THR B 1 307 ? -10.984 -1.828 -5.156 1 90.25 307 THR B N 1
ATOM 5195 C CA . THR B 1 307 ? -9.531 -1.963 -5.242 1 90.25 307 THR B CA 1
ATOM 5196 C C . THR B 1 307 ? -9.141 -2.877 -6.398 1 90.25 307 THR B C 1
ATOM 5198 O O . THR B 1 307 ? -9.953 -3.67 -6.871 1 90.25 307 THR B O 1
ATOM 5201 N N . PRO B 1 308 ? -7.91 -2.773 -6.887 1 87.5 308 PRO B N 1
ATOM 5202 C CA . PRO B 1 308 ? -7.512 -3.607 -8.023 1 87.5 308 PRO B CA 1
ATOM 5203 C C . PRO B 1 308 ? -7.793 -5.09 -7.793 1 87.5 308 PRO B C 1
ATOM 5205 O O . PRO B 1 308 ? -8.078 -5.82 -8.75 1 87.5 308 PRO B O 1
ATOM 5208 N N . MET B 1 309 ? -7.879 -5.469 -6.598 1 89 309 MET B N 1
ATOM 5209 C CA . MET B 1 309 ? -8.102 -6.871 -6.27 1 89 309 MET B CA 1
ATOM 5210 C C . MET B 1 309 ? -9.516 -7.301 -6.629 1 89 309 MET B C 1
ATOM 5212 O O . MET B 1 309 ? -9.758 -8.469 -6.934 1 89 309 MET B O 1
ATOM 5216 N N . ALA B 1 310 ? -10.414 -6.387 -6.613 1 93.81 310 ALA B N 1
ATOM 5217 C CA . ALA B 1 310 ? -11.82 -6.703 -6.863 1 93.81 310 ALA B CA 1
ATOM 5218 C C . ALA B 1 310 ? -12 -7.359 -8.227 1 93.81 310 ALA B C 1
ATOM 5220 O O . ALA B 1 310 ? -12.766 -8.312 -8.367 1 93.81 310 ALA B O 1
ATOM 5221 N N . LYS B 1 311 ? -11.25 -6.871 -9.188 1 91.44 311 LYS B N 1
ATOM 5222 C CA . LYS B 1 311 ? -11.383 -7.414 -10.539 1 91.44 311 LYS B CA 1
ATOM 5223 C C . LYS B 1 311 ? -10.523 -8.664 -10.719 1 91.44 311 LYS B C 1
ATOM 5225 O O . LYS B 1 311 ? -10.719 -9.43 -11.656 1 91.44 311 LYS B O 1
ATOM 5230 N N . ARG B 1 312 ? -9.617 -8.891 -9.789 1 87.81 312 ARG B N 1
ATOM 5231 C CA . ARG B 1 312 ? -8.641 -9.961 -9.938 1 87.81 312 ARG B CA 1
ATOM 5232 C C . ARG B 1 312 ? -9.102 -11.227 -9.211 1 87.81 312 ARG B C 1
ATOM 5234 O O . ARG B 1 312 ? -8.555 -12.305 -9.438 1 87.81 312 ARG B O 1
ATOM 5241 N N . MET B 1 313 ? -10.117 -11.094 -8.367 1 89.75 313 MET B N 1
ATOM 5242 C CA . MET B 1 313 ? -10.703 -12.234 -7.664 1 89.75 313 MET B CA 1
ATOM 5243 C C . MET B 1 313 ? -11.477 -13.125 -8.625 1 89.75 313 MET B C 1
ATOM 5245 O O . MET B 1 313 ? -11.719 -12.742 -9.773 1 89.75 313 MET B O 1
ATOM 5249 N N . TRP B 1 314 ? -11.75 -14.406 -8.109 1 87 314 TRP B N 1
ATOM 5250 C CA . TRP B 1 314 ? -12.633 -15.281 -8.875 1 87 314 TRP B CA 1
ATOM 5251 C C . TRP B 1 314 ? -13.789 -15.773 -8.016 1 87 314 TRP B C 1
ATOM 5253 O O . TRP B 1 314 ? -13.57 -16.406 -6.98 1 87 314 TRP B O 1
ATOM 5263 N N . PRO B 1 315 ? -14.984 -15.625 -8.57 1 92.5 315 PRO B N 1
ATOM 5264 C CA . PRO B 1 315 ? -15.32 -14.75 -9.695 1 92.5 315 PRO B CA 1
ATOM 5265 C C . PRO B 1 315 ? -14.969 -13.289 -9.422 1 92.5 315 PRO B C 1
ATOM 5267 O O . PRO B 1 315 ? -14.766 -12.898 -8.273 1 92.5 315 PRO B O 1
ATOM 5270 N N . PRO B 1 316 ? -14.82 -12.477 -10.555 1 94.5 316 PRO B N 1
ATOM 5271 C CA . PRO B 1 316 ? -14.578 -11.047 -10.336 1 94.5 316 PRO B CA 1
ATOM 5272 C C . PRO B 1 316 ? -15.664 -10.391 -9.484 1 94.5 316 PRO B C 1
ATOM 5274 O O . PRO B 1 316 ? -16.844 -10.672 -9.656 1 94.5 316 PRO B O 1
ATOM 5277 N N . MET B 1 317 ? -15.281 -9.531 -8.625 1 97.62 317 MET B N 1
ATOM 5278 C CA . MET B 1 317 ? -16.125 -9.078 -7.531 1 97.62 317 MET B CA 1
ATOM 5279 C C . MET B 1 317 ? -16.984 -7.887 -7.953 1 97.62 317 MET B C 1
ATOM 5281 O O . MET B 1 317 ? -16.453 -6.887 -8.453 1 97.62 317 MET B O 1
ATOM 5285 N N . THR B 1 318 ? -18.297 -7.992 -7.871 1 98.81 318 THR B N 1
ATOM 5286 C CA . THR B 1 318 ? -19.156 -6.82 -7.855 1 98.81 318 THR B CA 1
ATOM 5287 C C . THR B 1 318 ? -18.859 -5.941 -6.645 1 98.81 318 THR B C 1
ATOM 5289 O O . THR B 1 318 ? -18.75 -6.441 -5.523 1 98.81 318 THR B O 1
ATOM 5292 N N . THR B 1 319 ? -18.625 -4.66 -6.863 1 98.75 319 THR B N 1
ATOM 5293 C CA . THR B 1 319 ? -18.234 -3.775 -5.773 1 98.75 319 THR B CA 1
ATOM 5294 C C . THR B 1 319 ? -18.688 -2.344 -6.047 1 98.75 319 THR B C 1
ATOM 5296 O O . THR B 1 319 ? -19.219 -2.051 -7.121 1 98.75 319 THR B O 1
ATOM 5299 N N . VAL B 1 320 ? -18.688 -1.51 -5.023 1 98.75 320 VAL B N 1
ATOM 5300 C CA . VAL B 1 320 ? -18.922 -0.077 -5.172 1 98.75 320 VAL B CA 1
ATOM 5301 C C . VAL B 1 320 ? -17.594 0.657 -5.301 1 98.75 320 VAL B C 1
ATOM 5303 O O . VAL B 1 320 ? -16.734 0.568 -4.418 1 98.75 320 VAL B O 1
ATOM 5306 N N . LYS B 1 321 ? -17.406 1.307 -6.383 1 98.12 321 LYS B N 1
ATOM 5307 C CA . LYS B 1 321 ? -16.141 1.979 -6.68 1 98.12 321 LYS B CA 1
ATOM 5308 C C . LYS B 1 321 ? -16.062 3.33 -5.977 1 98.12 321 LYS B C 1
ATOM 5310 O O . LYS B 1 321 ? -16.844 4.234 -6.262 1 98.12 321 LYS B O 1
ATOM 5315 N N . SER B 1 322 ? -15.164 3.438 -5.043 1 95.81 322 SER B N 1
ATOM 5316 C CA . SER B 1 322 ? -14.773 4.707 -4.438 1 95.81 322 SER B CA 1
ATOM 5317 C C . SER B 1 322 ? -13.539 5.285 -5.117 1 95.81 322 SER B C 1
ATOM 5319 O O . SER B 1 322 ? -12.523 4.602 -5.254 1 95.81 322 SER B O 1
ATOM 5321 N N . PRO B 1 323 ? -13.562 6.488 -5.633 1 95.56 323 PRO B N 1
ATOM 5322 C CA . PRO B 1 323 ? -12.398 7.059 -6.316 1 95.56 323 PRO B CA 1
ATOM 5323 C C . PRO B 1 323 ? -11.289 7.469 -5.348 1 95.56 323 PRO B C 1
ATOM 5325 O O . PRO B 1 323 ? -10.992 8.656 -5.215 1 95.56 323 PRO B O 1
ATOM 5328 N N . ILE B 1 324 ? -10.602 6.543 -4.762 1 95.81 324 ILE B N 1
ATOM 5329 C CA . ILE B 1 324 ? -9.633 6.73 -3.689 1 95.81 324 ILE B CA 1
ATOM 5330 C C . ILE B 1 324 ? -8.469 7.59 -4.188 1 95.81 324 ILE B C 1
ATOM 5332 O O . ILE B 1 324 ? -8.086 8.562 -3.531 1 95.81 324 ILE B O 1
ATOM 5336 N N . ARG B 1 325 ? -7.957 7.285 -5.355 1 95.56 325 ARG B N 1
ATOM 5337 C CA . ARG B 1 325 ? -6.832 8.031 -5.91 1 95.56 325 ARG B CA 1
ATOM 5338 C C . ARG B 1 325 ? -7.223 9.477 -6.211 1 95.56 325 ARG B C 1
ATOM 5340 O O . ARG B 1 325 ? -6.496 10.406 -5.859 1 95.56 325 ARG B O 1
ATOM 5347 N N . ALA B 1 326 ? -8.367 9.656 -6.832 1 97.75 326 ALA B N 1
ATOM 5348 C CA . ALA B 1 326 ? -8.859 11 -7.125 1 97.75 326 ALA B CA 1
ATOM 5349 C C . ALA B 1 326 ? -9.062 11.797 -5.844 1 97.75 326 ALA B C 1
ATOM 5351 O O . ALA B 1 326 ? -8.812 13.008 -5.812 1 97.75 326 ALA B O 1
ATOM 5352 N N . THR B 1 327 ? -9.547 11.125 -4.824 1 97.88 327 THR B N 1
ATOM 5353 C CA . THR B 1 327 ? -9.742 11.773 -3.527 1 97.88 327 THR B CA 1
ATOM 5354 C C . THR B 1 327 ? -8.406 12.234 -2.951 1 97.88 327 THR B C 1
ATOM 5356 O O . THR B 1 327 ? -8.297 13.359 -2.449 1 97.88 327 THR B O 1
ATOM 5359 N N . GLY B 1 328 ? -7.375 11.367 -3 1 98.12 328 GLY B N 1
ATOM 5360 C CA . GLY B 1 328 ? -6.047 11.75 -2.549 1 98.12 328 GLY B CA 1
ATOM 5361 C C . GLY B 1 328 ? -5.488 12.953 -3.285 1 98.12 328 GLY B C 1
ATOM 5362 O O . GLY B 1 328 ? -4.941 13.867 -2.666 1 98.12 328 GLY B O 1
ATOM 5363 N N . LYS B 1 329 ? -5.648 12.938 -4.594 1 98.31 329 LYS B N 1
ATOM 5364 C CA . LYS B 1 329 ? -5.199 14.062 -5.418 1 98.31 329 LYS B CA 1
ATOM 5365 C C . LYS B 1 329 ? -5.906 15.352 -5.023 1 98.31 329 LYS B C 1
ATOM 5367 O O . LYS B 1 329 ? -5.266 16.391 -4.84 1 98.31 329 LYS B O 1
ATOM 5372 N N . ALA B 1 330 ? -7.211 15.289 -4.848 1 98.12 330 ALA B N 1
ATOM 5373 C CA . ALA B 1 330 ? -8.023 16.453 -4.48 1 98.12 330 ALA B CA 1
ATOM 5374 C C . ALA B 1 330 ? -7.602 17 -3.119 1 98.12 330 ALA B C 1
ATOM 5376 O O . ALA B 1 330 ? -7.594 18.219 -2.908 1 98.12 330 ALA B O 1
ATOM 5377 N N . ALA B 1 331 ? -7.285 16.078 -2.191 1 98.44 331 ALA B N 1
ATOM 5378 C CA . ALA B 1 331 ? -6.875 16.5 -0.854 1 98.44 331 ALA B CA 1
ATOM 5379 C C . ALA B 1 331 ? -5.582 17.312 -0.906 1 98.44 331 ALA B C 1
ATOM 5381 O O . ALA B 1 331 ? -5.473 18.359 -0.271 1 98.44 331 ALA B O 1
ATOM 5382 N N . ALA B 1 332 ? -4.621 16.812 -1.688 1 98 332 ALA B N 1
ATOM 5383 C CA . ALA B 1 332 ? -3.357 17.531 -1.859 1 98 332 ALA B CA 1
ATOM 5384 C C . ALA B 1 332 ? -3.576 18.891 -2.52 1 98 332 ALA B C 1
ATOM 5386 O O . ALA B 1 332 ? -2.996 19.891 -2.096 1 98 332 ALA B O 1
ATOM 5387 N N . GLU B 1 333 ? -4.418 18.922 -3.51 1 97.06 333 GLU B N 1
ATOM 5388 C CA . GLU B 1 333 ? -4.707 20.156 -4.23 1 97.06 333 GLU B CA 1
ATOM 5389 C C . GLU B 1 333 ? -5.41 21.172 -3.332 1 97.06 333 GLU B C 1
ATOM 5391 O O . GLU B 1 333 ? -5.164 22.375 -3.43 1 97.06 333 GLU B O 1
ATOM 5396 N N . LEU B 1 334 ? -6.273 20.672 -2.512 1 97.38 334 LEU B N 1
ATOM 5397 C CA . LEU B 1 334 ? -6.973 21.547 -1.576 1 97.38 334 LEU B CA 1
ATOM 5398 C C . LEU B 1 334 ? -5.992 22.203 -0.621 1 97.38 334 LEU B C 1
ATOM 5400 O O . LEU B 1 334 ? -6.105 23.406 -0.345 1 97.38 334 LEU B O 1
ATOM 5404 N N . LEU B 1 335 ? -5.016 21.469 -0.083 1 96.12 335 LEU B N 1
ATOM 5405 C CA . LEU B 1 335 ? -3.979 22.031 0.775 1 96.12 335 LEU B CA 1
ATOM 5406 C C . LEU B 1 335 ? -3.176 23.094 0.033 1 96.12 335 LEU B 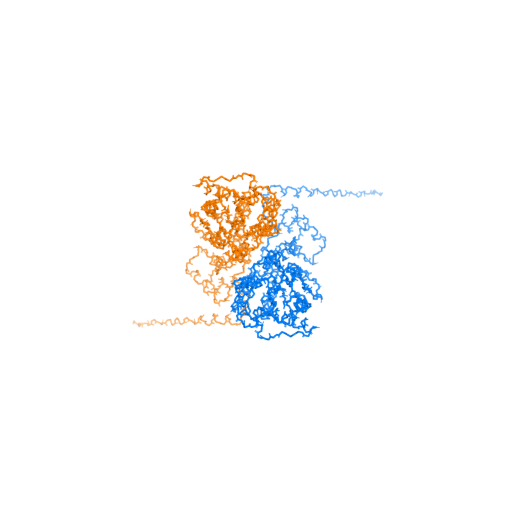C 1
ATOM 5408 O O . LEU B 1 335 ? -2.846 24.141 0.599 1 96.12 335 LEU B O 1
ATOM 5412 N N . ARG B 1 336 ? -2.895 22.812 -1.227 1 93.75 336 ARG B N 1
ATOM 5413 C CA . ARG B 1 336 ? -2.123 23.766 -2.035 1 93.75 336 ARG B CA 1
ATOM 5414 C C . ARG B 1 336 ? -2.9 25.047 -2.266 1 93.75 336 ARG B C 1
ATOM 5416 O O . ARG B 1 336 ? -2.33 26.141 -2.211 1 93.75 336 ARG B O 1
ATOM 5423 N N . LYS B 1 337 ? -4.184 24.891 -2.58 1 93.94 337 LYS B N 1
ATOM 5424 C CA . LYS B 1 337 ? -5.039 26.062 -2.768 1 93.94 337 LYS B CA 1
ATOM 5425 C C . LYS B 1 337 ? -5.086 26.922 -1.502 1 93.94 337 LYS B C 1
ATOM 5427 O O . LYS B 1 337 ? -5.027 28.141 -1.574 1 93.94 337 LYS B O 1
ATOM 5432 N N . LYS B 1 338 ? -5.18 26.25 -0.389 1 91.06 338 LYS B N 1
ATOM 5433 C CA . LYS B 1 338 ? -5.215 26.953 0.884 1 91.06 338 LYS B CA 1
ATOM 5434 C C . LYS B 1 338 ? -3.906 27.703 1.133 1 91.06 338 LYS B C 1
ATOM 5436 O O . LYS B 1 338 ? -3.916 28.859 1.577 1 91.06 338 LYS B O 1
ATOM 5441 N N . ALA B 1 339 ? -2.832 27.031 0.89 1 85.5 339 ALA B N 1
ATOM 5442 C CA . ALA B 1 339 ? -1.516 27.641 1.048 1 85.5 339 ALA B CA 1
ATOM 5443 C C . ALA B 1 339 ? -1.373 28.875 0.157 1 85.5 339 ALA B C 1
ATOM 5445 O O . ALA B 1 339 ? -0.71 29.844 0.53 1 85.5 339 ALA B O 1
ATOM 5446 N N . ALA B 1 340 ? -2.01 28.844 -0.993 1 85.44 340 ALA B N 1
ATOM 5447 C CA . ALA B 1 340 ? -1.965 29.953 -1.949 1 85.44 340 ALA B CA 1
ATOM 5448 C C . ALA B 1 340 ? -3.027 31 -1.63 1 85.44 340 ALA B C 1
ATOM 5450 O O . ALA B 1 340 ? -3.191 31.969 -2.371 1 85.44 340 ALA B O 1
ATOM 5451 N N . LYS B 1 341 ? -3.811 30.766 -0.632 1 88.62 341 LYS B N 1
ATOM 5452 C CA . LYS B 1 341 ? -4.855 31.672 -0.169 1 88.62 341 LYS B CA 1
ATOM 5453 C C . LYS B 1 341 ? -5.957 31.828 -1.215 1 88.62 341 LYS B C 1
ATOM 5455 O O . LYS B 1 341 ? -6.496 32.906 -1.403 1 88.62 341 LYS B O 1
ATOM 5460 N N . ILE B 1 342 ? -6.055 30.781 -1.951 1 88.38 342 ILE B N 1
ATOM 5461 C CA . ILE B 1 342 ? -7.172 30.734 -2.889 1 88.38 342 ILE B CA 1
ATOM 5462 C C . ILE B 1 342 ? -8.461 30.406 -2.139 1 88.38 342 ILE B C 1
ATOM 5464 O O . ILE B 1 342 ? -8.5 29.438 -1.37 1 88.38 342 ILE B O 1
ATOM 5468 N N . ALA B 1 343 ? -9.477 31.172 -2.322 1 87.5 343 ALA B N 1
ATOM 5469 C CA . ALA B 1 343 ? -10.75 30.969 -1.636 1 87.5 343 ALA B CA 1
ATOM 5470 C C . ALA B 1 343 ? -11.43 29.688 -2.104 1 87.5 343 ALA B C 1
ATOM 5472 O O . ALA B 1 343 ? -11.477 29.406 -3.303 1 87.5 343 ALA B O 1
ATOM 5473 N N . ILE B 1 344 ? -11.773 28.906 -1.143 1 88.62 344 ILE B N 1
ATOM 5474 C CA . ILE B 1 344 ? -12.5 27.672 -1.4 1 88.62 344 ILE B CA 1
ATOM 5475 C C . ILE B 1 344 ? -13.914 27.766 -0.84 1 88.62 344 ILE B C 1
ATOM 5477 O O . ILE B 1 344 ? -14.102 27.891 0.374 1 88.62 344 ILE B O 1
ATOM 5481 N N . ARG B 1 345 ? -14.961 27.688 -1.815 1 87.44 345 ARG B N 1
ATOM 5482 C CA . ARG B 1 345 ? -16.328 27.922 -1.369 1 87.44 345 ARG B CA 1
ATOM 5483 C C . ARG B 1 345 ? -17.172 26.656 -1.497 1 87.44 345 ARG B C 1
ATOM 5485 O O . ARG B 1 345 ? -18.094 26.422 -0.716 1 87.44 345 ARG B O 1
ATOM 5492 N N . GLU B 1 346 ? -16.734 25.844 -2.348 1 93.44 346 GLU B N 1
ATOM 5493 C CA . GLU B 1 346 ? -17.562 24.672 -2.621 1 93.44 346 GLU B CA 1
ATOM 5494 C C . GLU B 1 346 ? -16.938 23.406 -2.033 1 93.44 346 GLU B C 1
ATOM 5496 O O . GLU B 1 346 ? -15.719 23.234 -2.082 1 93.44 346 GLU B O 1
ATOM 5501 N N . LEU B 1 347 ? -17.844 22.672 -1.425 1 95.69 347 LEU B N 1
ATOM 5502 C CA . LEU B 1 347 ? -17.422 21.375 -0.881 1 95.69 347 LEU B CA 1
ATOM 5503 C C . LEU B 1 347 ? -17.125 20.391 -2 1 95.69 347 LEU B C 1
ATOM 5505 O O . LEU B 1 347 ? -17.953 20.188 -2.9 1 95.69 347 LEU B O 1
ATOM 5509 N N . GLU B 1 348 ? -15.93 19.875 -2.014 1 96.56 348 GLU B N 1
ATOM 5510 C CA . GLU B 1 348 ? -15.578 18.828 -2.955 1 96.56 348 GLU B CA 1
ATOM 5511 C C . GLU B 1 348 ? -16.172 17.484 -2.539 1 96.56 348 GLU B C 1
ATOM 5513 O O . GLU B 1 348 ? -16.016 17.062 -1.395 1 96.56 348 GLU B O 1
ATOM 5518 N N . THR B 1 349 ? -16.922 16.859 -3.455 1 97.38 349 THR B N 1
ATOM 5519 C CA . THR B 1 349 ? -17.578 15.586 -3.16 1 97.38 349 THR B CA 1
ATOM 5520 C C . THR B 1 349 ? -17.234 14.555 -4.234 1 97.38 349 THR B C 1
ATOM 5522 O O . THR B 1 349 ? -16.969 14.906 -5.383 1 97.38 349 THR B O 1
ATOM 5525 N N . PHE B 1 350 ? -17.203 13.328 -3.855 1 97.44 350 PHE B N 1
ATOM 5526 C CA . PHE B 1 350 ? -17.047 12.203 -4.766 1 97.44 350 PHE B CA 1
ATOM 5527 C C . PHE B 1 350 ? -18.172 11.195 -4.578 1 97.44 350 PHE B C 1
ATOM 5529 O O . PHE B 1 350 ? -18.422 10.734 -3.463 1 97.44 350 PHE B O 1
ATOM 5536 N N . ARG B 1 351 ? -18.828 10.859 -5.602 1 96.5 351 ARG B N 1
ATOM 5537 C CA . ARG B 1 351 ? -19.906 9.875 -5.543 1 96.5 351 ARG B CA 1
ATOM 5538 C C . ARG B 1 351 ? -19.422 8.5 -5.98 1 96.5 351 ARG B C 1
ATOM 5540 O O . ARG B 1 351 ? -19.031 8.32 -7.137 1 96.5 351 ARG B O 1
ATOM 5547 N N . PRO B 1 352 ? -19.484 7.508 -5.109 1 97.31 352 PRO B N 1
ATOM 5548 C CA . PRO B 1 352 ? -19.172 6.141 -5.531 1 97.31 352 PRO B CA 1
ATOM 5549 C C . PRO B 1 352 ? -20.234 5.547 -6.457 1 97.31 352 PRO B C 1
ATOM 5551 O O . PRO B 1 352 ? -21.359 6.039 -6.504 1 97.31 352 PRO B O 1
ATOM 5554 N N . GLU B 1 353 ? -19.812 4.594 -7.242 1 96.69 353 GLU B N 1
ATOM 5555 C CA . GLU B 1 353 ? -20.703 3.93 -8.188 1 96.69 353 GLU B CA 1
ATOM 5556 C C . GLU B 1 353 ? -20.516 2.416 -8.156 1 96.69 353 GLU B C 1
ATOM 5558 O O . GLU B 1 353 ? -19.391 1.929 -8.07 1 96.69 353 GLU B O 1
ATOM 5563 N N . ILE B 1 354 ? -21.594 1.739 -8.352 1 98.44 354 ILE B N 1
ATOM 5564 C CA . ILE B 1 354 ? -21.5 0.283 -8.328 1 98.44 354 ILE B CA 1
ATOM 5565 C C . ILE B 1 354 ? -20.922 -0.215 -9.648 1 98.44 354 ILE B C 1
ATOM 5567 O O . ILE B 1 354 ? -21.203 0.337 -10.711 1 98.44 354 ILE B O 1
ATOM 5571 N N . VAL B 1 355 ? -20.078 -1.093 -9.625 1 98.69 355 VAL B N 1
ATOM 5572 C CA . VAL B 1 355 ? -19.5 -1.814 -10.758 1 98.69 355 VAL B CA 1
ATOM 5573 C C . VAL B 1 355 ? -19.906 -3.287 -10.688 1 98.69 355 VAL B C 1
ATOM 5575 O O . VAL B 1 355 ? -19.469 -4.016 -9.789 1 98.69 355 VAL B O 1
ATOM 5578 N N . ILE B 1 356 ? -20.688 -3.684 -11.609 1 98.69 356 ILE B N 1
ATOM 5579 C CA . ILE B 1 356 ? -21.234 -5.039 -11.602 1 98.69 356 ILE B CA 1
ATOM 5580 C C . ILE B 1 356 ? -20.266 -5.984 -12.312 1 98.69 356 ILE B C 1
ATOM 5582 O O . ILE B 1 356 ? -19.844 -5.723 -13.438 1 98.69 356 ILE B O 1
ATOM 5586 N N . ARG B 1 357 ? -19.859 -7.129 -11.586 1 97.56 357 ARG B N 1
ATOM 5587 C CA . ARG B 1 357 ? -19 -8.156 -12.164 1 97.56 357 ARG B CA 1
ATOM 5588 C C . ARG B 1 357 ? -19.594 -9.547 -11.945 1 97.56 357 ARG B C 1
ATOM 5590 O O . ARG B 1 357 ? -20.797 -9.758 -12.125 1 97.56 357 ARG B O 1
ATOM 5597 N N . GLY B 1 358 ? -18.766 -10.523 -11.547 1 97.12 358 GLY B N 1
ATOM 5598 C CA . GLY B 1 358 ? -19.203 -11.906 -11.617 1 97.12 358 GLY B CA 1
ATOM 5599 C C . GLY B 1 358 ? -19.609 -12.477 -10.266 1 97.12 358 GLY B C 1
ATOM 5600 O O . GLY B 1 358 ? -19.984 -13.648 -10.164 1 97.12 358 GLY B O 1
ATOM 5601 N N . SER B 1 359 ? -19.672 -11.625 -9.211 1 98.38 359 SER B N 1
ATOM 5602 C CA . SER B 1 359 ? -19.906 -12.18 -7.887 1 98.38 359 SER B CA 1
ATOM 5603 C C . SER B 1 359 ? -21.375 -12.008 -7.469 1 98.38 359 SER B C 1
ATOM 5605 O O . SER B 1 359 ? -21.719 -12.234 -6.309 1 98.38 359 SER B O 1
ATOM 5607 N N . THR B 1 360 ? -22.281 -11.57 -8.398 1 98.81 360 THR B N 1
ATOM 5608 C CA . THR B 1 360 ? -23.688 -11.43 -8.062 1 98.81 360 THR B CA 1
ATOM 5609 C C . THR B 1 360 ? -24.562 -12.062 -9.141 1 98.81 360 THR B C 1
ATOM 5611 O O . THR B 1 360 ? -24.234 -12.023 -10.328 1 98.81 360 THR B O 1
ATOM 5614 N N . CYS B 1 361 ? -25.609 -12.711 -8.742 1 98.69 361 CYS B N 1
ATOM 5615 C CA . CYS B 1 361 ? -26.641 -13.266 -9.617 1 98.69 361 CYS B CA 1
ATOM 5616 C C . CYS B 1 361 ? -27.953 -13.422 -8.867 1 98.69 361 CYS B C 1
ATOM 5618 O O . CYS B 1 361 ? -28.016 -13.195 -7.66 1 98.69 361 CYS B O 1
ATOM 5620 N N . PRO B 1 362 ? -29.109 -13.656 -9.586 1 98.5 362 PRO B N 1
ATOM 5621 C CA . PRO B 1 362 ? -30.375 -13.891 -8.898 1 98.5 362 PRO B CA 1
ATOM 5622 C C . PRO B 1 362 ? -30.312 -15.086 -7.945 1 98.5 362 PRO B C 1
ATOM 5624 O O . PRO B 1 362 ? -29.641 -16.078 -8.227 1 98.5 362 PRO B O 1
ATOM 5627 N N . PRO B 1 363 ? -31.031 -14.984 -6.84 1 97.5 363 PRO B N 1
ATOM 5628 C CA . PRO B 1 363 ? -31.047 -16.125 -5.914 1 97.5 363 PRO B CA 1
ATOM 5629 C C . PRO B 1 363 ? -31.766 -17.344 -6.492 1 97.5 363 PRO B C 1
ATOM 5631 O O . PRO B 1 363 ? -32.594 -17.203 -7.41 1 97.5 363 PRO B O 1
ATOM 5634 N N . LYS B 1 364 ? -31.438 -18.484 -5.934 1 89.75 364 LYS B N 1
ATOM 5635 C CA . LYS B 1 364 ? -32.094 -19.719 -6.359 1 89.75 364 LYS B CA 1
ATOM 5636 C C . LYS B 1 364 ? -33.531 -19.766 -5.867 1 89.75 364 LYS B C 1
ATOM 5638 O O . LYS B 1 364 ? -33.875 -19.219 -4.812 1 89.75 364 LYS B O 1
#

Radius of gyration: 31.9 Å; Cα contacts (8 Å, |Δi|>4): 1496; chains: 2; bounding box: 87×122×105 Å

Secondary structure (DSSP, 8-state):
---------------THHHHHHHHHSS-S----HHHHHHHHTS-HHHHHHHHTT-TTS-HHHHHHHHHHHHHHT----HHHHHHHHT--SEEEEEE----HHHHHHHHHHHHHHTTTS--EEEEEE--TT-THHHHHHHHHHHHH--SEEEEPTTGGG-HHHHHHHHHTT--EEEEESS--S-GGGEEEE-HHHHHHHHHHHHHHHT--SEEEEE--TT-HHHHHHHHHHHHHHHTTT----GGGEEE--SSHHHHHHHHHHHHTSSS--SEEEESSHHHHHHHHHHHHHTTPPTTTT-EEE-SB--HHHHHSSSPPBEEE--HHHHHHHHHHHHHHHHTT----S-EEE--EEE--SS-----/---------------THHHHHHHHHSS-S----HHHHHHHHTS-HHHHHHHHTT-TTS-HHHHHHHHHHHHHHT----HHHHHHHHT--SEEEEEE----HHHHHHHHHHHHHHTTTS--EEEEEE--TT-THHHHHHHHHHHHH--SEEEEPTTGGG-HHHHHHHHHTT--EEEEESS--S-GGGEEEE-HHHHHHHHHHHHHHHT--SEEEEE--TT-HHHHHHHHHHHHHHHTTT----GGGEEE--SSHHHHHHHHHHHHTSSS--SEEEESSHHHHHHHHHHHHHTT--TTTT-EEE-SB--HHHHHSSSPPBEEE--HHHHHHHHHHHHHHHHTT----S-EEE--EEE--SS-----

Foldseek 3Di:
DPPPDDDPPPPPPPPCVVVVVVVQPPDDLPADDLVNLCVVLVHDSVLLLCLVVVNPVHDPVSSVSSVVVCVVSVHDDDQVVNCVVVVAHLEEEEEDADPDPLLVVLLVLLQVVLQPPHPHDYDYQYDDPVDPCSLVVVLVCCVVHVYLAYEYEPPRLVDVVSVVSCVVSPHAEEREAQDPRDAQLRYAHEVLLQLLLQVLLVQVVLPFQAEAEEAEDPSGVSRVSNVNSNQNSVVVNPHGHDPVRYHYAHQALCRLLVSLLVQVPDPDHGLEYEYRAVRSQNSNVVNCVVVPHDFNARHAYEHEQPRVVQCVDVVRHWYWHDSSSNRSSVRNNSSVCVVVVNDDHDHHYDYIHIDDTRRHHRYD/DDPPPDDPPPPPPPPPVVVLVVVLPDPDLPADDLVNLCVVLVHDSVLLLCLVVVNPVHDPVSSVSSVVVCVVSVHDDDQVVNCVVVVAHLEEEEEDADPDPLLVVLLVLLQVVLQPPHPHDYDYQYDDPVDPCSLVVVLVCCVVHVYLAYEYEPPRLVDVVSVVSCVVSPHAEEREAQDPRDAQLRYAHEVLLQLLLQVLLVQVVLPFQAEAEEAEDPSGVSRVSNVNSNQNSVVVNPHGHDPVRYHYAHQALCRLLVSLLVQVPDPDHGLEYEYRAVRSLNSNVVNCVVVPHDFNARHAYEHEQPRVVQCVDVVRHWYWHDSSSNRSSVRNNSSVCVVVVNDDHDHHYDYIHIDDTRRHHRYD

InterPro domains:
  IPR000843 LacI-type HTH domain [PF00356] (33-78)
  IPR000843 LacI-type HTH domain [PR00036] (33-43)
  IPR000843 LacI-type HTH domain [PR00036] (43-53)
  IPR000843 LacI-type HTH domain [PS50932] (32-86)
  IPR000843 LacI-type HTH domain [SM00354] (31-101)
  IPR000843 LacI-type HTH domain [cd01392] (36-85)
  IPR010982 Lambda repressor-like, DNA-binding domain superfamily [G3DSA:1.10.260.40] (24-89)
  IPR010982 Lambda repressor-like, DNA-binding domain superfamily [SSF47413] (31-89)
  IPR028082 Periplasmic binding protein-like I [SSF53822] (91-363)
  IPR046335 Transcriptional regulator LacI/GalR-like, sensor domain [PF13377] (201-360)

Nearest PDB structures (foldseek):
  2pua-assembly1_A  TM=8.085E-01  e=3.824E-26  Escherichia coli
  1qpz-assembly1_A  TM=8.108E-01  e=1.387E-25  Escherichia coli
  1bdh-assembly1_A  TM=8.119E-01  e=1.240E-25  Escherichia coli
  1jh9-assembly1_A-2  TM=8.073E-01  e=1.941E-25  Escherichia coli
  2pue-assembly1_A  TM=8.085E-01  e=5.625E-25  Escherichia coli

pLDDT: mean 86.95, std 18.08, range [27.03, 98.94]

Organism: Hirschia baltica (strain ATCC 49814 / DSM 5838 / IFAM 1418) (NCBI:txid582402)

Sequence (728 aa):
MSSDDPEEFDSSIPNEEISLSKLAASKDRSRSTINDVARLAQVSKKTVSRVINGSPSVREETRVRVKQIIKEIGFTPDPQARALAMRKSMLIGMVYDNPSPQYLVNMQRGILEGLVDTDYLLVLIVCERGDLSYREKVENFVIQQRPMGLILTPSVSEDDNLAEILREHDCDYVRIASVDVDEPSRMIRSLDFDGAADAGRHLAQLGHKRIGHIHGPKTFFSQKERIGGLRAGLAEFDVMLSDDLVVEGAYTYDSGKECMAKLLSAENIPTAVFLGNDEMAMGAYSAAREVGLRIPDDISIVGYDDTPMAKRMWPPMTTVKSPIRATGKAAAELLRKKAAKIAIRELETFRPEIVIRGSTCPPKMSSDDPEEFDSSIPNEEISLSKLAASKDRSRSTINDVARLAQVSKKTVSRVINGSPSVREETRVRVKQIIKEIGFTPDPQARALAMRKSMLIGMVYDNPSPQYLVNMQRGILEGLVDTDYLLVLIVCERGDLSYREKVENFVIQQRPMGLILTPSVSEDDNLAEILREHDCDYVRIASVDVDEPSRMIRSLDFDGAADAGRHLAQLGHKRIGHIHGPKTFFSQKERIGGLRAGLAEFDVMLSDDLVVEGAYTYDSGKECMAKLLSAENIPTAVFLGNDEMAMGAYSAAREVGLRIPDDISIVGYDDTPMAKRMWPPMTTVKSPIRATGKAAAELLRKKAAKIAIRELETFRPEIVIRGSTCPPK

Solvent-accessible surface area (backbone atoms only — not comparable to full-atom values): 37488 Å² total; per-residue (Å²): 137,84,80,78,76,81,80,80,81,80,77,76,72,74,76,68,63,56,62,60,54,56,67,59,65,72,56,72,87,57,86,56,44,67,60,51,50,9,60,74,57,71,46,53,56,66,54,49,51,33,48,74,68,63,42,82,86,55,54,64,71,56,40,52,49,44,51,51,48,32,60,72,66,63,45,66,81,50,45,51,56,45,18,63,71,67,65,32,27,55,35,34,34,41,36,35,49,66,88,41,44,63,58,50,45,35,28,51,50,12,28,50,61,39,39,60,97,53,83,58,40,47,30,67,41,83,40,48,80,90,40,76,64,39,54,55,54,54,48,50,47,44,71,45,52,27,36,58,26,35,40,26,31,56,47,57,33,71,37,65,68,52,55,50,54,33,54,75,67,70,39,48,50,31,25,37,36,54,57,93,82,61,58,39,67,30,31,38,32,37,39,40,30,60,18,24,17,46,49,19,35,51,45,38,73,45,60,48,61,47,48,26,35,39,30,32,43,85,80,28,65,51,36,57,33,28,52,51,12,26,43,53,23,18,44,77,68,77,31,66,73,52,71,89,39,53,42,78,27,64,54,31,37,68,34,18,21,53,46,39,43,57,51,62,67,42,93,78,52,49,43,29,35,46,23,64,19,41,45,16,32,51,15,27,52,50,35,38,47,73,73,68,46,45,64,19,72,59,31,17,43,30,26,23,41,52,46,79,59,33,69,63,40,87,48,26,37,15,21,20,32,42,65,49,32,61,49,21,19,48,47,37,40,44,53,50,36,51,76,69,67,48,87,60,81,62,66,49,71,45,75,34,42,62,44,87,51,47,12,54,56,56,58,126,138,82,82,76,75,81,82,79,80,79,77,76,72,74,76,69,63,55,60,60,51,54,65,59,63,70,54,72,85,58,88,53,43,66,61,51,50,9,61,75,56,71,45,52,55,65,54,48,50,32,47,78,68,62,42,80,87,54,56,66,72,56,40,52,51,45,51,50,48,31,61,72,66,64,46,64,81,49,45,51,56,45,18,61,71,67,64,31,28,56,34,33,34,40,35,35,53,65,83,40,44,62,58,51,46,35,29,50,49,12,28,50,61,39,40,62,98,53,84,60,39,47,30,67,40,82,40,47,79,90,40,76,64,39,54,56,53,53,48,50,47,43,72,45,50,26,38,58,24,35,42,26,32,58,48,58,34,71,38,64,68,52,54,49,54,33,54,74,68,71,39,47,50,29,27,36,36,52,57,92,84,60,58,40,66,30,30,38,32,36,39,40,31,59,16,24,16,46,50,19,35,51,45,38,72,45,60,47,60,48,49,27,34,39,30,32,42,86,81,29,63,50,37,57,31,28,53,52,12,25,44,54,23,18,44,76,68,76,30,66,71,52,71,91,38,52,41,78,29,64,54,30,38,68,34,19,20,53,47,38,42,56,52,62,68,43,92,78,51,49,44,28,35,44,24,64,19,40,44,16,30,50,16,28,54,49,35,40,47,73,73,68,46,45,61,19,73,61,32,16,43,30,26,23,41,53,45,79,59,32,68,63,41,85,49,26,38,14,21,21,32,42,63,50,33,62,48,21,20,49,47,36,39,44,52,50,36,51,75,68,68,47,87,59,84,62,65,49,70,46,74,32,41,63,45,87,50,47,12,53,57,54,58,125